Protein AF-S7Q680-F1 (afdb_monomer_lite)

Sequence (430 aa):
MRIRVPRHALAASVGALAVSHESSKEKLPIYPQPEPPIIVLDEPSELERQIGSVRRQVVGAYSNAHAKVQGAVSRWIGVEHAVESRVKSLIDPSEEITPGLLYTTIATLSTSIVTRSRSLPVRFVLPPTAFLVSLSYFLPKTSANVSAYTTELEERYFPTLAEKHAIARAHSGMLVERIKDGYQSGREQMGAGLGKGVDWAQGVTGLKIREALGWSEDVLEGAEARARSVTSEVGKLLEHDKENLKGFAKEVADEAKARVEVGREKLEQMTETDKGLLSRWGRSAPSSSDPVVKSREFVGEVVDGTIDRAQATASEVSKMVETDKALVRDLGKSSSSTQRNPVEKAHDFVGDVVEGTVERARATAAEVSKMAETDRKLAGEAKEWVGDVVKETEARSKAASDELGKMLEKDKELAAKEEEEGKKEVKRLV

Structure (mmCIF, N/CA/C/O backbone):
data_AF-S7Q680-F1
#
_entry.id   AF-S7Q680-F1
#
loop_
_atom_site.group_PDB
_atom_site.id
_atom_site.type_symbol
_atom_site.label_atom_id
_atom_site.label_alt_id
_atom_site.label_comp_id
_atom_site.label_asym_id
_atom_site.label_entity_id
_atom_site.label_seq_id
_atom_site.pdbx_PDB_ins_code
_atom_site.Cartn_x
_atom_site.Cartn_y
_atom_site.Cartn_z
_atom_site.occupancy
_atom_site.B_iso_or_equiv
_atom_site.auth_seq_id
_atom_site.auth_comp_id
_atom_site.auth_asym_id
_atom_site.auth_atom_id
_atom_site.pdbx_PDB_model_num
ATOM 1 N N . MET A 1 1 ? -29.546 -10.738 17.890 1.00 37.97 1 MET A N 1
ATOM 2 C CA . MET A 1 1 ? -30.411 -11.495 18.820 1.00 37.97 1 MET A CA 1
ATOM 3 C C . MET A 1 1 ? -30.995 -10.536 19.847 1.00 37.97 1 MET A C 1
ATOM 5 O O . MET A 1 1 ? -30.269 -10.051 20.700 1.00 37.97 1 MET A O 1
ATOM 9 N N . ARG A 1 2 ? -32.275 -10.177 19.692 1.00 37.50 2 ARG A N 1
ATOM 10 C CA . ARG A 1 2 ? -33.040 -9.346 20.634 1.00 37.50 2 ARG A CA 1
ATOM 11 C C . ARG A 1 2 ? -33.921 -10.286 21.451 1.00 37.50 2 ARG A C 1
ATOM 13 O O . ARG A 1 2 ? -34.761 -10.967 20.871 1.00 37.50 2 ARG A O 1
ATOM 20 N N . ILE A 1 3 ? -33.709 -10.342 22.761 1.00 48.34 3 ILE A N 1
ATOM 21 C CA . ILE A 1 3 ? -34.524 -11.157 23.663 1.00 48.34 3 ILE A CA 1
ATOM 22 C C . ILE A 1 3 ? -35.819 -10.382 23.933 1.00 48.34 3 ILE A C 1
ATOM 24 O O . ILE A 1 3 ? -35.814 -9.346 24.595 1.00 48.34 3 ILE A O 1
ATOM 28 N N . ARG A 1 4 ? -36.919 -10.857 23.338 1.00 46.72 4 ARG A N 1
ATOM 29 C CA . ARG A 1 4 ? -38.291 -10.446 23.657 1.00 46.72 4 ARG A CA 1
ATOM 30 C C . ARG A 1 4 ? -38.660 -11.038 25.016 1.00 46.72 4 ARG A C 1
ATOM 32 O O . ARG A 1 4 ? -38.630 -12.252 25.176 1.00 46.72 4 ARG A O 1
ATOM 39 N N . VAL A 1 5 ? -39.047 -10.187 25.959 1.00 52.78 5 VAL A N 1
ATOM 40 C CA . VAL A 1 5 ? -39.743 -10.603 27.182 1.00 52.78 5 VAL A CA 1
ATOM 41 C C . VAL A 1 5 ? -41.241 -10.667 26.865 1.00 52.78 5 VAL A C 1
ATOM 43 O O . VAL A 1 5 ? -41.765 -9.687 26.325 1.00 52.78 5 VAL A O 1
ATOM 46 N N . PRO A 1 6 ? -41.954 -11.765 27.168 1.00 55.38 6 PRO A N 1
ATOM 47 C CA . PRO A 1 6 ? -43.399 -11.794 27.039 1.00 55.38 6 PRO A CA 1
ATOM 48 C C . PRO A 1 6 ? -44.045 -11.171 28.281 1.00 55.38 6 PRO A C 1
ATOM 50 O O . PRO A 1 6 ? -43.870 -11.625 29.409 1.00 55.38 6 PRO A O 1
ATOM 53 N N . ARG A 1 7 ? -44.828 -10.117 28.049 1.00 49.03 7 ARG A N 1
ATOM 54 C CA . ARG A 1 7 ? -45.987 -9.792 28.879 1.00 49.03 7 ARG A CA 1
ATOM 55 C C . ARG A 1 7 ? -47.107 -10.725 28.434 1.00 49.03 7 ARG A C 1
ATOM 57 O O . ARG A 1 7 ? -47.287 -10.848 27.233 1.00 49.03 7 ARG A O 1
ATOM 64 N N . HIS A 1 8 ? -47.783 -11.370 29.380 1.00 46.16 8 HIS A N 1
ATOM 65 C CA . HIS A 1 8 ? -49.213 -11.719 29.408 1.00 46.16 8 HIS A CA 1
ATOM 66 C C . HIS A 1 8 ? -49.424 -12.912 30.346 1.00 46.16 8 HIS A C 1
ATOM 68 O O . HIS A 1 8 ? -48.890 -13.988 30.105 1.00 46.16 8 HIS A O 1
ATOM 74 N N . ALA A 1 9 ? -50.216 -12.672 31.394 1.00 41.94 9 ALA A N 1
ATOM 75 C CA . ALA A 1 9 ? -51.323 -13.505 31.884 1.00 41.94 9 ALA A CA 1
ATOM 76 C C . ALA A 1 9 ? -51.422 -13.412 33.415 1.00 41.94 9 ALA A C 1
ATOM 78 O O . ALA A 1 9 ? -50.980 -14.280 34.159 1.00 41.94 9 ALA A O 1
ATOM 79 N N . LEU A 1 10 ? -52.033 -12.315 33.866 1.00 45.41 10 LEU A N 1
ATOM 80 C CA . LEU A 1 10 ? -52.834 -12.303 35.082 1.00 45.41 10 LEU A CA 1
ATOM 81 C C . LEU A 1 10 ? -54.039 -13.218 34.839 1.00 45.41 10 LEU A C 1
ATOM 83 O O . LEU A 1 10 ? -54.851 -12.901 33.973 1.00 45.41 10 LEU A O 1
ATOM 87 N N . ALA A 1 11 ? -54.164 -14.314 35.584 1.00 42.19 11 ALA A N 1
ATOM 88 C CA . ALA A 1 11 ? -55.443 -14.981 35.807 1.00 42.19 11 ALA A CA 1
ATOM 89 C C . ALA A 1 11 ? -55.357 -15.948 36.998 1.00 42.19 11 ALA A C 1
ATOM 91 O O . ALA A 1 11 ? -54.626 -16.928 36.966 1.00 42.19 11 ALA A O 1
ATOM 92 N N . ALA A 1 12 ? -56.176 -15.644 38.004 1.00 44.97 12 ALA A N 1
ATOM 93 C CA . ALA A 1 12 ? -56.949 -16.582 38.813 1.00 44.97 12 ALA A CA 1
ATOM 94 C C . ALA A 1 12 ? -56.224 -17.680 39.619 1.00 44.97 12 ALA A C 1
ATOM 96 O O . ALA A 1 12 ? -56.034 -18.799 39.159 1.00 44.97 12 ALA A O 1
ATOM 97 N N . SER A 1 13 ? -56.062 -17.412 40.918 1.00 38.47 13 SER A N 1
ATOM 98 C CA . SER A 1 13 ? -56.382 -18.395 41.964 1.00 38.47 13 SER A CA 1
ATOM 99 C C . SER A 1 13 ? -56.725 -17.675 43.275 1.00 38.47 13 SER A C 1
ATOM 101 O O . SER A 1 13 ? -55.931 -17.623 44.212 1.00 38.47 13 SER A O 1
ATOM 103 N N . VAL A 1 14 ? -57.924 -17.088 43.336 1.00 44.50 14 VAL A N 1
ATOM 104 C CA . VAL A 1 14 ? -58.581 -16.768 44.612 1.00 44.50 14 VAL A CA 1
ATOM 105 C C . VAL A 1 14 ? -59.168 -18.083 45.122 1.00 44.50 14 VAL A C 1
ATOM 107 O O . VAL A 1 14 ? -60.289 -18.454 44.788 1.00 44.50 14 VAL A O 1
ATOM 110 N N . GLY A 1 15 ? -58.351 -18.837 45.853 1.00 43.12 15 GLY A N 1
ATOM 111 C CA . GLY A 1 15 ? -58.787 -20.000 46.616 1.00 43.12 15 GLY A CA 1
ATOM 112 C C . GLY A 1 15 ? -59.281 -19.535 47.976 1.00 43.12 15 GLY A C 1
ATOM 113 O O . GLY A 1 15 ? -58.487 -19.318 48.886 1.00 43.12 15 GLY A O 1
ATOM 114 N N . ALA A 1 16 ? -60.591 -19.342 48.089 1.00 43.88 16 ALA A N 1
ATOM 115 C CA . ALA A 1 16 ? -61.274 -19.115 49.350 1.00 43.88 16 ALA A CA 1
ATOM 116 C C . ALA A 1 16 ? -61.146 -20.359 50.246 1.00 43.88 16 ALA A C 1
ATOM 118 O O . ALA A 1 16 ? -61.791 -21.374 49.999 1.00 43.88 16 ALA A O 1
ATOM 119 N N . LEU A 1 17 ? -60.340 -20.271 51.304 1.00 44.75 17 LEU A N 1
ATOM 120 C CA . LEU A 1 17 ? -60.460 -21.139 52.476 1.00 44.75 17 LEU A CA 1
ATOM 121 C C . LEU A 1 17 ? -61.230 -20.367 53.548 1.00 44.75 17 LEU A C 1
ATOM 123 O O . LEU A 1 17 ? -60.664 -19.817 54.488 1.00 44.75 17 LEU A O 1
ATOM 127 N N . ALA A 1 18 ? -62.549 -20.308 53.370 1.00 42.09 18 ALA A N 1
ATOM 128 C CA . ALA A 1 18 ? -63.465 -20.078 54.473 1.00 42.09 18 ALA A CA 1
ATOM 129 C C . ALA A 1 18 ? -63.521 -21.380 55.285 1.00 42.09 18 ALA A C 1
ATOM 131 O O . ALA A 1 18 ? -64.304 -22.278 54.987 1.00 42.09 18 ALA A O 1
ATOM 132 N N . VAL A 1 19 ? -62.628 -21.513 56.268 1.00 50.06 19 VAL A N 1
ATOM 133 C CA . VAL A 1 19 ? -62.777 -22.529 57.311 1.00 50.06 19 VAL A CA 1
ATOM 134 C C . VAL A 1 19 ? -63.861 -22.023 58.249 1.00 50.06 19 VAL A C 1
ATOM 136 O O . VAL A 1 19 ? -63.701 -21.012 58.931 1.00 50.06 19 VAL A O 1
ATOM 139 N N . SER A 1 20 ? -64.991 -22.718 58.199 1.00 41.94 20 SER A N 1
ATOM 140 C CA . SER A 1 20 ? -66.138 -22.558 59.075 1.00 41.94 20 SER A CA 1
ATOM 141 C C . SER A 1 20 ? -65.699 -22.484 60.533 1.00 41.94 20 SER A C 1
ATOM 143 O O . SER A 1 20 ? -65.126 -23.420 61.087 1.00 41.94 20 SER A O 1
ATOM 145 N N . HIS A 1 21 ? -66.000 -21.350 61.152 1.00 43.91 21 HIS A N 1
ATOM 146 C CA . HIS A 1 21 ? -65.983 -21.184 62.591 1.00 43.91 21 HIS A CA 1
ATOM 147 C C . HIS A 1 21 ? -67.233 -21.885 63.141 1.00 43.91 21 HIS A C 1
ATOM 149 O O . HIS A 1 21 ? -68.303 -21.288 63.233 1.00 43.91 21 HIS A O 1
ATOM 155 N N . GLU A 1 22 ? -67.116 -23.184 63.419 1.00 43.25 22 GLU A N 1
ATOM 156 C CA . GLU A 1 22 ? -68.146 -23.965 64.102 1.00 43.25 22 GLU A CA 1
ATOM 157 C C . GLU A 1 22 ? -67.719 -24.163 65.559 1.00 43.25 22 GLU A C 1
ATOM 159 O O . GLU A 1 22 ? -66.638 -24.664 65.865 1.00 43.25 22 GLU A O 1
ATOM 164 N N . SER A 1 23 ? -68.554 -23.673 66.471 1.00 48.12 23 SER A N 1
ATOM 165 C CA . SER A 1 23 ? -68.324 -23.597 67.911 1.00 48.12 23 SER A CA 1
ATOM 166 C C . SER A 1 23 ? -68.480 -24.958 68.597 1.00 48.12 23 SER A C 1
ATOM 168 O O . SER A 1 23 ? -69.340 -25.166 69.451 1.00 48.12 23 SER A O 1
ATOM 170 N N . SER A 1 24 ? -67.607 -25.907 68.276 1.00 47.53 24 SER A N 1
ATOM 171 C CA . SER A 1 24 ? -67.392 -27.084 69.117 1.00 47.53 24 SER A CA 1
ATOM 172 C C . SER A 1 24 ? -66.439 -26.716 70.254 1.00 47.53 24 SER A C 1
ATOM 174 O O . SER A 1 24 ? -65.312 -26.312 69.999 1.00 47.53 24 SER A O 1
ATOM 176 N N . LYS A 1 25 ? -66.888 -26.842 71.512 1.00 54.62 25 LYS A N 1
ATOM 177 C CA . LYS A 1 25 ? -66.074 -26.664 72.730 1.00 54.62 25 LYS A CA 1
ATOM 178 C C . LYS A 1 25 ? -64.761 -27.456 72.626 1.00 54.62 25 LYS A C 1
ATOM 180 O O . LYS A 1 25 ? -64.736 -28.656 72.903 1.00 54.62 25 LYS A O 1
ATOM 185 N N . GLU A 1 26 ? -63.688 -26.778 72.234 1.00 57.81 26 GLU A N 1
ATOM 186 C CA . GLU A 1 26 ? -62.341 -27.331 72.174 1.00 57.81 26 GLU A CA 1
ATOM 187 C C . GLU A 1 26 ? -61.864 -27.654 73.590 1.00 57.81 26 GLU A C 1
ATOM 189 O O . GLU A 1 26 ? -61.827 -26.805 74.484 1.00 57.81 26 GLU A O 1
ATOM 194 N N . LYS A 1 27 ? -61.532 -28.926 73.814 1.00 58.03 27 LYS A N 1
ATOM 195 C CA . LYS A 1 27 ? -60.855 -29.363 75.032 1.00 58.03 27 LYS A CA 1
ATOM 196 C C . LYS A 1 27 ? -59.459 -28.746 75.027 1.00 58.03 27 LYS A C 1
ATOM 198 O O . LYS A 1 27 ? -58.703 -28.967 74.084 1.00 58.03 27 LYS A O 1
ATOM 203 N N . LEU A 1 28 ? -59.127 -28.007 76.085 1.00 69.44 28 LEU A N 1
ATOM 204 C CA . LEU A 1 28 ? -57.785 -27.470 76.297 1.00 69.44 28 LEU A CA 1
ATOM 205 C C . LEU A 1 28 ? -56.762 -28.621 76.204 1.00 69.44 28 LEU A C 1
ATOM 207 O O . LEU A 1 28 ? -56.952 -29.643 76.875 1.00 69.44 28 LEU A O 1
ATOM 211 N N . PRO A 1 29 ? -55.713 -28.504 75.372 1.00 70.56 29 PRO A N 1
ATOM 212 C CA . PRO A 1 29 ? -54.684 -29.530 75.279 1.00 70.56 29 PRO A CA 1
ATOM 213 C C . PRO A 1 29 ? -53.991 -29.692 76.640 1.00 70.56 29 PRO A C 1
ATOM 215 O O . PRO A 1 29 ? -53.506 -28.729 77.224 1.00 70.56 29 PRO A O 1
ATOM 218 N N . ILE A 1 30 ? -53.973 -30.927 77.153 1.00 70.69 30 ILE A N 1
ATOM 219 C CA . ILE A 1 30 ? -53.401 -31.296 78.466 1.00 70.69 30 ILE A CA 1
ATOM 220 C C . ILE A 1 30 ? -51.861 -31.291 78.428 1.00 70.69 30 ILE A C 1
ATOM 222 O O . ILE A 1 30 ? -51.208 -31.271 79.469 1.00 70.69 30 ILE A O 1
ATOM 226 N N . TYR A 1 31 ? -51.268 -31.283 77.233 1.00 79.06 31 TYR A N 1
ATOM 227 C CA . TYR A 1 31 ? -49.823 -31.239 77.057 1.00 79.06 31 TYR A CA 1
ATOM 228 C C . TYR A 1 31 ? -49.363 -29.832 76.674 1.00 79.06 31 TYR A C 1
ATOM 230 O O . TYR A 1 31 ? -50.006 -29.199 75.830 1.00 79.06 31 TYR A O 1
ATOM 238 N N . PRO A 1 32 ? -48.242 -29.356 77.246 1.00 69.44 32 PRO A N 1
ATOM 239 C CA . PRO A 1 32 ? -47.610 -28.133 76.780 1.00 69.44 32 PRO A CA 1
ATOM 240 C C . PRO A 1 32 ? -47.252 -28.310 75.304 1.00 69.44 32 PRO A C 1
ATOM 242 O O . PRO A 1 32 ? -46.603 -29.289 74.926 1.00 69.44 32 PRO A O 1
ATOM 245 N N . GLN A 1 33 ? -47.732 -27.401 74.456 1.00 76.56 33 GLN A N 1
ATOM 246 C CA . GLN A 1 33 ? -47.356 -27.423 73.049 1.00 76.56 33 GLN A CA 1
ATOM 247 C C . GLN A 1 33 ? -45.860 -27.105 72.931 1.00 76.56 33 GLN A C 1
ATOM 249 O O . GLN A 1 33 ? -45.372 -26.248 73.672 1.00 76.56 33 GLN A O 1
ATOM 254 N N . PRO A 1 34 ? -45.123 -27.800 72.047 1.00 77.75 34 PRO A N 1
ATOM 255 C CA . PRO A 1 34 ? -43.717 -27.501 71.816 1.00 77.75 34 PRO A CA 1
ATOM 256 C C . PRO A 1 34 ? -43.586 -26.035 71.403 1.00 77.75 34 PRO A C 1
ATOM 258 O O . PRO A 1 34 ? -44.303 -25.582 70.509 1.00 77.75 34 PRO A O 1
ATOM 261 N N . GLU A 1 35 ? -42.709 -25.298 72.085 1.00 76.25 35 GLU A N 1
ATOM 262 C CA . GLU A 1 35 ? -42.474 -23.886 71.792 1.00 76.25 35 GLU A CA 1
ATOM 263 C C . GLU A 1 35 ? -42.122 -23.737 70.304 1.00 76.25 35 GLU A C 1
ATOM 265 O O . GLU A 1 35 ? -41.230 -24.441 69.813 1.00 76.25 35 GLU A O 1
ATOM 270 N N . PRO A 1 36 ? -42.839 -22.885 69.551 1.00 77.44 36 PRO A N 1
ATOM 271 C CA . PRO A 1 36 ? -42.559 -22.710 68.138 1.00 77.44 36 PRO A CA 1
ATOM 272 C C . PRO A 1 36 ? -41.114 -22.211 67.980 1.00 77.44 36 PRO A C 1
ATOM 274 O O . PRO A 1 36 ? -40.728 -21.257 68.662 1.00 77.44 36 PRO A O 1
ATOM 277 N N . PRO A 1 37 ? -40.295 -22.828 67.105 1.00 76.25 37 PRO A N 1
ATOM 278 C CA . PRO A 1 37 ? -38.926 -22.383 66.900 1.00 76.25 37 PRO A CA 1
ATOM 279 C C . PRO A 1 37 ? -38.946 -20.941 66.391 1.00 76.25 37 PRO A C 1
ATOM 281 O O . PRO A 1 37 ? -39.549 -20.640 65.359 1.00 76.25 37 PRO A O 1
ATOM 284 N N . ILE A 1 38 ? -38.298 -20.044 67.133 1.00 70.38 38 ILE A N 1
ATOM 285 C CA . ILE A 1 38 ? -38.161 -18.637 66.763 1.00 70.38 38 ILE A CA 1
ATOM 286 C C . ILE A 1 38 ? -37.194 -18.576 65.578 1.00 70.38 38 ILE A C 1
ATOM 288 O O . ILE A 1 38 ? -35.976 -18.639 65.741 1.00 70.38 38 ILE A O 1
ATOM 292 N N . ILE A 1 39 ? -37.742 -18.503 64.366 1.00 74.19 39 ILE A N 1
ATOM 293 C CA . ILE A 1 39 ? -36.968 -18.281 63.145 1.00 74.19 39 ILE A CA 1
ATOM 294 C C . ILE A 1 39 ? -36.666 -16.784 63.087 1.00 74.19 39 ILE A C 1
ATOM 296 O O . ILE A 1 39 ? -37.545 -15.977 62.786 1.00 74.19 39 ILE A O 1
ATOM 300 N N . VAL A 1 40 ? -35.427 -16.412 63.406 1.00 74.62 40 VAL A N 1
ATOM 301 C CA . VAL A 1 40 ? -34.929 -15.047 63.210 1.00 74.62 40 VAL A CA 1
ATOM 302 C C . VAL A 1 40 ? -34.837 -14.811 61.704 1.00 74.62 40 VAL A C 1
ATOM 304 O O . VAL A 1 40 ? -33.966 -15.349 61.024 1.00 74.62 40 VAL A O 1
ATOM 307 N N . LEU A 1 41 ? -35.802 -14.067 61.168 1.00 67.69 41 LEU A N 1
ATOM 308 C CA . LEU A 1 41 ? -35.736 -13.532 59.816 1.00 67.69 41 LEU A CA 1
ATOM 309 C C . LEU A 1 41 ? -34.767 -12.351 59.850 1.00 67.69 41 LEU A C 1
ATOM 311 O O . LEU A 1 41 ? -35.126 -11.271 60.315 1.00 67.69 41 LEU A O 1
ATOM 315 N N . ASP A 1 42 ? -33.540 -12.574 59.378 1.00 74.25 42 ASP A N 1
ATOM 316 C CA . ASP A 1 42 ? -32.589 -11.503 59.081 1.00 74.25 42 ASP A CA 1
ATOM 317 C C . ASP A 1 42 ? -33.145 -10.682 57.910 1.00 74.25 42 ASP A C 1
ATOM 319 O O . ASP A 1 42 ? -32.859 -10.929 56.734 1.00 74.25 42 ASP A O 1
ATOM 323 N N . GLU A 1 43 ? -34.025 -9.735 58.224 1.00 78.62 43 GLU A N 1
ATOM 324 C CA . GLU A 1 43 ? -34.489 -8.755 57.258 1.00 78.62 43 GLU A CA 1
ATOM 325 C C . GLU A 1 43 ? -33.333 -7.794 56.964 1.00 78.62 43 GLU A C 1
ATOM 327 O O . GLU A 1 43 ? -32.845 -7.115 57.873 1.00 78.62 43 GLU A O 1
ATOM 332 N N . PRO A 1 44 ? -32.857 -7.732 55.708 1.00 72.12 44 PRO A N 1
ATOM 333 C CA . PRO A 1 44 ? -31.727 -6.889 55.370 1.00 72.12 44 PRO A CA 1
ATOM 334 C C . PRO A 1 44 ? -32.095 -5.435 55.626 1.00 72.12 44 PRO A C 1
ATOM 336 O O . PRO A 1 44 ? -33.151 -4.967 55.183 1.00 72.12 44 PRO A O 1
ATOM 339 N N . SER A 1 45 ? -31.203 -4.715 56.301 1.00 83.75 45 SER A N 1
ATOM 340 C CA . SER A 1 45 ? -31.447 -3.308 56.603 1.00 83.75 45 SER A CA 1
ATOM 341 C C . SER A 1 45 ? -31.578 -2.495 55.309 1.00 83.75 45 SER A C 1
ATOM 343 O O . SER A 1 45 ? -31.006 -2.829 54.265 1.00 83.75 45 SER A O 1
ATOM 345 N N . GLU A 1 46 ? -32.308 -1.381 55.360 1.00 86.44 46 GLU A N 1
ATOM 346 C CA . GLU A 1 46 ? -32.448 -0.475 54.210 1.00 86.44 46 GLU A CA 1
ATOM 347 C C . GLU A 1 46 ? -31.083 -0.017 53.663 1.00 86.44 46 GLU A C 1
ATOM 349 O O . GLU A 1 46 ? -30.903 0.140 52.452 1.00 86.44 46 GLU A O 1
ATOM 354 N N . LEU A 1 47 ? -30.080 0.101 54.540 1.00 86.94 47 LEU A N 1
ATOM 355 C CA . LEU A 1 47 ? -28.706 0.416 54.160 1.00 86.94 47 LEU A CA 1
ATOM 356 C C . LEU A 1 47 ? -28.069 -0.712 53.333 1.00 86.94 47 LEU A C 1
ATOM 358 O O . LEU A 1 47 ? -27.448 -0.457 52.302 1.00 86.94 47 LEU A O 1
ATOM 362 N N . GLU A 1 48 ? -28.254 -1.967 53.737 1.00 88.44 48 GLU A N 1
ATOM 363 C CA . GLU A 1 48 ? -27.748 -3.133 53.004 1.00 88.44 48 GLU A CA 1
ATOM 364 C C . GLU A 1 48 ? -28.408 -3.272 51.631 1.00 88.44 48 GLU A C 1
ATOM 366 O O . GLU A 1 48 ? -27.735 -3.604 50.650 1.00 88.44 48 GLU A O 1
ATOM 371 N N . ARG A 1 49 ? -29.703 -2.947 51.519 1.00 89.19 49 ARG A N 1
ATOM 372 C CA . ARG A 1 49 ? -30.402 -2.898 50.225 1.00 89.19 49 ARG A CA 1
ATOM 373 C C . ARG A 1 49 ? -29.808 -1.839 49.301 1.00 89.19 49 ARG A C 1
ATOM 375 O O . ARG A 1 49 ? -29.572 -2.122 48.121 1.00 89.19 49 ARG A O 1
ATOM 382 N N . GLN A 1 50 ? -29.526 -0.647 49.824 1.00 92.31 50 GLN A N 1
ATOM 383 C CA . GLN A 1 50 ? -28.925 0.442 49.052 1.00 92.31 50 GLN A CA 1
ATOM 384 C C . GLN A 1 50 ? -27.487 0.115 48.631 1.00 92.31 50 GLN A C 1
ATOM 386 O O . GLN A 1 50 ? -27.164 0.218 47.446 1.00 92.31 50 GLN A O 1
ATOM 391 N N . ILE A 1 51 ? -26.653 -0.379 49.552 1.00 92.75 51 ILE A N 1
ATOM 392 C CA . ILE A 1 51 ? -25.280 -0.823 49.256 1.00 92.75 51 ILE A CA 1
ATOM 393 C C . ILE A 1 51 ? -25.298 -1.958 48.225 1.00 92.75 51 ILE A C 1
ATOM 395 O O . ILE A 1 51 ? -24.516 -1.952 47.271 1.00 92.75 51 ILE A O 1
ATOM 399 N N . GLY A 1 52 ? -26.229 -2.906 48.354 1.00 91.56 52 GLY A N 1
ATOM 400 C CA . GLY A 1 52 ? -26.427 -3.986 47.393 1.00 91.56 52 GLY A CA 1
ATOM 401 C C . GLY A 1 52 ? -26.807 -3.483 45.997 1.00 91.56 52 GLY A C 1
ATOM 402 O O . GLY A 1 52 ? -26.280 -3.985 45.002 1.00 91.56 52 GLY A O 1
ATOM 403 N N . SER A 1 53 ? -27.678 -2.474 45.905 1.00 93.94 53 SER A N 1
ATOM 404 C CA . SER A 1 53 ? -28.064 -1.841 44.636 1.00 93.94 53 SER A CA 1
ATOM 405 C C . SER A 1 53 ? -26.880 -1.140 43.970 1.00 93.94 53 SER A C 1
ATOM 407 O O . SER A 1 53 ? -26.560 -1.433 42.814 1.00 93.94 53 SER A O 1
ATOM 409 N N . VAL A 1 54 ? -26.166 -0.293 44.719 1.00 95.00 54 VAL A N 1
ATOM 410 C CA . VAL A 1 54 ? -24.989 0.434 44.219 1.00 95.00 54 VAL A CA 1
ATOM 411 C C . VAL A 1 54 ? -23.914 -0.546 43.757 1.00 95.00 54 VAL A C 1
ATOM 413 O O . VAL A 1 54 ? -23.409 -0.431 42.641 1.00 95.00 54 VAL A O 1
ATOM 416 N N . ARG A 1 55 ? -23.616 -1.579 44.554 1.00 95.56 55 ARG A N 1
ATOM 417 C CA . ARG A 1 55 ? -22.643 -2.614 44.185 1.00 95.56 55 ARG A CA 1
ATOM 418 C C . ARG A 1 55 ? -23.014 -3.298 42.872 1.00 95.56 55 ARG A C 1
ATOM 420 O O . ARG A 1 55 ? -22.149 -3.468 42.018 1.00 95.56 55 ARG A O 1
ATOM 427 N N . ARG A 1 56 ? -24.283 -3.672 42.678 1.00 95.62 56 ARG A N 1
ATOM 428 C CA . ARG A 1 56 ? -24.743 -4.300 41.427 1.00 95.62 56 ARG A CA 1
ATOM 429 C C . ARG A 1 56 ? -24.624 -3.356 40.235 1.00 95.62 56 ARG A C 1
ATOM 431 O O . ARG A 1 56 ? -24.236 -3.811 39.165 1.00 95.62 56 ARG A O 1
ATOM 438 N N . GLN A 1 57 ? -24.909 -2.066 40.409 1.00 96.50 57 GLN A N 1
ATOM 439 C CA . GLN A 1 57 ? -24.749 -1.078 39.339 1.00 96.50 57 GLN A CA 1
ATOM 440 C C . GLN A 1 57 ? -23.280 -0.892 38.957 1.00 96.50 57 GLN A C 1
ATOM 442 O O . GLN A 1 57 ? -22.961 -0.909 37.772 1.00 96.50 57 GLN A O 1
ATOM 447 N N . VAL A 1 58 ? -22.378 -0.796 39.937 1.00 95.75 58 VAL A N 1
ATOM 448 C CA . VAL A 1 58 ? -20.935 -0.651 39.690 1.00 95.75 58 VAL A CA 1
ATOM 449 C C . VAL A 1 58 ? -20.359 -1.910 39.041 1.00 95.75 58 VAL A C 1
ATOM 451 O O . VAL A 1 58 ? -19.677 -1.819 38.022 1.00 95.75 58 VAL A O 1
ATOM 454 N N . VAL A 1 59 ? -20.677 -3.096 39.569 1.00 96.56 59 VAL A N 1
ATOM 455 C CA . VAL A 1 59 ? -20.232 -4.376 38.990 1.00 96.56 59 VAL A CA 1
ATOM 456 C C . VAL A 1 59 ? -20.835 -4.585 37.596 1.00 96.56 59 VAL A C 1
ATOM 458 O O . VAL A 1 59 ? -20.147 -5.040 36.681 1.00 96.56 59 VAL A O 1
ATOM 461 N N . GLY A 1 60 ? -22.096 -4.202 37.395 1.00 95.88 60 GLY A N 1
ATOM 462 C CA . GLY A 1 60 ? -22.760 -4.218 36.092 1.00 95.88 60 GLY A CA 1
ATOM 463 C C . GLY A 1 60 ? -22.102 -3.266 35.091 1.00 95.88 60 GLY A C 1
ATOM 464 O O . GLY A 1 60 ? -21.832 -3.647 33.956 1.00 95.88 60 GLY A O 1
ATOM 465 N N . ALA A 1 61 ? -21.779 -2.040 35.502 1.00 94.94 61 ALA A N 1
ATOM 466 C CA . ALA A 1 61 ? -21.093 -1.066 34.658 1.00 94.94 61 ALA A CA 1
ATOM 467 C C . ALA A 1 61 ? -19.679 -1.535 34.283 1.00 94.94 61 ALA A C 1
ATOM 469 O O . ALA A 1 61 ? -19.307 -1.483 33.110 1.00 94.94 61 ALA A O 1
ATOM 470 N N . TYR A 1 62 ? -18.925 -2.057 35.253 1.00 97.12 62 TYR A N 1
ATOM 471 C CA . TYR A 1 62 ? -17.582 -2.590 35.035 1.00 97.12 62 TYR A CA 1
ATOM 472 C C . TYR A 1 62 ? -17.590 -3.795 34.087 1.00 97.12 62 TYR A C 1
ATOM 474 O O . TYR A 1 62 ? -16.855 -3.811 33.101 1.00 97.12 62 TYR A O 1
ATOM 482 N N . SER A 1 63 ? -18.465 -4.775 34.330 1.00 96.00 63 SER A N 1
ATOM 483 C CA . SER A 1 63 ? -18.590 -5.953 33.460 1.00 96.00 63 SER A CA 1
ATOM 484 C C . SER A 1 63 ? -19.029 -5.583 32.040 1.00 96.00 63 SER A C 1
ATOM 486 O O . SER A 1 63 ? -18.479 -6.114 31.078 1.00 96.00 63 SER A O 1
ATOM 488 N N . ASN A 1 64 ? -19.934 -4.612 31.878 1.00 95.69 64 ASN A N 1
ATOM 489 C CA . ASN A 1 64 ? -20.332 -4.099 30.565 1.00 95.69 64 ASN A CA 1
ATOM 490 C C . ASN A 1 64 ? -19.187 -3.381 29.835 1.00 95.69 64 ASN A C 1
ATOM 492 O O . ASN A 1 64 ? -19.027 -3.549 28.624 1.00 95.69 64 ASN A O 1
ATOM 496 N N . ALA A 1 65 ? -18.390 -2.577 30.544 1.00 95.56 65 ALA A N 1
ATOM 497 C CA . ALA A 1 65 ? -17.219 -1.918 29.970 1.00 95.56 65 ALA A CA 1
ATOM 498 C C . ALA A 1 65 ? -16.173 -2.951 29.529 1.00 95.56 65 ALA A C 1
ATOM 500 O O . ALA A 1 65 ? -15.716 -2.914 28.385 1.00 95.56 65 ALA A O 1
ATOM 501 N N . HIS A 1 66 ? -15.880 -3.927 30.391 1.00 96.69 66 HIS A N 1
ATOM 502 C CA . HIS A 1 66 ? -14.987 -5.036 30.076 1.00 96.69 66 HIS A CA 1
ATOM 503 C C . HIS A 1 66 ? -15.477 -5.825 28.854 1.00 96.69 66 HIS A C 1
ATOM 505 O O . HIS A 1 66 ? -14.707 -6.063 27.929 1.00 96.69 66 HIS A O 1
ATOM 511 N N . ALA A 1 67 ? -16.772 -6.149 28.781 1.00 95.75 67 ALA A N 1
ATOM 512 C CA . ALA A 1 67 ? -17.357 -6.852 27.640 1.00 95.75 67 ALA A CA 1
ATOM 513 C C . ALA A 1 67 ? -17.252 -6.053 26.327 1.00 95.75 67 ALA A C 1
ATOM 515 O O . ALA A 1 67 ? -17.009 -6.636 25.270 1.00 95.75 67 ALA A O 1
ATOM 516 N N . LYS A 1 68 ? -17.387 -4.719 26.364 1.00 96.19 68 LYS A N 1
ATOM 517 C CA . LYS A 1 68 ? -17.193 -3.865 25.178 1.00 96.19 68 LYS A CA 1
ATOM 518 C C . LYS A 1 68 ? -15.743 -3.865 24.703 1.00 96.19 68 LYS A C 1
ATOM 520 O O . LYS A 1 68 ? -15.515 -3.985 23.500 1.00 96.19 68 LYS A O 1
ATOM 525 N N . VAL A 1 69 ? -14.786 -3.762 25.626 1.00 96.12 69 VAL A N 1
ATOM 526 C CA . VAL A 1 69 ? -13.351 -3.813 25.307 1.00 96.12 69 VAL A CA 1
ATOM 527 C C . VAL A 1 69 ? -12.985 -5.188 24.764 1.00 96.12 69 VAL A C 1
ATOM 529 O O . VAL A 1 69 ? -12.440 -5.283 23.669 1.00 96.12 69 VAL A O 1
ATOM 532 N N . GLN A 1 70 ? -13.377 -6.260 25.452 1.00 95.50 70 GLN A N 1
ATOM 533 C CA . GLN A 1 70 ? -13.146 -7.628 24.999 1.00 95.50 70 GLN A CA 1
ATOM 534 C C . GLN A 1 70 ? -13.805 -7.889 23.638 1.00 95.50 70 GLN A C 1
ATOM 536 O O . GLN A 1 70 ? -13.209 -8.534 22.781 1.00 95.50 70 GLN A O 1
ATOM 541 N N . GLY A 1 71 ? -14.994 -7.334 23.388 1.00 94.62 71 GLY A N 1
ATOM 542 C CA . GLY A 1 71 ? -15.661 -7.405 22.089 1.00 94.62 71 GLY A CA 1
ATOM 543 C C . GLY A 1 71 ? -14.981 -6.582 20.987 1.00 94.62 71 GLY A C 1
ATOM 544 O O . GLY A 1 71 ? -15.100 -6.931 19.814 1.00 94.62 71 GLY A O 1
ATOM 545 N N . ALA A 1 72 ? -14.282 -5.494 21.320 1.00 94.69 72 ALA A N 1
ATOM 546 C CA . ALA A 1 72 ? -13.468 -4.733 20.370 1.00 94.69 72 ALA A CA 1
ATOM 547 C C . ALA A 1 72 ? -12.165 -5.476 20.047 1.00 94.69 72 ALA A C 1
ATOM 549 O O . ALA A 1 72 ? -11.838 -5.647 18.877 1.00 94.69 72 ALA A O 1
ATOM 550 N N . VAL A 1 73 ? -11.489 -6.007 21.069 1.00 95.62 73 VAL A N 1
ATOM 551 C CA . VAL A 1 73 ? -10.287 -6.840 20.917 1.00 95.62 73 VAL A CA 1
ATOM 552 C C . VAL A 1 73 ? -10.603 -8.103 20.119 1.00 95.62 73 VAL A C 1
ATOM 554 O O . VAL A 1 73 ? -9.888 -8.423 19.182 1.00 95.62 73 VAL A O 1
ATOM 557 N N . SER A 1 74 ? -11.722 -8.775 20.398 1.00 94.88 74 SER A N 1
ATOM 558 C CA . SER A 1 74 ? -12.134 -9.966 19.640 1.00 94.88 74 SER A CA 1
ATOM 559 C C . SER A 1 74 ? -12.409 -9.643 18.168 1.00 94.88 74 SER A C 1
ATOM 561 O O . SER A 1 74 ? -12.074 -10.432 17.290 1.00 94.88 74 SER A O 1
ATOM 563 N N . ARG A 1 75 ? -12.986 -8.467 17.877 1.00 93.94 75 ARG A N 1
ATOM 564 C CA . ARG A 1 75 ? -13.153 -7.988 16.496 1.00 93.94 75 ARG A CA 1
ATOM 565 C C . ARG A 1 75 ? -11.811 -7.708 15.833 1.00 93.94 75 ARG A C 1
ATOM 567 O O . ARG A 1 75 ? -11.634 -8.080 14.681 1.00 93.94 75 ARG A O 1
ATOM 574 N N . TRP A 1 76 ? -10.881 -7.097 16.559 1.00 94.88 76 TRP A N 1
ATOM 575 C CA . TRP A 1 76 ? -9.535 -6.832 16.063 1.00 94.88 76 TRP A CA 1
ATOM 576 C C . TRP A 1 76 ? -8.776 -8.124 15.749 1.00 94.88 76 TRP A C 1
ATOM 578 O O . TRP A 1 76 ? -8.274 -8.273 14.643 1.00 94.88 76 TRP A O 1
ATOM 588 N N . ILE A 1 77 ? -8.796 -9.098 16.662 1.00 92.75 77 ILE A N 1
ATOM 589 C CA . ILE A 1 77 ? -8.201 -10.426 16.456 1.00 92.75 77 ILE A CA 1
ATOM 590 C C . ILE A 1 77 ? -8.849 -11.127 15.255 1.00 92.75 77 ILE A C 1
ATOM 592 O O . ILE A 1 77 ? -8.158 -11.766 14.468 1.00 92.75 77 ILE A O 1
ATOM 596 N N . GLY A 1 78 ? -10.167 -10.992 15.076 1.00 92.62 78 GLY A N 1
ATOM 597 C CA . GLY A 1 78 ? -10.861 -11.525 13.903 1.00 92.62 78 GLY A CA 1
ATOM 598 C C . GLY A 1 78 ? -10.390 -10.889 12.591 1.00 92.62 78 GLY A C 1
ATOM 599 O O . GLY A 1 78 ? -10.200 -11.598 11.605 1.00 92.62 78 GLY A O 1
ATOM 600 N N . VAL A 1 79 ? -10.159 -9.572 12.583 1.00 92.38 79 VAL A N 1
ATOM 601 C CA . VAL A 1 79 ? -9.564 -8.869 11.434 1.00 92.38 79 VAL A CA 1
ATOM 602 C C . VAL A 1 79 ? -8.134 -9.349 11.196 1.00 92.38 79 VAL A C 1
ATOM 604 O O . VAL A 1 79 ? -7.787 -9.635 10.057 1.00 92.38 79 VAL A O 1
ATOM 607 N N . GLU A 1 80 ? -7.331 -9.507 12.246 1.00 93.00 80 GLU A N 1
ATOM 608 C CA . GLU A 1 80 ? -5.961 -10.016 12.152 1.00 93.00 80 GLU A CA 1
ATOM 609 C C . GLU A 1 80 ? -5.916 -11.420 11.545 1.00 93.00 80 GLU A C 1
ATOM 611 O O . GLU A 1 80 ? -5.199 -11.631 10.576 1.00 93.00 80 GLU A O 1
ATOM 616 N N . HIS A 1 81 ? -6.754 -12.347 12.016 1.00 92.56 81 HIS A N 1
ATOM 617 C CA . HIS A 1 81 ? -6.832 -13.700 11.455 1.00 92.56 81 HIS A CA 1
ATOM 618 C C . HIS A 1 81 ? -7.326 -13.697 10.006 1.00 92.56 81 HIS A C 1
ATOM 620 O O . HIS A 1 81 ? -6.847 -14.479 9.185 1.00 92.56 81 HIS A O 1
ATOM 626 N N . ALA A 1 82 ? -8.277 -12.821 9.665 1.00 87.81 82 ALA A N 1
ATOM 627 C CA . ALA A 1 82 ? -8.735 -12.674 8.287 1.00 87.81 82 ALA A CA 1
ATOM 628 C C . ALA A 1 82 ? -7.609 -12.155 7.381 1.00 87.81 82 ALA A C 1
ATOM 630 O O . ALA A 1 82 ? -7.431 -12.659 6.271 1.00 87.81 82 ALA A O 1
ATOM 631 N N . VAL A 1 83 ? -6.822 -11.189 7.863 1.00 87.38 83 VAL A N 1
ATOM 632 C CA . VAL A 1 83 ? -5.654 -10.661 7.153 1.00 87.38 83 VAL A CA 1
ATOM 633 C C . VAL A 1 83 ? -4.566 -11.724 7.047 1.00 87.38 83 VAL A C 1
ATOM 635 O O . VAL A 1 83 ? -4.082 -11.951 5.946 1.00 87.38 83 VAL A O 1
ATOM 638 N N . GLU A 1 84 ? -4.219 -12.427 8.124 1.00 89.69 84 GLU A N 1
ATOM 639 C CA . GLU A 1 84 ? -3.213 -13.493 8.124 1.00 89.69 84 GLU A CA 1
ATOM 640 C C . GLU A 1 84 ? -3.600 -14.610 7.155 1.00 89.69 84 GLU A C 1
ATOM 642 O O . GLU A 1 84 ? -2.812 -14.979 6.285 1.00 89.69 84 GLU A O 1
ATOM 647 N N . SER A 1 85 ? -4.841 -15.098 7.237 1.00 87.88 85 SER A N 1
ATOM 648 C CA . SER A 1 85 ? -5.353 -16.108 6.312 1.00 87.88 85 SER A CA 1
ATOM 649 C C . SER A 1 85 ? -5.289 -15.622 4.866 1.00 87.88 85 SER A C 1
ATOM 651 O O . SER A 1 85 ? -5.022 -16.423 3.968 1.00 87.88 85 SER A O 1
ATOM 653 N N . ARG A 1 86 ? -5.525 -14.326 4.616 1.00 85.75 86 ARG A N 1
ATOM 654 C CA . ARG A 1 86 ? -5.473 -13.763 3.265 1.00 85.75 86 ARG A CA 1
ATOM 655 C C . ARG A 1 86 ? -4.042 -13.596 2.773 1.00 85.75 86 ARG A C 1
ATOM 657 O O . ARG A 1 86 ? -3.747 -14.023 1.663 1.00 85.75 86 ARG A O 1
ATOM 664 N N . VAL A 1 87 ? -3.145 -13.059 3.592 1.00 85.50 87 VAL A N 1
ATOM 665 C CA . VAL A 1 87 ? -1.715 -12.927 3.281 1.00 85.50 87 VAL A CA 1
ATOM 666 C C . VAL A 1 87 ? -1.115 -14.304 3.005 1.00 85.50 87 VAL A C 1
ATOM 668 O O . VAL A 1 87 ? -0.464 -14.496 1.983 1.00 85.50 87 VAL A O 1
ATOM 671 N N . LYS A 1 88 ? -1.431 -15.297 3.838 1.00 85.12 88 LYS A N 1
ATOM 672 C CA . LYS A 1 88 ? -1.004 -16.685 3.645 1.00 85.12 88 LYS A CA 1
ATOM 673 C C . LYS A 1 88 ? -1.563 -17.310 2.365 1.00 85.12 88 LYS A C 1
ATOM 675 O O . LYS A 1 88 ? -0.898 -18.151 1.781 1.00 85.12 88 LYS A O 1
ATOM 680 N N . SER A 1 89 ? -2.751 -16.893 1.917 1.00 86.56 89 SER A N 1
ATOM 681 C CA . SER A 1 89 ? -3.317 -17.333 0.632 1.00 86.56 89 SER A CA 1
ATOM 682 C C . SER A 1 89 ? -2.670 -16.674 -0.591 1.00 86.56 89 SER A C 1
ATOM 684 O O . SER A 1 89 ? -2.742 -17.228 -1.681 1.00 86.56 89 SER A O 1
ATOM 686 N N . LEU A 1 90 ? -2.071 -15.490 -0.428 1.00 84.88 90 LEU A N 1
ATOM 687 C CA . LEU A 1 90 ? -1.407 -14.757 -1.514 1.00 84.88 90 LEU A CA 1
ATOM 688 C C . LEU A 1 90 ? 0.036 -15.222 -1.723 1.00 84.88 90 LEU A C 1
ATOM 690 O O . LEU A 1 90 ? 0.564 -15.151 -2.833 1.00 84.88 90 LEU A O 1
ATOM 694 N N . ILE A 1 91 ? 0.658 -15.695 -0.651 1.00 84.69 91 ILE A N 1
ATOM 695 C CA . ILE A 1 91 ? 2.006 -16.239 -0.640 1.00 84.69 91 ILE A CA 1
ATOM 696 C C . ILE A 1 91 ? 2.005 -17.643 -1.256 1.00 84.69 91 ILE A C 1
ATOM 698 O O . ILE A 1 91 ? 1.312 -18.540 -0.775 1.00 84.69 91 ILE A O 1
ATOM 702 N N . ASP A 1 92 ? 2.817 -17.848 -2.292 1.00 82.38 92 ASP A N 1
ATOM 703 C CA . ASP A 1 92 ? 3.026 -19.173 -2.877 1.00 82.38 92 ASP A CA 1
ATOM 704 C C . ASP A 1 92 ? 4.100 -19.939 -2.069 1.00 82.38 92 ASP A C 1
ATOM 706 O O . ASP A 1 92 ? 5.233 -19.463 -1.964 1.00 82.38 92 ASP A O 1
ATOM 710 N N . PRO A 1 93 ? 3.795 -21.123 -1.499 1.00 78.44 93 PRO A N 1
ATOM 711 C CA . PRO A 1 93 ? 4.754 -21.899 -0.708 1.00 78.44 93 PRO A CA 1
ATOM 712 C C . PRO A 1 93 ? 5.906 -22.492 -1.538 1.00 78.44 93 PRO A C 1
ATOM 714 O O . PRO A 1 93 ? 6.853 -23.022 -0.962 1.00 78.44 93 PRO A O 1
ATOM 717 N N . SER A 1 94 ? 5.829 -22.441 -2.872 1.00 80.06 94 SER A N 1
ATOM 718 C CA . SER A 1 94 ? 6.902 -22.878 -3.770 1.00 80.06 94 SER A CA 1
ATOM 719 C C . SER A 1 94 ? 7.997 -21.827 -3.988 1.00 80.06 94 SER A C 1
ATOM 721 O O . SER A 1 94 ? 9.006 -22.144 -4.615 1.00 80.06 94 SER A O 1
ATOM 723 N N . GLU A 1 95 ? 7.819 -20.595 -3.494 1.00 83.50 95 GLU A N 1
ATOM 724 C CA . GLU A 1 95 ? 8.836 -19.538 -3.543 1.00 83.50 95 GLU A CA 1
ATOM 725 C C . GLU A 1 95 ? 9.613 -19.438 -2.221 1.00 83.50 95 GLU A C 1
ATOM 727 O O . GLU A 1 95 ? 9.051 -19.512 -1.127 1.00 83.50 95 GLU A O 1
ATOM 732 N N . GLU A 1 96 ? 10.926 -19.215 -2.307 1.00 85.88 96 GLU A N 1
ATOM 733 C CA . GLU A 1 96 ? 11.769 -18.966 -1.137 1.00 85.88 96 GLU A CA 1
ATOM 734 C C . GLU A 1 96 ? 11.575 -17.527 -0.629 1.00 85.88 96 GLU A C 1
ATOM 736 O O . GLU A 1 96 ? 12.267 -16.585 -1.021 1.00 85.88 96 GLU A O 1
ATOM 741 N N . ILE A 1 97 ? 10.618 -17.345 0.279 1.00 81.44 97 ILE A N 1
ATOM 742 C CA . ILE A 1 97 ? 10.255 -16.021 0.812 1.00 81.44 97 ILE A CA 1
ATOM 743 C C . ILE A 1 97 ? 11.390 -15.410 1.633 1.00 81.44 97 ILE A C 1
ATOM 745 O O . ILE A 1 97 ? 11.604 -14.200 1.592 1.00 81.44 97 ILE A O 1
ATOM 749 N N . THR A 1 98 ? 12.122 -16.230 2.387 1.00 86.62 98 THR A N 1
ATOM 750 C CA . THR A 1 98 ? 13.146 -15.763 3.328 1.00 86.62 98 THR A CA 1
ATOM 751 C C . THR A 1 98 ? 14.253 -14.953 2.640 1.00 86.62 98 THR A C 1
ATOM 753 O O . THR A 1 98 ? 14.505 -13.831 3.082 1.00 86.62 98 THR A O 1
ATOM 756 N N . PRO A 1 99 ? 14.887 -15.427 1.545 1.00 89.44 99 PRO A N 1
ATOM 757 C CA . PRO A 1 99 ? 15.827 -14.596 0.797 1.00 89.44 99 PRO A CA 1
ATOM 758 C C . PRO A 1 99 ? 15.130 -13.496 -0.017 1.00 89.44 99 PRO A C 1
ATOM 760 O O . PRO A 1 99 ? 15.635 -12.376 -0.062 1.00 89.44 99 PRO A O 1
ATOM 763 N N . GLY A 1 100 ? 13.961 -13.758 -0.618 1.00 88.56 100 GLY A N 1
ATOM 764 C CA . GLY A 1 100 ? 13.256 -12.768 -1.445 1.00 88.56 100 GLY A CA 1
ATOM 765 C C . GLY A 1 100 ? 12.859 -11.507 -0.669 1.00 88.56 100 GLY A C 1
ATOM 766 O O . GLY A 1 100 ? 13.097 -10.381 -1.114 1.00 88.56 100 GLY A O 1
ATOM 767 N N . LEU A 1 101 ? 12.327 -11.665 0.543 1.00 91.06 101 LEU A N 1
ATOM 768 C CA . LEU A 1 101 ? 11.968 -10.543 1.411 1.00 91.06 101 LEU A CA 1
ATOM 769 C C . LEU A 1 101 ? 13.211 -9.795 1.928 1.00 91.06 101 LEU A C 1
ATOM 771 O O . LEU A 1 101 ? 13.206 -8.571 2.069 1.00 91.06 101 LEU A O 1
ATOM 775 N N . LEU A 1 102 ? 14.314 -10.510 2.155 1.00 93.88 102 LEU A N 1
ATOM 776 C CA . LEU A 1 102 ? 15.588 -9.893 2.511 1.00 93.88 102 LEU A CA 1
ATOM 777 C C . LEU A 1 102 ? 16.130 -9.031 1.358 1.00 93.88 102 LEU A C 1
ATOM 779 O O . LEU A 1 102 ? 16.504 -7.881 1.566 1.00 93.88 102 LEU A O 1
ATOM 783 N N . TYR A 1 103 ? 16.132 -9.538 0.124 1.00 94.31 103 TYR A N 1
ATOM 784 C CA . TYR A 1 103 ? 16.644 -8.786 -1.023 1.00 94.31 103 TYR A CA 1
ATOM 785 C C . TYR A 1 103 ? 15.769 -7.591 -1.397 1.00 94.31 103 TYR A C 1
ATOM 787 O O . TYR A 1 103 ? 16.298 -6.526 -1.712 1.00 94.31 103 TYR A O 1
ATOM 795 N N . THR A 1 104 ? 14.447 -7.723 -1.305 1.00 94.81 104 THR A N 1
ATOM 796 C CA . THR A 1 104 ? 13.516 -6.604 -1.533 1.00 94.81 104 THR A CA 1
ATOM 797 C C . THR A 1 104 ? 13.699 -5.493 -0.502 1.00 94.81 104 THR A C 1
ATOM 799 O O . THR A 1 104 ? 13.792 -4.314 -0.860 1.00 94.81 104 THR A O 1
ATOM 802 N N . THR A 1 105 ? 13.821 -5.847 0.780 1.00 95.50 105 THR A N 1
ATOM 803 C CA . THR A 1 105 ? 14.056 -4.870 1.853 1.00 95.50 105 THR A CA 1
ATOM 804 C C . THR A 1 105 ? 15.423 -4.205 1.726 1.00 95.50 105 THR A C 1
ATOM 806 O O . THR A 1 105 ? 15.494 -2.980 1.827 1.00 95.50 105 THR A O 1
ATOM 809 N N . ILE A 1 106 ? 16.485 -4.958 1.413 1.00 96.19 106 ILE A N 1
ATOM 810 C CA . ILE A 1 106 ? 17.818 -4.398 1.140 1.00 96.19 106 ILE A CA 1
ATOM 811 C C . ILE A 1 106 ? 17.764 -3.452 -0.063 1.00 96.19 106 ILE A C 1
ATOM 813 O O . ILE A 1 106 ? 18.218 -2.320 0.054 1.00 96.19 106 ILE A O 1
ATOM 817 N N . ALA A 1 107 ? 17.158 -3.849 -1.185 1.00 95.69 107 ALA A N 1
ATOM 818 C CA . ALA A 1 107 ? 17.033 -2.997 -2.369 1.00 95.69 107 ALA A CA 1
ATOM 819 C C . ALA A 1 107 ? 16.278 -1.690 -2.067 1.00 95.69 107 ALA A C 1
ATOM 821 O O . ALA A 1 107 ? 16.690 -0.605 -2.490 1.00 95.69 107 ALA A O 1
ATOM 822 N N . THR A 1 108 ? 15.208 -1.776 -1.277 1.00 96.38 108 THR A N 1
ATOM 823 C CA . THR A 1 108 ? 14.417 -0.619 -0.836 1.00 96.38 108 THR A CA 1
ATOM 824 C C . THR A 1 108 ? 15.225 0.303 0.081 1.00 96.38 108 THR A C 1
ATOM 826 O O . THR A 1 108 ? 15.250 1.518 -0.124 1.00 96.38 108 THR A O 1
ATOM 829 N N . LEU A 1 109 ? 15.932 -0.259 1.067 1.00 95.44 109 LEU A N 1
ATOM 830 C CA . LEU A 1 109 ? 16.792 0.480 1.998 1.00 95.44 109 LEU A CA 1
ATOM 831 C C . LEU A 1 109 ? 17.971 1.136 1.276 1.00 95.44 109 LEU A C 1
ATOM 833 O O . LEU A 1 109 ? 18.230 2.321 1.482 1.00 95.44 109 LEU A O 1
ATOM 837 N N . SER A 1 110 ? 18.643 0.410 0.382 1.00 96.19 110 SER A N 1
ATOM 838 C CA . SER A 1 110 ? 19.708 0.941 -0.469 1.00 96.19 110 SER A CA 1
ATOM 839 C C . SER A 1 110 ? 19.196 2.089 -1.332 1.00 96.19 110 SER A C 1
ATOM 841 O O . SER A 1 110 ? 19.841 3.134 -1.403 1.00 96.19 110 SER A O 1
ATOM 843 N N . THR A 1 111 ? 17.999 1.957 -1.911 1.00 95.44 111 THR A N 1
ATOM 844 C CA . THR A 1 111 ? 17.370 3.044 -2.672 1.00 95.44 111 THR A CA 1
ATOM 845 C C . THR A 1 111 ? 17.061 4.245 -1.777 1.00 95.44 111 THR A C 1
ATOM 847 O O . THR A 1 111 ? 17.342 5.380 -2.153 1.00 95.44 111 THR A O 1
ATOM 850 N N . SER A 1 112 ? 16.559 4.030 -0.561 1.00 95.06 112 SER A N 1
ATOM 851 C CA . SER A 1 112 ? 16.317 5.100 0.420 1.00 95.06 112 SER A CA 1
ATOM 852 C C . SER A 1 112 ? 17.598 5.858 0.792 1.00 95.06 112 SER A C 1
ATOM 854 O O . SER A 1 112 ? 17.616 7.089 0.819 1.00 95.06 112 SER A O 1
ATOM 856 N N . ILE A 1 113 ? 18.713 5.146 0.981 1.00 94.25 113 ILE A N 1
ATOM 857 C CA . ILE A 1 113 ? 20.020 5.760 1.257 1.00 94.25 113 ILE A CA 1
ATOM 858 C C . ILE A 1 113 ? 20.505 6.568 0.046 1.00 94.25 113 ILE A C 1
ATOM 860 O O . ILE A 1 113 ? 20.910 7.719 0.200 1.00 94.25 113 ILE A O 1
ATOM 864 N N . VAL A 1 114 ? 20.412 6.007 -1.163 1.00 94.25 114 VAL A N 1
ATOM 865 C CA . VAL A 1 114 ? 20.848 6.654 -2.417 1.00 94.25 114 VAL A CA 1
ATOM 866 C C . VAL A 1 114 ? 19.990 7.875 -2.778 1.00 94.25 114 VAL A C 1
ATOM 868 O O . VAL A 1 114 ? 20.438 8.786 -3.478 1.00 94.25 114 VAL A O 1
ATOM 871 N N . THR A 1 115 ? 18.748 7.919 -2.305 1.00 94.88 115 THR A N 1
ATOM 872 C CA . THR A 1 115 ? 17.805 9.019 -2.569 1.00 94.88 115 THR A CA 1
ATOM 873 C C . THR A 1 115 ? 17.771 10.055 -1.461 1.00 94.88 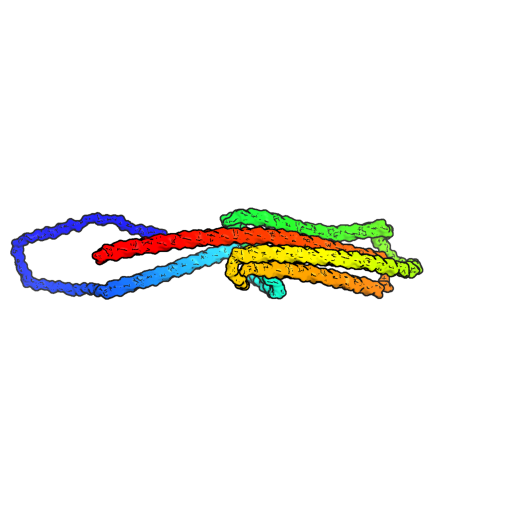115 THR A C 1
ATOM 875 O O . THR A 1 115 ? 17.185 11.122 -1.635 1.00 94.88 115 THR A O 1
ATOM 878 N N . ARG A 1 116 ? 18.487 9.806 -0.359 1.00 89.75 116 ARG A N 1
ATOM 879 C CA . ARG A 1 116 ? 18.616 10.732 0.766 1.00 89.75 116 ARG A CA 1
ATOM 880 C C . ARG A 1 116 ? 19.166 12.101 0.358 1.00 89.75 116 ARG A C 1
ATOM 882 O O . ARG A 1 116 ? 18.765 13.093 0.958 1.00 89.75 116 ARG A O 1
ATOM 889 N N . SER A 1 117 ? 20.075 12.152 -0.616 1.00 89.38 117 SER A N 1
ATOM 890 C CA . SER A 1 117 ? 20.723 13.384 -1.095 1.00 89.38 117 SER A CA 1
ATOM 891 C C . SER A 1 117 ? 20.015 14.052 -2.280 1.00 89.38 117 SER A C 1
ATOM 893 O O . SER A 1 117 ? 20.508 15.053 -2.793 1.00 89.38 117 SER A O 1
ATOM 895 N N . ARG A 1 118 ? 18.881 13.509 -2.738 1.00 91.25 118 ARG A N 1
ATOM 896 C CA . ARG A 1 118 ? 18.099 14.051 -3.860 1.00 91.25 118 ARG A CA 1
ATOM 897 C C . ARG A 1 118 ? 16.922 14.887 -3.357 1.00 91.25 118 ARG A C 1
ATOM 899 O O . ARG A 1 118 ? 16.632 14.926 -2.162 1.00 91.25 118 ARG A O 1
ATOM 906 N N . SER A 1 119 ? 16.263 15.581 -4.282 1.00 89.69 119 SER A N 1
ATOM 907 C CA . SER A 1 119 ? 15.101 16.425 -3.998 1.00 89.69 119 SER A CA 1
ATOM 908 C C . SER A 1 119 ? 14.008 15.669 -3.225 1.00 89.69 119 SER A C 1
ATOM 910 O O . SER A 1 119 ? 13.837 14.455 -3.373 1.00 89.69 119 SER A O 1
ATOM 912 N N . LEU A 1 120 ? 13.252 16.397 -2.393 1.00 91.00 120 LEU A N 1
ATOM 913 C CA . LEU A 1 120 ? 12.218 15.828 -1.517 1.00 91.00 120 LEU A CA 1
ATOM 914 C C . LEU A 1 120 ? 11.230 14.886 -2.235 1.00 91.00 120 LEU A C 1
ATOM 916 O O . LEU A 1 120 ? 10.997 13.802 -1.702 1.00 91.00 120 LEU A O 1
ATOM 920 N N . PRO A 1 121 ? 10.697 15.195 -3.435 1.00 91.81 121 PRO A N 1
ATOM 921 C CA . PRO A 1 121 ? 9.762 14.296 -4.117 1.00 91.81 121 PRO A CA 1
ATOM 922 C C . PRO A 1 121 ? 10.392 12.941 -4.453 1.00 91.81 121 PRO A C 1
ATOM 924 O O . PRO A 1 121 ? 9.815 11.886 -4.196 1.00 91.81 121 PRO A O 1
ATOM 927 N N . VAL A 1 122 ? 11.624 12.968 -4.963 1.00 92.12 122 VAL A N 1
ATOM 928 C CA . VAL A 1 122 ? 12.372 11.772 -5.357 1.00 92.12 122 VAL A CA 1
ATOM 929 C C . VAL A 1 122 ? 12.640 10.882 -4.143 1.00 92.12 122 VAL A C 1
ATOM 931 O O . VAL A 1 122 ? 12.529 9.664 -4.238 1.00 92.12 122 VAL A O 1
ATOM 934 N N . ARG A 1 123 ? 12.909 11.482 -2.981 1.00 90.19 123 ARG A N 1
ATOM 935 C CA . ARG A 1 123 ? 13.138 10.764 -1.722 1.00 90.19 123 ARG A CA 1
ATOM 936 C C . ARG A 1 123 ? 11.913 9.996 -1.216 1.00 90.19 123 ARG A C 1
ATOM 938 O O . ARG A 1 123 ? 12.085 8.961 -0.579 1.00 90.19 123 ARG A O 1
ATOM 945 N N . PHE A 1 124 ? 10.701 10.479 -1.479 1.00 92.75 124 PHE A N 1
ATOM 946 C CA . PHE A 1 124 ? 9.476 9.785 -1.067 1.00 92.75 124 PHE A CA 1
ATOM 947 C C . PHE A 1 124 ? 8.974 8.795 -2.113 1.00 92.75 124 PHE A C 1
ATOM 949 O O . PHE A 1 124 ? 8.405 7.773 -1.744 1.00 92.75 124 PHE A O 1
ATOM 956 N N . VAL A 1 125 ? 9.196 9.069 -3.401 1.00 95.19 125 VAL A N 1
ATOM 957 C CA . VAL A 1 125 ? 8.667 8.234 -4.488 1.00 95.19 125 VAL A CA 1
ATOM 958 C C . VAL A 1 125 ? 9.575 7.044 -4.794 1.00 95.19 125 VAL A C 1
ATOM 960 O O . VAL A 1 125 ? 9.070 5.951 -5.035 1.00 95.19 125 VAL A O 1
ATOM 963 N N . LEU A 1 126 ? 10.903 7.209 -4.765 1.00 94.94 126 LEU A N 1
ATOM 964 C CA . LEU A 1 126 ? 11.812 6.134 -5.184 1.00 94.94 126 LEU A CA 1
ATOM 965 C C . LEU A 1 126 ? 11.834 4.904 -4.267 1.00 94.94 126 LEU A C 1
ATOM 967 O O . LEU A 1 126 ? 11.886 3.798 -4.796 1.00 94.94 126 LEU A O 1
ATOM 971 N N . PRO A 1 127 ? 11.823 5.019 -2.926 1.00 94.12 127 PRO A N 1
ATOM 972 C CA . PRO A 1 127 ? 11.868 3.823 -2.088 1.00 94.12 127 PRO A CA 1
ATOM 973 C C . PRO A 1 127 ? 10.632 2.921 -2.270 1.00 94.12 127 PRO A C 1
ATOM 975 O O . PRO A 1 127 ? 10.821 1.727 -2.494 1.00 94.12 127 PRO A O 1
ATOM 978 N N . PRO A 1 128 ? 9.385 3.435 -2.282 1.00 95.19 128 PRO A N 1
ATOM 979 C CA . PRO A 1 128 ? 8.212 2.618 -2.594 1.00 95.19 128 PRO A CA 1
ATOM 980 C C . PRO A 1 128 ? 8.233 2.020 -4.004 1.00 95.19 128 PRO A C 1
ATOM 982 O O . PRO A 1 128 ? 7.843 0.867 -4.180 1.00 95.19 128 PRO A O 1
ATOM 985 N N . THR A 1 129 ? 8.705 2.754 -5.018 1.00 94.19 129 THR A N 1
ATOM 986 C CA . THR A 1 129 ? 8.784 2.194 -6.378 1.00 94.19 129 THR A CA 1
ATOM 987 C C . THR A 1 129 ? 9.842 1.101 -6.471 1.00 94.19 129 THR A C 1
ATOM 989 O O . THR A 1 129 ? 9.570 0.047 -7.040 1.00 94.19 129 THR A O 1
ATOM 992 N N . ALA A 1 130 ? 11.007 1.282 -5.844 1.00 95.38 130 ALA A N 1
ATOM 993 C CA . ALA A 1 130 ? 12.027 0.242 -5.749 1.00 95.38 130 ALA A CA 1
ATOM 994 C C . ALA A 1 130 ? 11.535 -0.983 -4.969 1.00 95.38 130 ALA A C 1
ATOM 996 O O . ALA A 1 130 ? 11.856 -2.111 -5.343 1.00 95.38 130 ALA A O 1
ATOM 997 N N . PHE A 1 131 ? 10.716 -0.790 -3.934 1.00 95.31 131 PHE A N 1
ATOM 998 C CA . PHE A 1 131 ? 10.058 -1.892 -3.239 1.00 95.31 131 PHE A CA 1
ATOM 999 C C . PHE A 1 131 ? 9.158 -2.691 -4.186 1.00 95.31 131 PHE A C 1
ATOM 1001 O O . PHE A 1 131 ? 9.316 -3.901 -4.289 1.00 95.31 131 PHE A O 1
ATOM 1008 N N . LEU A 1 132 ? 8.274 -2.033 -4.939 1.00 93.94 132 LEU A N 1
ATOM 1009 C CA . LEU A 1 132 ? 7.370 -2.718 -5.871 1.00 93.94 132 LEU A CA 1
ATOM 1010 C C . LEU A 1 132 ? 8.121 -3.428 -7.006 1.00 93.94 132 LEU A C 1
ATOM 1012 O O . LEU A 1 132 ? 7.803 -4.568 -7.343 1.00 93.94 132 LEU A O 1
ATOM 1016 N N . VAL A 1 133 ? 9.147 -2.782 -7.565 1.00 94.50 133 VAL A N 1
ATOM 1017 C CA . VAL A 1 133 ? 9.980 -3.368 -8.625 1.00 94.50 133 VAL A CA 1
ATOM 1018 C C . VAL A 1 133 ? 10.761 -4.569 -8.100 1.00 94.50 133 VAL A C 1
ATOM 1020 O O . VAL A 1 133 ? 10.754 -5.628 -8.723 1.00 94.50 133 VAL A O 1
ATOM 1023 N N . SER A 1 134 ? 11.405 -4.438 -6.938 1.00 94.19 134 SER A N 1
ATOM 1024 C CA . SER A 1 134 ? 12.143 -5.550 -6.337 1.00 94.19 134 SER A CA 1
ATOM 1025 C C . SER A 1 134 ? 11.210 -6.691 -5.940 1.00 94.19 134 SER A C 1
ATOM 1027 O O . SER A 1 134 ? 11.570 -7.849 -6.129 1.00 94.19 134 SER A O 1
ATOM 1029 N N . LEU A 1 135 ? 10.002 -6.394 -5.452 1.00 93.19 135 LEU A N 1
ATOM 1030 C CA . LEU A 1 135 ? 8.996 -7.399 -5.114 1.00 93.19 135 LEU A CA 1
ATOM 1031 C C . LEU A 1 135 ? 8.581 -8.199 -6.351 1.00 93.19 135 LEU A C 1
ATOM 1033 O O . LEU A 1 135 ? 8.539 -9.423 -6.297 1.00 93.19 135 LEU A O 1
ATOM 1037 N N . SER A 1 136 ? 8.350 -7.520 -7.478 1.00 92.62 136 SER A N 1
ATOM 1038 C CA . SER A 1 136 ? 8.051 -8.182 -8.751 1.00 92.62 136 SER A CA 1
ATOM 1039 C C . SER A 1 136 ? 9.224 -9.003 -9.291 1.00 92.62 136 SER A C 1
ATOM 1041 O O . SER A 1 136 ? 8.996 -9.981 -9.998 1.00 92.62 136 SER A O 1
ATOM 1043 N N . TYR A 1 137 ? 10.463 -8.608 -8.989 1.00 93.62 137 TYR A N 1
ATOM 1044 C CA . TYR A 1 137 ? 11.666 -9.287 -9.465 1.00 93.62 137 TYR A CA 1
ATOM 1045 C C . TYR A 1 137 ? 12.019 -10.527 -8.630 1.00 93.62 137 TYR A C 1
ATOM 1047 O O . TYR A 1 137 ? 12.285 -11.588 -9.186 1.00 93.62 137 TYR A O 1
ATOM 1055 N N . PHE A 1 138 ? 12.018 -10.406 -7.299 1.00 92.69 138 PHE A N 1
ATOM 1056 C CA . PHE A 1 138 ? 12.420 -11.486 -6.392 1.00 92.69 138 PHE A CA 1
ATOM 1057 C C . PHE A 1 138 ? 11.274 -12.432 -6.016 1.00 92.69 138 PHE A C 1
ATOM 1059 O O . PHE A 1 138 ? 11.544 -13.564 -5.625 1.00 92.69 138 PHE A O 1
ATOM 1066 N N . LEU A 1 139 ? 10.016 -11.986 -6.110 1.00 92.44 139 LEU A N 1
ATOM 1067 C CA . LEU A 1 139 ? 8.826 -12.763 -5.745 1.00 92.44 139 LEU A CA 1
ATOM 1068 C C . LEU A 1 139 ? 7.754 -12.666 -6.852 1.00 92.44 139 LEU A C 1
ATOM 1070 O O . LEU A 1 139 ? 6.698 -12.043 -6.664 1.00 92.44 139 LEU A O 1
ATOM 1074 N N . PRO A 1 140 ? 8.015 -13.233 -8.046 1.00 91.25 140 PRO A N 1
ATOM 1075 C CA . PRO A 1 140 ? 7.149 -13.070 -9.212 1.00 91.25 140 PRO A CA 1
ATOM 1076 C C . PRO A 1 140 ? 5.760 -13.705 -9.042 1.00 91.25 140 PRO A C 1
ATOM 1078 O O . PRO A 1 140 ? 4.774 -13.111 -9.474 1.00 91.25 140 PRO A O 1
ATOM 1081 N N . LYS A 1 141 ? 5.625 -14.869 -8.390 1.00 90.62 141 LYS A N 1
ATOM 1082 C CA . LYS A 1 141 ? 4.305 -15.493 -8.184 1.00 90.62 141 LYS A CA 1
ATOM 1083 C C . LYS A 1 141 ? 3.522 -14.782 -7.094 1.00 90.62 141 LYS A C 1
ATOM 1085 O O . LYS A 1 141 ? 2.339 -14.505 -7.274 1.00 90.62 141 LYS A O 1
ATOM 1090 N N . THR A 1 142 ? 4.181 -14.422 -5.994 1.00 90.69 142 THR A N 1
ATOM 1091 C CA . THR A 1 142 ? 3.531 -13.663 -4.917 1.00 90.69 142 THR A CA 1
ATOM 1092 C C . THR A 1 142 ? 3.045 -12.301 -5.422 1.00 90.69 142 THR A C 1
ATOM 1094 O O . THR A 1 142 ? 1.905 -11.913 -5.166 1.00 90.69 142 THR A O 1
ATOM 1097 N N . SER A 1 143 ? 3.862 -11.583 -6.198 1.00 89.69 143 SER A N 1
ATOM 1098 C CA . SER A 1 143 ? 3.451 -10.311 -6.809 1.00 89.69 143 SER A CA 1
ATOM 1099 C C . SER A 1 143 ? 2.319 -10.485 -7.830 1.00 89.69 143 SER A C 1
ATOM 1101 O O . SER A 1 143 ? 1.380 -9.685 -7.820 1.00 89.69 143 SER A O 1
ATOM 1103 N N . ALA A 1 144 ? 2.330 -11.554 -8.637 1.00 90.19 144 ALA A N 1
ATOM 1104 C CA . ALA A 1 144 ? 1.225 -11.884 -9.537 1.00 90.19 144 ALA A CA 1
ATOM 1105 C C . ALA A 1 144 ? -0.084 -12.140 -8.769 1.00 90.19 144 ALA A C 1
ATOM 1107 O O . ALA A 1 144 ? -1.105 -11.534 -9.098 1.00 90.19 144 ALA A O 1
ATOM 1108 N N . ASN A 1 145 ? -0.048 -12.937 -7.697 1.00 91.94 145 ASN A N 1
ATOM 1109 C CA . ASN A 1 145 ? -1.208 -13.220 -6.845 1.00 91.94 145 ASN A CA 1
ATOM 1110 C C . ASN A 1 145 ? -1.762 -11.951 -6.184 1.00 91.94 145 ASN A C 1
ATOM 1112 O O . ASN A 1 145 ? -2.974 -11.726 -6.185 1.00 91.94 145 ASN A O 1
ATOM 1116 N N . VAL A 1 146 ? -0.881 -11.093 -5.657 1.00 90.50 146 VAL A N 1
ATOM 1117 C CA . VAL A 1 146 ? -1.270 -9.793 -5.091 1.00 90.50 146 VAL A CA 1
ATOM 1118 C C . VAL A 1 146 ? -1.930 -8.928 -6.162 1.00 90.50 146 VAL A C 1
ATOM 1120 O O . VAL A 1 146 ? -3.000 -8.382 -5.914 1.00 90.50 146 VAL A O 1
ATOM 1123 N N . SER A 1 147 ? -1.352 -8.845 -7.362 1.00 89.31 147 SER A N 1
ATOM 1124 C CA . SER A 1 147 ? -1.905 -8.037 -8.456 1.00 89.31 147 SER A CA 1
ATOM 1125 C C . SER A 1 147 ? -3.254 -8.554 -8.976 1.00 89.31 147 SER A C 1
ATOM 1127 O O . SER A 1 147 ? -4.130 -7.764 -9.339 1.00 89.31 147 SER A O 1
ATOM 1129 N N . ALA A 1 148 ? -3.452 -9.875 -8.986 1.00 90.38 148 ALA A N 1
ATOM 1130 C CA . ALA A 1 148 ? -4.724 -10.495 -9.332 1.00 90.38 148 ALA A CA 1
ATOM 1131 C C . ALA A 1 148 ? -5.782 -10.162 -8.275 1.00 90.38 148 ALA A C 1
ATOM 1133 O O . ALA A 1 148 ? -6.891 -9.755 -8.611 1.00 90.38 148 ALA A O 1
ATOM 1134 N N . TYR A 1 149 ? -5.411 -10.232 -6.996 1.00 90.44 149 TYR A N 1
ATOM 1135 C CA . TYR A 1 149 ? -6.307 -9.873 -5.906 1.00 90.44 149 TYR A CA 1
ATOM 1136 C C . TYR A 1 149 ? -6.669 -8.386 -5.889 1.00 90.44 149 TYR A C 1
ATOM 1138 O O . TYR A 1 149 ? -7.832 -8.052 -5.677 1.00 90.44 149 TYR A O 1
ATOM 1146 N N . THR A 1 150 ? -5.718 -7.479 -6.139 1.00 89.12 150 THR A N 1
ATOM 1147 C CA . THR A 1 150 ? -6.046 -6.048 -6.243 1.00 89.12 150 THR A CA 1
ATOM 1148 C C . THR A 1 150 ? -6.992 -5.789 -7.408 1.00 89.12 150 THR A C 1
ATOM 1150 O O . THR A 1 150 ? -7.893 -4.974 -7.271 1.00 89.12 150 THR A O 1
ATOM 1153 N N . THR A 1 151 ? -6.847 -6.528 -8.511 1.00 90.19 151 THR A N 1
ATOM 1154 C CA . THR A 1 151 ? -7.765 -6.439 -9.656 1.00 90.19 151 THR A CA 1
ATOM 1155 C C . THR A 1 151 ? -9.166 -6.944 -9.285 1.00 90.19 151 THR A C 1
ATOM 1157 O O . THR A 1 151 ? -10.136 -6.238 -9.527 1.00 90.19 151 THR A O 1
ATOM 1160 N N . GLU A 1 152 ? -9.289 -8.085 -8.592 1.00 90.75 152 GLU A N 1
ATOM 1161 C CA . GLU A 1 152 ? -10.583 -8.585 -8.081 1.00 90.75 152 GLU A CA 1
ATOM 1162 C C . GLU A 1 152 ? -11.251 -7.572 -7.129 1.00 90.75 152 GLU A C 1
ATOM 1164 O O . GLU A 1 152 ? -12.471 -7.385 -7.125 1.00 90.75 152 GLU A O 1
ATOM 1169 N N . LEU A 1 153 ? -10.445 -6.900 -6.302 1.00 90.38 153 LEU A N 1
ATOM 1170 C CA . LEU A 1 153 ? -10.919 -5.893 -5.359 1.00 90.38 153 LEU A CA 1
ATOM 1171 C C . LEU A 1 153 ? -11.402 -4.628 -6.078 1.00 90.38 153 LEU A C 1
ATOM 1173 O O . LEU A 1 153 ? -12.457 -4.090 -5.740 1.00 90.38 153 LEU A O 1
ATOM 1177 N N . GLU A 1 154 ? -10.649 -4.171 -7.076 1.00 92.81 154 GLU A N 1
ATOM 1178 C CA . GLU A 1 154 ? -11.035 -3.056 -7.937 1.00 92.81 154 GLU A CA 1
ATOM 1179 C C . GLU A 1 154 ? -12.324 -3.373 -8.698 1.00 92.81 154 GLU A C 1
ATOM 1181 O O . GLU A 1 154 ? -13.234 -2.555 -8.693 1.00 92.81 154 GLU A O 1
ATOM 1186 N N . GLU A 1 155 ? -12.471 -4.571 -9.263 1.00 92.50 155 GLU A N 1
ATOM 1187 C CA . GLU A 1 155 ? -13.700 -4.987 -9.952 1.00 92.50 155 GLU A CA 1
ATOM 1188 C C . GLU A 1 155 ? -14.915 -5.008 -9.015 1.00 92.50 155 GLU A C 1
ATOM 1190 O O . GLU A 1 155 ? -16.008 -4.583 -9.393 1.00 92.50 155 GLU A O 1
ATOM 1195 N N . ARG A 1 156 ? -14.729 -5.462 -7.769 1.00 93.12 156 ARG A N 1
ATOM 1196 C CA . ARG A 1 156 ? -15.819 -5.571 -6.791 1.00 93.12 156 ARG A CA 1
ATOM 1197 C C . ARG A 1 156 ? -16.282 -4.220 -6.247 1.00 93.12 156 ARG A C 1
ATOM 1199 O O . ARG A 1 156 ? -17.480 -4.040 -6.036 1.00 93.12 156 ARG A O 1
ATOM 1206 N N . TYR A 1 157 ? -15.354 -3.310 -5.954 1.00 93.69 157 TYR A N 1
ATOM 1207 C CA . TYR A 1 157 ? -15.664 -2.052 -5.262 1.00 93.69 157 TYR A CA 1
ATOM 1208 C C . TYR A 1 157 ? -15.622 -0.817 -6.172 1.00 93.69 157 TYR A C 1
ATOM 1210 O O . TYR A 1 157 ? -16.320 0.157 -5.897 1.00 93.69 157 TYR A O 1
ATOM 1218 N N . PHE A 1 158 ? -14.841 -0.844 -7.255 1.00 93.88 158 PHE A N 1
ATOM 1219 C CA . PHE A 1 158 ? -14.588 0.294 -8.145 1.00 93.88 158 PHE A CA 1
ATOM 1220 C C . PHE A 1 158 ? -14.551 -0.121 -9.635 1.00 93.88 158 PHE A C 1
ATOM 1222 O O . PHE A 1 158 ? -13.518 0.034 -10.297 1.00 93.88 158 PHE A O 1
ATOM 1229 N N . PRO A 1 159 ? -15.674 -0.590 -10.213 1.00 90.94 159 PRO A N 1
ATOM 1230 C CA . PRO A 1 159 ? -15.694 -1.173 -11.560 1.00 90.94 159 PRO A CA 1
ATOM 1231 C C . PRO A 1 159 ? -15.210 -0.205 -12.653 1.00 90.94 159 PRO A C 1
ATOM 1233 O O . PRO A 1 159 ? -14.509 -0.602 -13.579 1.00 90.94 159 PRO A O 1
ATOM 1236 N N . THR A 1 160 ? -15.485 1.095 -12.512 1.00 90.12 160 THR A N 1
ATOM 1237 C CA . THR A 1 160 ? -15.029 2.121 -13.465 1.00 90.12 160 THR A CA 1
ATOM 1238 C C . THR A 1 160 ? -13.512 2.329 -13.461 1.00 90.12 160 THR A C 1
ATOM 1240 O O . THR A 1 160 ? -12.951 2.787 -14.455 1.00 90.12 160 THR A O 1
ATOM 1243 N N . LEU A 1 161 ? -12.840 2.061 -12.335 1.00 89.94 161 LEU A N 1
ATOM 1244 C CA . LEU A 1 161 ? -11.377 2.110 -12.254 1.00 89.94 161 LEU A CA 1
ATOM 1245 C C . LEU A 1 161 ? -10.766 0.830 -12.823 1.00 89.94 161 LEU A C 1
ATOM 1247 O O . LEU A 1 161 ? -9.785 0.921 -13.558 1.00 89.94 161 LEU A O 1
ATOM 1251 N N . ALA A 1 162 ? -11.387 -0.324 -12.564 1.00 89.50 162 ALA A N 1
ATOM 1252 C CA . ALA A 1 162 ? -10.946 -1.612 -13.089 1.00 89.50 162 ALA A CA 1
ATOM 1253 C C . ALA A 1 162 ? -10.897 -1.623 -14.628 1.00 89.50 162 ALA A C 1
ATOM 1255 O O . ALA A 1 162 ? -9.886 -2.019 -15.205 1.00 89.50 162 ALA A O 1
ATOM 1256 N N . GLU A 1 163 ? -11.927 -1.097 -15.303 1.00 90.38 163 GLU A N 1
ATOM 1257 C CA . GLU A 1 163 ? -11.938 -0.979 -16.771 1.00 90.38 163 GLU A CA 1
ATOM 1258 C C . GLU A 1 163 ? -10.769 -0.128 -17.290 1.00 90.38 163 GLU A C 1
ATOM 1260 O O . GLU A 1 163 ? -10.058 -0.520 -18.219 1.00 90.38 163 GLU A O 1
ATOM 1265 N N . LYS A 1 164 ? -10.513 1.023 -16.656 1.00 91.38 164 LYS A N 1
ATOM 1266 C CA . LYS A 1 164 ? -9.411 1.916 -17.042 1.00 91.38 164 LYS A CA 1
ATOM 1267 C C . LYS A 1 164 ? -8.047 1.284 -16.786 1.00 91.38 164 LYS A C 1
ATOM 1269 O O . LYS A 1 164 ? -7.159 1.416 -17.624 1.00 91.38 164 LYS A O 1
ATOM 1274 N N . HIS A 1 165 ? -7.875 0.585 -15.667 1.00 88.56 165 HIS A N 1
ATOM 1275 C CA . HIS A 1 165 ? -6.651 -0.155 -15.367 1.00 88.56 165 HIS A CA 1
ATOM 1276 C C . HIS A 1 165 ? -6.429 -1.326 -16.327 1.00 88.56 165 HIS A C 1
ATOM 1278 O O . HIS A 1 165 ? -5.295 -1.541 -16.753 1.00 88.56 165 HIS A O 1
ATOM 1284 N N . ALA A 1 166 ? -7.479 -2.050 -16.723 1.00 88.31 166 ALA A N 1
ATOM 1285 C CA . ALA A 1 166 ? -7.383 -3.125 -17.708 1.00 88.31 166 ALA A CA 1
ATOM 1286 C C . ALA A 1 166 ? -6.937 -2.592 -19.079 1.00 88.31 166 ALA A C 1
ATOM 1288 O O . ALA A 1 166 ? -5.994 -3.118 -19.675 1.00 88.31 166 ALA A O 1
ATOM 1289 N N . ILE A 1 167 ? -7.543 -1.490 -19.532 1.00 89.00 167 ILE A N 1
ATOM 1290 C CA . ILE A 1 167 ? -7.144 -0.788 -20.759 1.00 89.00 167 ILE A CA 1
ATOM 1291 C C . ILE A 1 167 ? -5.692 -0.302 -20.641 1.00 89.00 167 ILE A C 1
ATOM 1293 O O . ILE A 1 167 ? -4.873 -0.561 -21.523 1.00 89.00 167 ILE A O 1
ATOM 1297 N N . ALA A 1 168 ? -5.331 0.338 -19.526 1.00 89.69 168 ALA A N 1
ATOM 1298 C CA . ALA A 1 168 ? -3.974 0.821 -19.291 1.00 89.69 168 ALA A CA 1
ATOM 1299 C C . ALA A 1 168 ? -2.937 -0.313 -19.294 1.00 89.69 168 ALA A C 1
ATOM 1301 O O . ALA A 1 168 ? -1.870 -0.142 -19.881 1.00 89.69 168 ALA A O 1
ATOM 1302 N N . ARG A 1 169 ? -3.248 -1.479 -18.708 1.00 87.50 169 ARG A N 1
ATOM 1303 C CA . ARG A 1 169 ? -2.383 -2.670 -18.759 1.00 87.50 169 ARG A CA 1
ATOM 1304 C C . ARG A 1 169 ? -2.202 -3.198 -20.179 1.00 87.50 169 ARG A C 1
ATOM 1306 O O . ARG A 1 169 ? -1.088 -3.553 -20.550 1.00 87.50 169 ARG A O 1
ATOM 1313 N N . ALA A 1 170 ? -3.261 -3.227 -20.986 1.00 88.31 170 ALA A N 1
ATOM 1314 C CA . ALA A 1 170 ? -3.155 -3.644 -22.384 1.00 88.31 170 ALA A CA 1
ATOM 1315 C C . ALA A 1 170 ? -2.256 -2.687 -23.190 1.00 88.31 170 ALA A C 1
ATOM 1317 O O . ALA A 1 170 ? -1.394 -3.122 -23.956 1.00 88.31 170 ALA A O 1
ATOM 1318 N N . HIS A 1 171 ? -2.398 -1.375 -22.976 1.00 88.19 171 HIS A N 1
ATOM 1319 C CA . HIS A 1 171 ? -1.558 -0.376 -23.637 1.00 88.19 171 HIS A CA 1
ATOM 1320 C C . HIS A 1 171 ? -0.110 -0.376 -23.143 1.00 88.19 171 HIS A C 1
ATOM 1322 O O . HIS A 1 171 ? 0.799 -0.192 -23.954 1.00 88.19 171 HIS A O 1
ATOM 1328 N N . SER A 1 172 ? 0.128 -0.601 -21.849 1.00 87.69 172 SER A N 1
ATOM 1329 C CA . SER A 1 172 ? 1.486 -0.701 -21.314 1.00 87.69 172 SER A CA 1
ATOM 1330 C C . SER A 1 172 ? 2.182 -1.980 -21.777 1.00 87.69 172 SER A C 1
ATOM 1332 O O . SER A 1 172 ? 3.353 -1.914 -22.140 1.00 87.69 172 SER A O 1
ATOM 1334 N N . GLY A 1 173 ? 1.462 -3.103 -21.882 1.00 86.56 173 GLY A N 1
ATOM 1335 C CA . GLY A 1 173 ? 1.962 -4.333 -22.503 1.00 86.56 173 GLY A CA 1
ATOM 1336 C C . GLY A 1 173 ? 2.424 -4.100 -23.943 1.00 86.56 173 GLY A C 1
ATOM 1337 O O . GLY A 1 173 ? 3.576 -4.374 -24.271 1.00 86.56 173 GLY A O 1
ATOM 1338 N N . MET A 1 174 ? 1.580 -3.465 -24.766 1.00 87.25 174 MET A N 1
ATOM 1339 C CA . MET A 1 174 ? 1.957 -3.085 -26.135 1.00 87.25 174 MET A CA 1
ATOM 1340 C C . MET A 1 174 ? 3.147 -2.115 -26.189 1.00 87.25 174 MET A C 1
ATOM 1342 O O . MET A 1 174 ? 3.943 -2.169 -27.123 1.00 87.25 174 MET A O 1
ATOM 1346 N N . LEU A 1 175 ? 3.282 -1.192 -25.230 1.00 90.62 175 LEU A N 1
ATOM 1347 C CA . LEU A 1 175 ? 4.430 -0.282 -25.171 1.00 90.62 175 LEU A CA 1
ATOM 1348 C C . LEU A 1 175 ? 5.727 -1.040 -24.870 1.00 90.62 175 LEU A C 1
ATOM 1350 O O . LEU A 1 175 ? 6.747 -0.773 -25.501 1.00 90.62 175 LEU A O 1
ATOM 1354 N N . VAL A 1 176 ? 5.685 -1.991 -23.936 1.00 89.12 176 VAL A N 1
ATOM 1355 C CA . VAL A 1 176 ? 6.838 -2.834 -23.596 1.00 89.12 176 VAL A CA 1
ATOM 1356 C C . VAL A 1 176 ? 7.268 -3.671 -24.800 1.00 89.12 176 VAL A C 1
ATOM 1358 O O . VAL A 1 176 ? 8.461 -3.730 -25.100 1.00 89.12 176 VAL A O 1
ATOM 1361 N N . GLU A 1 177 ? 6.316 -4.255 -25.530 1.00 89.06 177 GLU A N 1
ATOM 1362 C CA . GLU A 1 177 ? 6.594 -4.976 -26.778 1.00 89.06 177 GLU A CA 1
ATOM 1363 C C . GLU A 1 177 ? 7.220 -4.054 -27.830 1.00 89.06 177 GLU A C 1
ATOM 1365 O O . GLU A 1 177 ? 8.289 -4.362 -28.346 1.00 89.06 177 GLU A O 1
ATOM 1370 N N . ARG A 1 178 ? 6.662 -2.856 -28.048 1.00 87.81 178 ARG A N 1
ATOM 1371 C CA . ARG A 1 178 ? 7.237 -1.872 -28.984 1.00 87.81 178 ARG A CA 1
ATOM 1372 C C . ARG A 1 178 ? 8.652 -1.437 -28.621 1.00 87.81 178 ARG A C 1
ATOM 1374 O O . ARG A 1 178 ? 9.465 -1.225 -29.515 1.00 87.81 178 ARG A O 1
ATOM 1381 N N . ILE A 1 179 ? 8.961 -1.280 -27.335 1.00 89.56 179 ILE A N 1
ATOM 1382 C CA . ILE A 1 179 ? 10.320 -0.944 -26.889 1.00 89.56 179 ILE A CA 1
ATOM 1383 C C . ILE A 1 179 ? 11.271 -2.111 -27.178 1.00 89.56 179 ILE A C 1
ATOM 1385 O O . ILE A 1 179 ? 12.381 -1.894 -27.666 1.00 89.56 179 ILE A O 1
ATOM 1389 N N . LYS A 1 180 ? 10.836 -3.348 -26.917 1.00 92.56 180 LYS A N 1
ATOM 1390 C CA . LYS A 1 180 ? 11.619 -4.555 -27.207 1.00 92.56 180 LYS A CA 1
ATOM 1391 C C . LYS A 1 180 ? 11.885 -4.707 -28.708 1.00 92.56 180 LYS A C 1
ATOM 1393 O O . LYS A 1 180 ? 13.030 -4.940 -29.097 1.00 92.56 180 LYS A O 1
ATOM 1398 N N . ASP A 1 181 ? 10.864 -4.502 -29.530 1.00 88.69 181 ASP A N 1
ATOM 1399 C CA . ASP A 1 181 ? 10.953 -4.555 -30.990 1.00 88.69 181 ASP A CA 1
ATOM 1400 C C . ASP A 1 181 ? 11.815 -3.412 -31.538 1.00 88.69 181 ASP A C 1
ATOM 1402 O O . ASP A 1 181 ? 12.641 -3.622 -32.423 1.00 88.69 181 ASP A O 1
ATOM 1406 N N . GLY A 1 182 ? 11.695 -2.208 -30.972 1.00 87.56 182 GLY A N 1
ATOM 1407 C CA . GLY A 1 182 ? 12.544 -1.057 -31.288 1.00 87.56 182 GLY A CA 1
ATOM 1408 C C . GLY A 1 182 ? 14.022 -1.305 -30.974 1.00 87.56 182 GLY A C 1
ATOM 1409 O O . GLY A 1 182 ? 14.901 -0.912 -31.737 1.00 87.56 182 GLY A O 1
ATOM 1410 N N . TYR A 1 183 ? 14.318 -2.021 -29.889 1.00 89.75 183 TYR A N 1
ATOM 1411 C CA . TYR A 1 183 ? 15.688 -2.392 -29.538 1.00 89.75 183 TYR A CA 1
ATOM 1412 C C . TYR A 1 183 ? 16.263 -3.473 -30.466 1.00 89.75 183 TYR A C 1
ATOM 1414 O O . TYR A 1 183 ? 17.417 -3.379 -30.893 1.00 89.75 183 TYR A O 1
ATOM 1422 N N . GLN A 1 184 ? 15.466 -4.491 -30.808 1.00 85.88 184 GLN A N 1
ATOM 1423 C CA . GLN A 1 184 ? 15.880 -5.540 -31.746 1.00 85.88 184 GLN A CA 1
ATOM 1424 C C . GLN A 1 184 ? 16.081 -4.983 -33.159 1.00 85.88 184 GLN A C 1
ATOM 1426 O O . GLN A 1 184 ? 17.150 -5.167 -33.740 1.00 85.88 184 GLN A O 1
ATOM 1431 N N . SER A 1 185 ? 15.119 -4.209 -33.660 1.00 81.62 185 SER A N 1
ATOM 1432 C CA . SER A 1 185 ? 15.218 -3.538 -34.958 1.00 81.62 185 SER A CA 1
ATOM 1433 C C . SER A 1 185 ? 16.342 -2.502 -35.004 1.00 81.62 185 SER A C 1
ATOM 1435 O O . SER A 1 185 ? 17.029 -2.415 -36.015 1.00 81.62 185 SER A O 1
ATOM 1437 N N . GLY A 1 186 ? 16.616 -1.777 -33.915 1.00 84.69 186 GLY A N 1
ATOM 1438 C CA . GLY A 1 186 ? 17.776 -0.884 -33.820 1.00 84.69 186 GLY A CA 1
ATOM 1439 C C . GLY A 1 186 ? 19.110 -1.630 -33.940 1.00 84.69 186 GLY A C 1
ATOM 1440 O O . GLY A 1 186 ? 20.015 -1.189 -34.650 1.00 84.69 186 GLY A O 1
ATOM 1441 N N . ARG A 1 187 ? 19.223 -2.811 -33.318 1.00 83.88 187 ARG A N 1
ATOM 1442 C CA . ARG A 1 187 ? 20.407 -3.677 -33.435 1.00 83.88 187 ARG A CA 1
ATOM 1443 C C . ARG A 1 187 ? 20.564 -4.257 -34.845 1.00 83.88 187 ARG A C 1
ATOM 1445 O O . ARG A 1 187 ? 21.680 -4.318 -35.359 1.00 83.88 187 ARG A O 1
ATOM 1452 N N . GLU A 1 188 ? 19.464 -4.650 -35.479 1.00 80.44 188 GLU A N 1
ATOM 1453 C CA . GLU A 1 188 ? 19.449 -5.145 -36.861 1.00 80.44 188 GLU A CA 1
ATOM 1454 C C . GLU A 1 188 ? 19.764 -4.037 -37.877 1.00 80.44 188 GLU A C 1
ATOM 1456 O O . GLU A 1 188 ? 20.551 -4.256 -38.798 1.00 80.44 188 GLU A O 1
ATOM 1461 N N . GLN A 1 189 ? 19.237 -2.825 -37.684 1.00 75.44 189 GLN A N 1
ATOM 1462 C CA . GLN A 1 189 ? 19.518 -1.662 -38.531 1.00 75.44 189 GLN A CA 1
ATOM 1463 C C . GLN A 1 189 ? 20.959 -1.168 -38.385 1.00 75.44 189 GLN A C 1
ATOM 1465 O O . GLN A 1 189 ? 21.565 -0.799 -39.388 1.00 75.44 189 GLN A O 1
ATOM 1470 N N . MET A 1 190 ? 21.553 -1.228 -37.188 1.00 72.88 190 MET A N 1
ATOM 1471 C CA . MET A 1 190 ? 22.989 -0.976 -37.016 1.00 72.88 190 MET A CA 1
ATOM 1472 C C . MET A 1 190 ? 23.844 -2.019 -37.752 1.00 72.88 190 MET A C 1
ATOM 1474 O O . MET A 1 190 ? 24.815 -1.659 -38.416 1.00 72.88 190 MET A O 1
ATOM 1478 N N . GLY A 1 191 ? 23.463 -3.301 -37.701 1.00 70.25 191 GLY A N 1
ATOM 1479 C CA . GLY A 1 191 ? 24.140 -4.363 -38.453 1.00 70.25 191 GLY A CA 1
ATOM 1480 C C . GLY A 1 191 ? 24.021 -4.197 -39.974 1.00 70.25 191 GLY A C 1
ATOM 1481 O O . GLY A 1 191 ? 25.007 -4.346 -40.695 1.00 70.25 191 GLY A O 1
ATOM 1482 N N . ALA A 1 192 ? 22.837 -3.828 -40.468 1.00 68.00 192 ALA A N 1
ATOM 1483 C CA . ALA A 1 192 ? 22.581 -3.594 -41.890 1.00 68.00 192 ALA A CA 1
ATOM 1484 C C . ALA A 1 192 ? 23.195 -2.276 -42.408 1.00 68.00 192 ALA A C 1
ATOM 1486 O O . ALA A 1 192 ? 23.627 -2.204 -43.561 1.00 68.00 192 ALA A O 1
ATOM 1487 N N . GLY A 1 193 ? 23.266 -1.242 -41.565 1.00 66.94 193 GLY A N 1
ATOM 1488 C CA . GLY A 1 193 ? 23.882 0.051 -41.877 1.00 66.94 193 GLY A CA 1
ATOM 1489 C C . GLY A 1 193 ? 25.396 -0.045 -42.060 1.00 66.94 193 GLY A C 1
ATOM 1490 O O . GLY A 1 193 ? 25.940 0.563 -42.981 1.00 66.94 193 GLY A O 1
ATOM 1491 N N . LEU A 1 194 ? 26.068 -0.891 -41.271 1.00 61.72 194 LEU A N 1
ATOM 1492 C CA . LEU A 1 194 ? 27.496 -1.180 -41.445 1.00 61.72 194 LEU A CA 1
ATOM 1493 C C . LEU A 1 194 ? 27.794 -1.879 -42.784 1.00 61.72 194 LEU A C 1
ATOM 1495 O O . LEU A 1 194 ? 28.806 -1.578 -43.409 1.00 61.72 194 LEU A O 1
ATOM 1499 N N . GLY A 1 195 ? 26.902 -2.754 -43.266 1.00 61.34 195 GLY A N 1
ATOM 1500 C CA . GLY A 1 195 ? 27.032 -3.387 -44.586 1.00 61.34 195 GLY A CA 1
ATOM 1501 C C . GLY A 1 195 ? 26.864 -2.398 -45.745 1.00 61.34 195 GLY A C 1
ATOM 1502 O O . GLY A 1 195 ? 27.706 -2.335 -46.637 1.00 61.34 195 GLY A O 1
ATOM 1503 N N . LYS A 1 196 ? 25.831 -1.547 -45.688 1.00 65.38 196 LYS A N 1
ATOM 1504 C CA . LYS A 1 196 ? 25.574 -0.526 -46.721 1.00 65.38 196 LYS A CA 1
ATOM 1505 C C . LYS A 1 196 ? 26.642 0.569 -46.773 1.00 65.38 196 LYS A C 1
ATOM 1507 O O . LYS A 1 196 ? 26.932 1.068 -47.856 1.00 65.38 196 LYS A O 1
ATOM 1512 N N . GLY A 1 197 ? 27.248 0.921 -45.637 1.00 63.34 197 GLY A N 1
ATOM 1513 C CA . GLY A 1 197 ? 28.377 1.855 -45.595 1.00 63.34 197 GLY A CA 1
ATOM 1514 C C . GLY A 1 197 ? 29.622 1.310 -46.303 1.00 63.34 197 GLY A C 1
ATOM 1515 O O . GLY A 1 197 ? 30.320 2.053 -46.990 1.00 63.34 197 GLY A O 1
ATOM 1516 N N . VAL A 1 198 ? 29.863 -0.002 -46.207 1.00 63.00 198 VAL A N 1
ATOM 1517 C CA . VAL A 1 198 ? 30.954 -0.680 -46.926 1.00 63.00 198 VAL A CA 1
ATOM 1518 C C . VAL A 1 198 ? 30.655 -0.776 -48.428 1.00 63.00 198 VAL A C 1
ATOM 1520 O O . VAL A 1 198 ? 31.544 -0.498 -49.232 1.00 63.00 198 VAL A O 1
ATOM 1523 N N . ASP A 1 199 ? 29.413 -1.075 -48.815 1.00 59.69 199 ASP A N 1
ATOM 1524 C CA . ASP A 1 199 ? 29.001 -1.148 -50.226 1.00 59.69 199 ASP A CA 1
ATOM 1525 C C . ASP A 1 199 ? 29.019 0.223 -50.922 1.00 59.69 199 ASP A C 1
ATOM 1527 O O . ASP A 1 199 ? 29.449 0.336 -52.071 1.00 59.69 199 ASP A O 1
ATOM 1531 N N . TRP A 1 200 ? 28.611 1.289 -50.225 1.00 68.00 200 TRP A N 1
ATOM 1532 C CA . TRP A 1 200 ? 28.687 2.658 -50.743 1.00 68.00 200 TRP A CA 1
ATOM 1533 C C . TRP A 1 200 ? 30.139 3.129 -50.881 1.00 68.00 200 TRP A C 1
ATOM 1535 O O . TRP A 1 200 ? 30.515 3.666 -51.923 1.00 68.00 200 TRP A O 1
ATOM 1545 N N . ALA A 1 201 ? 30.989 2.835 -49.891 1.00 53.78 201 ALA A N 1
ATOM 1546 C CA . ALA A 1 201 ? 32.420 3.107 -49.985 1.00 53.78 201 ALA A CA 1
ATOM 1547 C C . ALA A 1 201 ? 33.063 2.354 -51.163 1.00 53.78 201 ALA A C 1
ATOM 1549 O O . ALA A 1 201 ? 33.885 2.926 -51.875 1.00 53.78 201 ALA A O 1
ATOM 1550 N N . GLN A 1 202 ? 32.661 1.108 -51.428 1.00 64.31 202 GLN A N 1
ATOM 1551 C CA . GLN A 1 202 ? 33.149 0.313 -52.558 1.00 64.31 202 GLN A CA 1
ATOM 1552 C C . GLN A 1 202 ? 32.623 0.817 -53.919 1.00 64.31 202 GLN A C 1
ATOM 1554 O O . GLN A 1 202 ? 33.356 0.778 -54.908 1.00 64.31 202 GLN A O 1
ATOM 1559 N N . GLY A 1 203 ? 31.388 1.329 -53.975 1.00 62.22 203 GLY A N 1
ATOM 1560 C CA . GLY A 1 203 ? 30.778 1.895 -55.184 1.00 62.22 203 GLY A CA 1
ATOM 1561 C C . GLY A 1 203 ? 31.310 3.278 -55.570 1.00 62.22 203 GLY A C 1
ATOM 1562 O O . GLY A 1 203 ? 31.461 3.560 -56.756 1.00 62.22 203 GLY A O 1
ATOM 1563 N N . VAL A 1 204 ? 31.633 4.124 -54.585 1.00 57.88 204 VAL A N 1
ATOM 1564 C CA . VAL A 1 204 ? 32.143 5.490 -54.816 1.00 57.88 204 VAL A CA 1
ATOM 1565 C C . VAL A 1 204 ? 33.650 5.501 -55.044 1.00 57.88 204 VAL A C 1
ATOM 1567 O O . VAL A 1 204 ? 34.141 6.239 -55.893 1.00 57.88 204 VAL A O 1
ATOM 1570 N N . THR A 1 205 ? 34.399 4.668 -54.320 1.00 53.41 205 THR A N 1
ATOM 1571 C CA . THR A 1 205 ? 35.863 4.662 -54.445 1.00 53.41 205 THR A CA 1
ATOM 1572 C C . THR A 1 205 ? 36.367 3.722 -55.537 1.00 53.41 205 THR A C 1
ATOM 1574 O O . THR A 1 205 ? 37.555 3.754 -55.848 1.00 53.41 205 THR A O 1
ATOM 1577 N N . GLY A 1 206 ? 35.502 2.871 -56.115 1.00 49.62 206 GLY A N 1
ATOM 1578 C CA . GLY A 1 206 ? 35.845 1.898 -57.167 1.00 49.62 206 GLY A CA 1
ATOM 1579 C C . GLY A 1 206 ? 36.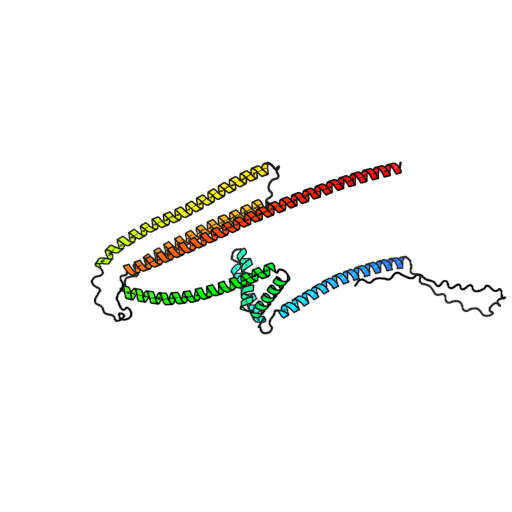903 0.863 -56.760 1.00 49.62 206 GLY A C 1
ATOM 1580 O O . GLY A 1 206 ? 37.245 -0.038 -57.525 1.00 49.62 206 GLY A O 1
ATOM 1581 N N . LEU A 1 207 ? 37.422 0.975 -55.542 1.00 52.56 207 LEU A N 1
ATOM 1582 C CA . LEU A 1 207 ? 38.424 0.116 -54.965 1.00 52.56 207 LEU A CA 1
ATOM 1583 C C . LEU A 1 207 ? 37.690 -1.027 -54.297 1.00 52.56 207 LEU A C 1
ATOM 1585 O O . LEU A 1 207 ? 36.891 -0.844 -53.377 1.00 52.56 207 LEU A O 1
ATOM 1589 N N . LYS A 1 208 ? 37.990 -2.242 -54.745 1.00 49.44 208 LYS A N 1
ATOM 1590 C CA . LYS A 1 208 ? 37.636 -3.440 -54.003 1.00 49.44 208 LYS A CA 1
ATOM 1591 C C . LYS A 1 208 ? 38.431 -3.424 -52.697 1.00 49.44 208 LYS A C 1
ATOM 1593 O O . LYS A 1 208 ? 39.489 -4.029 -52.607 1.00 49.44 208 LYS A O 1
ATOM 1598 N N . ILE A 1 209 ? 37.930 -2.738 -51.671 1.00 54.12 209 ILE A N 1
ATOM 1599 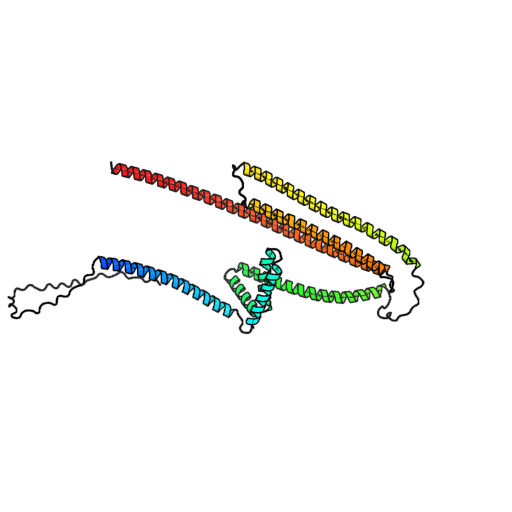C CA . ILE A 1 209 ? 38.548 -2.652 -50.333 1.00 54.12 209 ILE A CA 1
ATOM 1600 C C . ILE A 1 209 ? 38.672 -4.054 -49.704 1.00 54.12 209 ILE A C 1
ATOM 1602 O O . ILE A 1 209 ? 39.510 -4.289 -48.839 1.00 54.12 209 ILE A O 1
ATOM 1606 N N . ARG A 1 210 ? 37.901 -5.022 -50.217 1.00 52.00 210 ARG A N 1
ATOM 1607 C CA . ARG A 1 210 ? 38.014 -6.445 -49.891 1.00 52.00 210 ARG A CA 1
ATOM 1608 C C . ARG A 1 210 ? 39.208 -7.166 -50.554 1.00 52.00 210 ARG A C 1
ATOM 1610 O O . ARG A 1 210 ? 39.615 -8.199 -50.043 1.00 52.00 210 ARG A O 1
ATOM 1617 N N . GLU A 1 211 ? 39.763 -6.637 -51.650 1.00 53.88 211 GLU A N 1
ATOM 1618 C CA . GLU A 1 211 ? 40.921 -7.173 -52.407 1.00 53.88 211 GLU A CA 1
ATOM 1619 C C . GLU A 1 211 ? 42.194 -6.307 -52.245 1.00 53.88 211 GLU A C 1
ATOM 1621 O O . GLU A 1 211 ? 43.299 -6.835 -52.275 1.00 53.88 211 GLU A O 1
ATOM 1626 N N . ALA A 1 212 ? 42.060 -4.995 -52.011 1.00 50.69 212 ALA A N 1
ATOM 1627 C CA . ALA A 1 212 ? 43.158 -4.020 -51.935 1.00 50.69 212 ALA A CA 1
ATOM 1628 C C . ALA A 1 212 ? 43.882 -3.961 -50.573 1.00 50.69 212 ALA A C 1
ATOM 1630 O O . ALA A 1 212 ? 44.712 -3.085 -50.345 1.00 50.69 212 ALA A O 1
ATOM 1631 N N . LEU A 1 213 ? 43.622 -4.910 -49.669 1.00 51.84 213 LEU A N 1
ATOM 1632 C CA . LEU A 1 213 ? 44.442 -5.119 -48.468 1.00 51.84 213 LEU A CA 1
ATOM 1633 C C . LEU A 1 213 ? 45.722 -5.942 -48.764 1.00 51.84 213 LEU A C 1
ATOM 1635 O O . LEU A 1 213 ? 46.239 -6.617 -47.878 1.00 51.84 213 LEU A O 1
ATOM 1639 N N . GLY A 1 214 ? 46.234 -5.877 -50.001 1.00 52.06 214 GLY A N 1
ATOM 1640 C CA . GLY A 1 214 ? 47.575 -6.312 -50.409 1.00 52.06 214 GLY A CA 1
ATOM 1641 C C . GLY A 1 214 ? 48.414 -5.094 -50.819 1.00 52.06 214 GLY A C 1
ATOM 1642 O O . GLY A 1 214 ? 48.072 -4.408 -51.775 1.00 52.06 214 GLY A O 1
ATOM 1643 N N . TRP A 1 215 ? 49.452 -4.797 -50.035 1.00 53.38 215 TRP A N 1
ATOM 1644 C CA . TRP A 1 215 ? 50.174 -3.517 -49.934 1.00 53.38 215 TRP A CA 1
ATOM 1645 C C . TRP A 1 215 ? 51.288 -3.309 -50.992 1.00 53.38 215 TRP A C 1
ATOM 1647 O O . TRP A 1 215 ? 52.020 -4.258 -51.259 1.00 53.38 215 TRP A O 1
ATOM 1657 N N . SER A 1 216 ? 51.496 -2.076 -51.503 1.00 37.53 216 SER A N 1
ATOM 1658 C CA . SER A 1 216 ? 52.777 -1.602 -52.102 1.00 37.53 216 SER A CA 1
ATOM 1659 C C . SER A 1 216 ? 52.861 -0.060 -52.274 1.00 37.53 216 SER A C 1
ATOM 1661 O O . SER A 1 216 ? 51.848 0.629 -52.192 1.00 37.53 216 SER A O 1
ATOM 1663 N N . GLU A 1 217 ? 54.070 0.472 -52.525 1.00 38.78 217 GLU A N 1
ATOM 1664 C CA . GLU A 1 217 ? 54.728 1.587 -51.796 1.00 38.78 217 GLU A CA 1
ATOM 1665 C C . GLU A 1 217 ? 54.961 2.921 -52.573 1.00 38.78 217 GLU A C 1
ATOM 1667 O O . GLU A 1 217 ? 55.567 3.841 -52.038 1.00 38.78 217 GLU A O 1
ATOM 1672 N N . ASP A 1 218 ? 54.456 3.113 -53.796 1.00 40.72 218 ASP A N 1
ATOM 1673 C CA . ASP A 1 218 ? 55.027 4.125 -54.725 1.00 40.72 218 ASP A CA 1
ATOM 1674 C C . ASP A 1 218 ? 54.369 5.529 -54.800 1.00 40.72 218 ASP A C 1
ATOM 1676 O O . ASP A 1 218 ? 54.618 6.281 -55.741 1.00 40.72 218 ASP A O 1
ATOM 1680 N N . VAL A 1 219 ? 53.529 5.956 -53.849 1.00 45.84 219 VAL A N 1
ATOM 1681 C CA . VAL A 1 219 ? 52.738 7.209 -54.010 1.00 45.84 219 VAL A CA 1
ATOM 1682 C C . VAL A 1 219 ? 52.970 8.218 -52.883 1.00 45.84 219 VAL A C 1
ATOM 1684 O O . VAL A 1 219 ? 52.022 8.668 -52.237 1.00 45.84 219 VAL A O 1
ATOM 1687 N N . LEU A 1 220 ? 54.232 8.572 -52.619 1.00 38.25 220 LEU A N 1
ATOM 1688 C CA . LEU A 1 220 ? 54.584 9.484 -51.518 1.00 38.25 220 LEU A CA 1
ATOM 1689 C C . LEU A 1 220 ? 55.128 10.867 -51.927 1.00 38.25 220 LEU A C 1
ATOM 1691 O O . LEU A 1 220 ? 55.100 11.773 -51.102 1.00 38.25 220 LEU A O 1
ATOM 1695 N N . GLU A 1 221 ? 55.529 11.112 -53.178 1.00 40.47 221 GLU A N 1
ATOM 1696 C CA . GLU A 1 221 ? 56.193 12.389 -53.532 1.00 40.47 221 GLU A CA 1
ATOM 1697 C C . GLU A 1 221 ? 55.255 13.552 -53.930 1.00 40.47 221 GLU A C 1
ATOM 1699 O O . GLU A 1 221 ? 55.687 14.697 -54.021 1.00 40.47 221 GLU A O 1
ATOM 1704 N N . GLY A 1 222 ? 53.952 13.322 -54.134 1.00 41.50 222 GLY A N 1
ATOM 1705 C CA . GLY A 1 222 ? 53.042 14.352 -54.671 1.00 41.50 222 GLY A CA 1
ATOM 1706 C C . GLY A 1 222 ? 52.291 15.229 -53.653 1.00 41.50 222 GLY A C 1
ATOM 1707 O O . GLY A 1 222 ? 51.619 16.185 -54.049 1.00 41.50 222 GLY A O 1
ATOM 1708 N N . ALA A 1 223 ? 52.330 14.904 -52.356 1.00 42.50 223 ALA A N 1
ATOM 1709 C CA . ALA A 1 223 ? 51.325 15.380 -51.392 1.00 42.50 223 ALA A CA 1
ATOM 1710 C C . ALA A 1 223 ? 51.667 16.698 -50.664 1.00 42.50 223 ALA A C 1
ATOM 1712 O O . ALA A 1 223 ? 50.766 17.389 -50.183 1.00 42.50 223 ALA A O 1
ATOM 1713 N N . GLU A 1 224 ? 52.937 17.100 -50.601 1.00 36.78 224 GLU A N 1
ATOM 1714 C CA . GLU A 1 224 ? 53.359 18.212 -49.733 1.00 36.78 224 GLU A CA 1
ATOM 1715 C C . GLU A 1 224 ? 52.944 19.604 -50.243 1.00 36.78 224 GLU A C 1
ATOM 1717 O O . GLU A 1 224 ? 52.720 20.522 -49.451 1.00 36.78 224 GLU A O 1
ATOM 1722 N N . ALA A 1 225 ? 52.756 19.774 -51.556 1.00 43.31 225 ALA A N 1
ATOM 1723 C CA . ALA A 1 225 ? 52.436 21.078 -52.142 1.00 43.31 225 ALA A CA 1
ATOM 1724 C C . ALA A 1 225 ? 50.975 21.524 -51.919 1.00 43.31 225 ALA A C 1
ATOM 1726 O O . ALA A 1 225 ? 50.680 22.717 -51.986 1.00 43.31 225 ALA A O 1
ATOM 1727 N N . ARG A 1 226 ? 50.054 20.593 -51.628 1.00 45.97 226 ARG A N 1
ATOM 1728 C CA . ARG A 1 226 ? 48.605 20.875 -51.525 1.00 45.97 226 ARG A CA 1
ATOM 1729 C C . ARG A 1 226 ? 48.105 21.076 -50.091 1.00 45.97 226 ARG A C 1
ATOM 1731 O O . ARG A 1 226 ? 47.023 21.617 -49.893 1.00 45.97 226 ARG A O 1
ATOM 1738 N N . ALA A 1 227 ? 48.904 20.717 -49.086 1.00 35.53 227 ALA A N 1
ATOM 1739 C CA . ALA A 1 227 ? 48.526 20.823 -47.675 1.00 35.53 227 ALA A CA 1
ATOM 1740 C C . ALA A 1 227 ? 48.488 22.272 -47.146 1.00 35.53 227 ALA A C 1
ATOM 1742 O O . ALA A 1 227 ? 47.846 22.541 -46.135 1.00 35.53 227 ALA A O 1
ATOM 1743 N N . ARG A 1 228 ? 49.150 23.223 -47.822 1.00 39.56 228 ARG A N 1
ATOM 1744 C CA . ARG A 1 228 ? 49.284 24.609 -47.334 1.00 39.56 228 ARG A CA 1
ATOM 1745 C C . ARG A 1 228 ? 48.137 25.544 -47.728 1.00 39.56 228 ARG A C 1
ATOM 1747 O O . ARG A 1 228 ? 47.964 26.566 -47.073 1.00 39.56 228 ARG A O 1
ATOM 1754 N N . SER A 1 229 ? 47.346 25.228 -48.754 1.00 43.03 229 SER A N 1
ATOM 1755 C CA . SER A 1 229 ? 46.220 26.085 -49.162 1.00 43.03 229 SER A CA 1
ATOM 1756 C C . SER A 1 229 ? 44.973 25.857 -48.302 1.00 43.03 229 SER A C 1
ATOM 1758 O O . SER A 1 229 ? 44.276 26.809 -47.950 1.00 43.03 229 SER A O 1
ATOM 1760 N N . VAL A 1 230 ? 44.736 24.612 -47.883 1.00 42.53 230 VAL A N 1
ATOM 1761 C CA . VAL A 1 230 ? 43.469 24.202 -47.257 1.00 42.53 230 VAL A CA 1
ATOM 1762 C C . VAL A 1 230 ? 43.340 24.651 -45.795 1.00 42.53 230 VAL A C 1
ATOM 1764 O O . VAL A 1 230 ? 42.243 24.937 -45.320 1.00 42.53 230 VAL A O 1
ATOM 1767 N N . THR A 1 231 ? 44.455 24.835 -45.083 1.00 36.44 231 THR A N 1
ATOM 1768 C CA . THR A 1 231 ? 44.452 25.322 -43.690 1.00 36.44 231 THR A CA 1
ATOM 1769 C C . THR A 1 231 ? 43.881 26.740 -43.556 1.00 36.44 231 THR A C 1
ATOM 1771 O O . THR A 1 231 ? 43.422 27.122 -42.482 1.00 36.44 231 THR A O 1
ATOM 1774 N N . SER A 1 232 ? 43.892 27.527 -44.637 1.00 45.12 232 SER A N 1
ATOM 1775 C CA . SER A 1 232 ? 43.429 28.920 -44.629 1.00 45.12 232 SER A CA 1
ATOM 1776 C C . SER A 1 232 ? 41.931 29.091 -44.921 1.00 45.12 232 SER A C 1
ATOM 1778 O O . SER A 1 232 ? 41.350 30.105 -44.534 1.00 45.12 232 SER A O 1
ATOM 1780 N N . GLU A 1 233 ? 41.291 28.105 -45.557 1.00 43.00 233 GLU A N 1
ATOM 1781 C CA . GLU A 1 233 ? 39.857 28.130 -45.886 1.00 43.00 233 GLU A CA 1
ATOM 1782 C C . GLU A 1 233 ? 38.994 27.569 -44.752 1.00 43.00 233 GLU A C 1
ATOM 1784 O O . GLU A 1 233 ? 37.980 28.168 -44.393 1.00 43.00 233 GLU A O 1
ATOM 1789 N N . VAL A 1 234 ? 39.450 26.498 -44.095 1.00 36.78 234 VAL A N 1
ATOM 1790 C CA . VAL A 1 234 ? 38.751 25.887 -42.948 1.00 36.78 234 VAL A CA 1
ATOM 1791 C C . VAL A 1 234 ? 38.667 26.849 -41.754 1.00 36.78 234 VAL A C 1
ATOM 1793 O O . VAL A 1 234 ? 37.662 26.885 -41.046 1.00 36.78 234 VAL A O 1
ATOM 1796 N N . GLY A 1 235 ? 39.679 27.703 -41.563 1.00 38.53 235 GLY A N 1
ATOM 1797 C CA . GLY A 1 235 ? 39.664 28.732 -40.518 1.00 38.53 235 GLY A CA 1
ATOM 1798 C C . GLY A 1 235 ? 38.599 29.817 -40.724 1.00 38.53 235 GLY A C 1
ATOM 1799 O O . GLY A 1 235 ? 38.097 30.360 -39.745 1.00 38.53 235 GLY A O 1
ATOM 1800 N N . LYS A 1 236 ? 38.218 30.110 -41.975 1.00 47.22 236 LYS A N 1
ATOM 1801 C CA . LYS A 1 236 ? 37.234 31.158 -42.301 1.00 47.22 236 LYS A CA 1
ATOM 1802 C C . LYS A 1 236 ? 35.788 30.675 -42.157 1.00 47.22 236 LYS A C 1
ATOM 1804 O O . LYS A 1 236 ? 34.936 31.447 -41.731 1.00 47.22 236 LYS A O 1
ATOM 1809 N N . LEU A 1 237 ? 35.521 29.401 -42.449 1.00 42.75 237 LEU A N 1
ATOM 1810 C CA . LEU A 1 237 ? 34.194 28.788 -42.283 1.00 42.75 237 LEU A CA 1
ATOM 1811 C C . LEU A 1 237 ? 33.806 28.624 -40.804 1.00 42.75 237 LEU A C 1
ATOM 1813 O O . LEU A 1 237 ? 32.672 28.900 -40.423 1.00 42.75 237 LEU A O 1
ATOM 1817 N N . LEU A 1 238 ? 34.773 28.284 -39.947 1.00 38.00 238 LEU A N 1
ATOM 1818 C CA . LEU A 1 238 ? 34.557 28.129 -38.503 1.00 38.00 238 LEU A CA 1
ATOM 1819 C C . LEU A 1 238 ? 34.242 29.442 -37.766 1.00 38.00 238 LEU A C 1
ATOM 1821 O O . LEU A 1 238 ? 33.604 29.413 -36.712 1.00 38.00 238 LEU A O 1
ATOM 1825 N N . GLU A 1 239 ? 34.676 30.595 -38.283 1.00 45.59 239 GLU A N 1
ATOM 1826 C CA . GLU A 1 239 ? 34.300 31.890 -37.699 1.00 45.59 239 GLU A CA 1
ATOM 1827 C C . GLU A 1 239 ? 32.887 32.326 -38.098 1.00 45.59 239 GLU A C 1
ATOM 1829 O O . GLU A 1 239 ? 32.166 32.859 -37.255 1.00 45.59 239 GLU A O 1
ATOM 1834 N N . HIS A 1 240 ? 32.457 32.022 -39.325 1.00 44.72 240 HIS A N 1
ATOM 1835 C CA . HIS A 1 240 ? 31.124 32.366 -39.826 1.00 44.72 240 HIS A CA 1
ATOM 1836 C C . HIS A 1 240 ? 29.998 31.645 -39.055 1.00 44.72 240 HIS A C 1
ATOM 1838 O O . HIS A 1 240 ? 29.007 32.264 -38.665 1.00 44.72 240 HIS A O 1
ATOM 1844 N N . ASP A 1 241 ? 30.168 30.362 -38.722 1.00 45.59 241 ASP A N 1
ATOM 1845 C CA . ASP A 1 241 ? 29.136 29.601 -37.994 1.00 45.59 241 ASP A CA 1
ATOM 1846 C C . ASP A 1 241 ? 29.064 29.938 -36.497 1.00 45.59 241 ASP A C 1
ATOM 1848 O O . ASP A 1 241 ? 28.010 29.830 -35.865 1.00 45.59 241 ASP A O 1
ATOM 1852 N N . LYS A 1 242 ? 30.161 30.442 -35.924 1.00 45.06 242 LYS A N 1
ATOM 1853 C CA . LYS A 1 242 ? 30.218 30.923 -34.538 1.00 45.06 242 LYS A CA 1
ATOM 1854 C C . LYS A 1 242 ? 29.382 32.188 -34.330 1.00 45.06 242 LYS A C 1
ATOM 1856 O O . LYS A 1 242 ? 28.816 32.366 -33.248 1.00 45.06 242 LYS A O 1
ATOM 1861 N N . GLU A 1 243 ? 29.316 33.068 -35.327 1.00 47.34 243 GLU A N 1
ATOM 1862 C CA . GLU A 1 243 ? 28.492 34.280 -35.263 1.00 47.34 243 GLU A CA 1
ATOM 1863 C C . GLU A 1 243 ? 27.001 33.949 -35.370 1.00 47.34 243 GLU A C 1
ATOM 1865 O O . GLU A 1 243 ? 26.214 34.445 -34.561 1.00 47.34 243 GLU A O 1
ATOM 1870 N N . ASN A 1 244 ? 26.632 33.010 -36.247 1.00 47.03 244 ASN A N 1
ATOM 1871 C CA . ASN A 1 244 ? 25.251 32.538 -36.391 1.00 47.03 244 ASN A CA 1
ATOM 1872 C C . ASN A 1 244 ? 24.737 31.833 -35.122 1.00 47.03 244 ASN A C 1
ATOM 1874 O O . ASN A 1 244 ? 23.625 32.098 -34.663 1.00 47.03 244 ASN A O 1
ATOM 1878 N N . LEU A 1 245 ? 25.569 31.002 -34.484 1.00 39.41 245 LEU A N 1
ATOM 1879 C CA . LEU A 1 245 ? 25.230 30.331 -33.222 1.00 39.41 245 LEU A CA 1
ATOM 1880 C C . LEU A 1 245 ? 25.106 31.299 -32.037 1.00 39.41 245 LEU A C 1
ATOM 1882 O O . LEU A 1 245 ? 24.216 31.144 -31.200 1.00 39.41 245 LEU A O 1
ATOM 1886 N N . LYS A 1 246 ? 25.970 32.319 -31.958 1.00 43.94 246 LYS A N 1
ATOM 1887 C CA . LYS A 1 246 ? 25.862 33.363 -30.924 1.00 43.94 246 LYS A CA 1
ATOM 1888 C C . LYS A 1 246 ? 24.647 34.263 -31.132 1.00 43.94 246 LYS A C 1
ATOM 1890 O O . LYS A 1 246 ? 24.059 34.690 -30.139 1.00 43.94 246 LYS A O 1
ATOM 1895 N N . GLY A 1 247 ? 24.287 34.543 -32.386 1.00 48.59 247 GLY A N 1
ATOM 1896 C CA . GLY A 1 247 ? 23.072 35.270 -32.748 1.00 48.59 247 GLY A CA 1
ATOM 1897 C C . GLY A 1 247 ? 21.824 34.527 -32.284 1.00 48.59 247 GLY A C 1
ATOM 1898 O O . GLY A 1 247 ? 21.053 35.072 -31.500 1.00 48.59 247 GLY A O 1
ATOM 1899 N N . PHE A 1 248 ? 21.707 33.248 -32.645 1.00 42.19 248 PHE A N 1
ATOM 1900 C CA . PHE A 1 248 ? 20.572 32.405 -32.261 1.00 42.19 248 PHE A CA 1
ATOM 1901 C C . PHE A 1 248 ? 20.450 32.226 -30.737 1.00 42.19 248 PHE A C 1
ATOM 1903 O O . PHE A 1 248 ? 19.364 32.337 -30.176 1.00 42.19 248 PHE A O 1
ATOM 1910 N N . ALA A 1 249 ? 21.568 32.018 -30.030 1.00 40.03 249 ALA A N 1
ATOM 1911 C CA . ALA A 1 249 ? 21.555 31.892 -28.571 1.00 40.03 249 ALA A CA 1
ATOM 1912 C C . ALA A 1 249 ? 21.137 33.192 -27.857 1.00 40.03 249 ALA A C 1
ATOM 1914 O O . ALA A 1 249 ? 20.460 33.133 -26.830 1.00 40.03 249 ALA A O 1
ATOM 1915 N N . LYS A 1 250 ? 21.519 34.364 -28.390 1.00 48.38 250 LYS A N 1
ATOM 1916 C CA . LYS A 1 250 ? 21.049 35.659 -27.876 1.00 48.38 250 LYS A CA 1
ATOM 1917 C C . LYS A 1 250 ? 19.572 35.884 -28.174 1.00 48.38 250 LYS A C 1
ATOM 1919 O O . LYS A 1 250 ? 18.851 36.282 -27.273 1.00 48.38 250 LYS A O 1
ATOM 1924 N N . GLU A 1 251 ? 19.123 35.571 -29.384 1.00 49.88 251 GLU A N 1
ATOM 1925 C CA . GLU A 1 251 ? 17.726 35.731 -29.796 1.00 49.88 251 GLU A CA 1
ATOM 1926 C C . GLU A 1 251 ? 16.779 34.893 -28.924 1.00 49.88 251 GLU A C 1
ATOM 1928 O O . GLU A 1 251 ? 15.804 35.415 -28.390 1.00 49.88 251 GLU A O 1
ATOM 1933 N N . VAL A 1 252 ? 17.133 33.632 -28.655 1.00 43.12 252 VAL A N 1
ATOM 1934 C CA . VAL A 1 252 ? 16.360 32.753 -27.761 1.00 43.12 252 VAL A CA 1
ATOM 1935 C C . VAL A 1 252 ? 16.388 33.244 -26.306 1.00 43.12 252 VAL A C 1
ATOM 1937 O O . VAL A 1 252 ? 15.376 33.171 -25.605 1.00 43.12 252 VAL A O 1
ATOM 1940 N N . ALA A 1 253 ? 17.522 33.768 -25.830 1.00 41.94 253 ALA A N 1
ATOM 1941 C CA . ALA A 1 253 ? 17.637 34.307 -24.474 1.00 41.94 253 ALA A CA 1
ATOM 1942 C C . ALA A 1 253 ? 16.848 35.617 -24.288 1.00 41.94 253 ALA A C 1
ATOM 1944 O O . ALA A 1 253 ? 16.230 35.821 -23.239 1.00 41.94 253 ALA A O 1
ATOM 1945 N N . ASP A 1 254 ? 16.847 36.485 -25.297 1.00 53.09 254 ASP A N 1
ATOM 1946 C CA . ASP A 1 254 ? 16.125 37.755 -25.283 1.00 53.09 254 ASP A CA 1
ATOM 1947 C C . ASP A 1 254 ? 14.611 37.534 -25.464 1.00 53.09 254 ASP A C 1
ATOM 1949 O O . ASP A 1 254 ? 13.818 38.173 -24.770 1.00 53.09 254 ASP A O 1
ATOM 1953 N N . GLU A 1 255 ? 14.186 36.552 -26.273 1.00 49.47 255 GLU A N 1
ATOM 1954 C CA . GLU A 1 255 ? 12.776 36.143 -26.385 1.00 49.47 255 GLU A CA 1
ATOM 1955 C C . GLU A 1 255 ? 12.252 35.535 -25.072 1.00 49.47 255 GLU A C 1
ATOM 1957 O O . GLU A 1 255 ? 11.135 35.838 -24.637 1.00 49.47 255 GLU A O 1
ATOM 1962 N N . ALA A 1 256 ? 13.067 34.722 -24.392 1.00 40.31 256 ALA A N 1
ATOM 1963 C CA . ALA A 1 256 ? 12.725 34.177 -23.082 1.00 40.31 256 ALA A CA 1
ATOM 1964 C C . ALA A 1 256 ? 12.588 35.284 -22.021 1.00 40.31 256 ALA A C 1
ATOM 1966 O O . ALA A 1 256 ? 11.604 35.300 -21.280 1.00 40.31 256 ALA A O 1
ATOM 1967 N N . LYS A 1 257 ? 13.516 36.251 -21.981 1.00 48.28 257 LYS A N 1
ATOM 1968 C CA . LYS A 1 257 ? 13.441 37.403 -21.065 1.00 48.28 257 LYS A CA 1
ATOM 1969 C C . LYS A 1 257 ? 12.228 38.290 -21.334 1.00 48.28 257 LYS A C 1
ATOM 1971 O O . LYS A 1 257 ? 11.518 38.633 -20.393 1.00 48.28 257 LYS A O 1
ATOM 1976 N N . ALA A 1 258 ? 11.946 38.605 -22.598 1.00 56.84 258 ALA A N 1
ATOM 1977 C CA . ALA A 1 258 ? 10.785 39.412 -22.968 1.00 56.84 258 ALA A CA 1
ATOM 1978 C C . ALA A 1 258 ? 9.465 38.755 -22.525 1.00 56.84 258 ALA A C 1
ATOM 1980 O O . ALA A 1 258 ? 8.556 39.434 -22.054 1.00 56.84 258 ALA A O 1
ATOM 1981 N N . ARG A 1 259 ? 9.359 37.422 -22.608 1.00 48.25 259 ARG A N 1
ATOM 1982 C CA . ARG A 1 259 ? 8.155 36.687 -22.179 1.00 48.25 259 ARG A CA 1
ATOM 1983 C C . ARG A 1 259 ? 8.001 36.591 -20.662 1.00 48.25 259 ARG A C 1
ATOM 1985 O O . ARG A 1 259 ? 6.868 36.553 -20.182 1.00 48.25 259 ARG A O 1
ATOM 1992 N N . VAL A 1 260 ? 9.106 36.585 -19.918 1.00 42.34 260 VAL A N 1
ATOM 1993 C CA . VAL A 1 260 ? 9.091 36.629 -18.447 1.00 42.34 260 VAL A CA 1
ATOM 1994 C C . VAL A 1 260 ? 8.645 38.005 -17.947 1.00 42.34 260 VAL A C 1
ATOM 1996 O O . VAL A 1 260 ? 7.789 38.070 -17.067 1.00 42.34 260 VAL A O 1
ATOM 1999 N N . GLU A 1 261 ? 9.127 39.091 -18.555 1.00 55.94 261 GLU A N 1
ATOM 2000 C CA . GLU A 1 261 ? 8.696 40.454 -18.204 1.00 55.94 261 GLU A CA 1
ATOM 2001 C C . GLU A 1 261 ? 7.207 40.684 -18.511 1.00 55.94 261 GLU A C 1
ATOM 2003 O O . GLU A 1 261 ? 6.467 41.160 -17.653 1.00 55.94 261 GLU A O 1
ATOM 2008 N N . VAL A 1 262 ? 6.704 40.211 -19.661 1.00 59.53 262 VAL A N 1
ATOM 2009 C CA . VAL A 1 262 ? 5.260 40.270 -19.980 1.00 59.53 262 VAL A CA 1
ATOM 2010 C C . VAL A 1 262 ? 4.417 39.465 -18.976 1.00 59.53 262 VAL A C 1
ATOM 2012 O O . VAL A 1 262 ? 3.307 39.866 -18.616 1.00 59.53 262 VAL A O 1
ATOM 2015 N N . GLY A 1 263 ? 4.927 38.324 -18.500 1.00 47.53 263 GLY A N 1
ATOM 2016 C CA . GLY A 1 263 ? 4.281 37.538 -17.447 1.00 47.53 263 GLY A CA 1
ATOM 2017 C C . GLY A 1 263 ? 4.242 38.271 -16.103 1.00 47.53 263 GLY A C 1
ATOM 2018 O O . GLY A 1 263 ? 3.220 38.238 -15.412 1.00 47.53 263 GLY A O 1
ATOM 2019 N N . ARG A 1 264 ? 5.326 38.974 -15.763 1.00 52.16 264 ARG A N 1
ATOM 2020 C CA . ARG A 1 264 ? 5.463 39.766 -14.539 1.00 52.16 264 ARG A CA 1
ATOM 2021 C C . ARG A 1 264 ? 4.542 40.986 -14.534 1.00 52.16 264 ARG A C 1
ATOM 2023 O O . ARG A 1 264 ? 3.804 41.159 -13.568 1.00 52.16 264 ARG A O 1
ATOM 2030 N N . GLU A 1 265 ? 4.501 41.762 -15.616 1.00 60.16 265 GLU A N 1
ATOM 2031 C CA . GLU A 1 265 ? 3.602 42.920 -15.747 1.00 60.16 265 GLU A CA 1
ATOM 2032 C C . GLU A 1 265 ? 2.127 42.509 -15.637 1.00 60.16 265 GLU A C 1
ATOM 2034 O O . GLU A 1 265 ? 1.324 43.181 -14.988 1.00 60.16 265 GLU A O 1
ATOM 2039 N N . LYS A 1 266 ? 1.754 41.358 -16.211 1.00 60.47 266 LYS A N 1
ATOM 2040 C CA . LYS A 1 266 ? 0.378 40.845 -16.142 1.00 60.47 266 LYS A CA 1
ATOM 2041 C C . LYS A 1 266 ? -0.002 40.357 -14.741 1.00 60.47 266 LYS A C 1
ATOM 2043 O O . LYS A 1 266 ? -1.153 40.510 -14.330 1.00 60.47 266 LYS A O 1
ATOM 2048 N N . LEU A 1 267 ? 0.955 39.799 -13.999 1.00 44.69 267 LEU A N 1
ATOM 2049 C CA . LEU A 1 267 ? 0.795 39.464 -12.583 1.00 44.69 267 LEU A CA 1
ATOM 2050 C C . LEU A 1 267 ? 0.668 40.725 -11.724 1.00 44.69 267 LEU A C 1
ATOM 2052 O O . LEU A 1 267 ? -0.191 40.771 -10.847 1.00 44.69 267 LEU A O 1
ATOM 2056 N N . GLU A 1 268 ? 1.451 41.767 -12.004 1.00 61.69 268 GLU A N 1
ATOM 2057 C CA . GLU A 1 268 ? 1.334 43.054 -11.314 1.00 61.69 268 GLU A CA 1
ATOM 2058 C C . GLU A 1 268 ? -0.032 43.712 -11.580 1.00 61.69 268 GLU A C 1
ATOM 2060 O O . GLU A 1 268 ? -0.713 44.091 -10.625 1.00 61.69 268 GLU A O 1
ATOM 2065 N N . GLN A 1 269 ? -0.530 43.700 -12.822 1.00 68.06 269 GLN A N 1
ATOM 2066 C CA . GLN A 1 269 ? -1.885 44.172 -13.156 1.00 68.06 269 GLN A CA 1
ATOM 2067 C C . GLN A 1 269 ? -2.992 43.390 -12.430 1.00 68.06 269 GLN A C 1
ATOM 2069 O O . GLN A 1 269 ? -3.955 43.983 -11.932 1.00 68.06 269 GLN A O 1
ATOM 2074 N N . MET A 1 270 ? -2.864 42.064 -12.313 1.00 48.72 270 MET A N 1
ATOM 2075 C CA . MET A 1 270 ? -3.800 41.256 -11.521 1.00 48.72 270 MET A CA 1
ATOM 2076 C C . MET A 1 270 ? -3.732 41.619 -10.032 1.00 48.72 270 MET A C 1
ATOM 2078 O O . MET A 1 270 ? -4.773 41.730 -9.390 1.00 48.72 270 MET A O 1
ATOM 2082 N N . THR A 1 271 ? -2.543 41.911 -9.492 1.00 56.38 271 THR A N 1
ATOM 2083 C CA . THR A 1 271 ? -2.407 42.337 -8.089 1.00 56.38 271 THR A CA 1
ATOM 2084 C C . THR A 1 271 ? -2.949 43.737 -7.808 1.00 56.38 271 THR A C 1
ATOM 2086 O O . THR A 1 271 ? -3.445 43.979 -6.708 1.00 56.38 271 THR A O 1
ATOM 2089 N N . GLU A 1 272 ? -2.893 44.664 -8.766 1.00 64.75 272 GLU A N 1
ATOM 2090 C CA . GLU A 1 272 ? -3.541 45.974 -8.625 1.00 64.75 272 GLU A CA 1
ATOM 2091 C C . GLU A 1 272 ? -5.066 45.855 -8.695 1.00 64.75 272 GLU A C 1
ATOM 2093 O O . GLU A 1 272 ? -5.775 46.505 -7.924 1.00 64.75 272 GLU A O 1
ATOM 2098 N N . THR A 1 273 ? -5.568 44.945 -9.534 1.00 67.31 273 THR A N 1
ATOM 2099 C CA . THR A 1 273 ? -7.001 44.634 -9.628 1.00 67.31 273 THR A CA 1
ATOM 2100 C C . THR A 1 273 ? -7.520 43.994 -8.330 1.00 67.31 273 THR A C 1
ATOM 2102 O O . THR A 1 273 ? -8.556 44.412 -7.808 1.00 67.31 273 THR A O 1
ATOM 2105 N N . ASP A 1 274 ? -6.759 43.068 -7.735 1.00 49.41 274 ASP A N 1
ATOM 2106 C CA . ASP A 1 274 ? -7.090 42.438 -6.448 1.00 49.41 274 ASP A CA 1
ATOM 2107 C C . ASP A 1 274 ? -6.964 43.400 -5.261 1.00 49.41 274 ASP A C 1
ATOM 2109 O O . ASP A 1 274 ? -7.811 43.392 -4.370 1.00 49.41 274 ASP A O 1
ATOM 2113 N N . LYS A 1 275 ? -5.973 44.304 -5.247 1.00 59.19 275 LYS A N 1
ATOM 2114 C CA . LYS A 1 275 ? -5.904 45.387 -4.246 1.00 59.19 275 LYS A CA 1
ATOM 2115 C C . LYS A 1 275 ? -7.086 46.354 -4.370 1.00 59.19 275 LYS A C 1
ATOM 2117 O O . LYS A 1 275 ? -7.563 46.859 -3.351 1.00 59.19 275 LYS A O 1
ATOM 2122 N N . GLY A 1 276 ? -7.593 46.593 -5.580 1.00 58.16 276 GLY A N 1
ATOM 2123 C CA . GLY A 1 276 ? -8.823 47.354 -5.827 1.00 58.16 276 GLY A CA 1
ATOM 2124 C C . GLY A 1 276 ? -10.085 46.658 -5.297 1.00 58.16 276 GLY A C 1
ATOM 2125 O O . GLY A 1 276 ? -10.975 47.311 -4.752 1.00 58.16 276 GLY A O 1
ATOM 2126 N N . LEU A 1 277 ? -10.144 45.326 -5.381 1.00 50.47 277 LEU A N 1
ATOM 2127 C CA . LEU A 1 277 ? -11.228 44.517 -4.809 1.00 50.47 277 LEU A CA 1
ATOM 2128 C C . LEU A 1 277 ? -11.137 44.413 -3.277 1.00 50.47 277 LEU A C 1
ATOM 2130 O O . LEU A 1 277 ? -12.148 44.562 -2.590 1.00 50.47 277 LEU A O 1
ATOM 2134 N N . LEU A 1 278 ? -9.929 44.250 -2.735 1.00 45.62 278 LEU A N 1
ATOM 2135 C CA . LEU A 1 278 ? -9.661 44.144 -1.297 1.00 45.62 278 LEU A CA 1
ATOM 2136 C C . LEU A 1 278 ? -9.751 45.487 -0.562 1.00 45.62 278 LEU A C 1
ATOM 2138 O O . LEU A 1 278 ? -10.101 45.516 0.608 1.00 45.62 278 LEU A O 1
ATOM 2142 N N . SER A 1 279 ? -9.509 46.623 -1.219 1.00 52.41 279 SER A N 1
ATOM 2143 C CA . SER A 1 279 ? -9.752 47.946 -0.612 1.00 52.41 279 SER A CA 1
ATOM 2144 C C . SER A 1 279 ? -11.244 48.291 -0.500 1.00 52.41 279 SER A C 1
ATOM 2146 O O . SER A 1 279 ? -11.621 49.125 0.325 1.00 52.41 279 SER A O 1
ATOM 2148 N N . ARG A 1 280 ? -12.103 47.604 -1.266 1.00 49.69 280 ARG A N 1
ATOM 2149 C CA . ARG A 1 280 ? -13.568 47.720 -1.218 1.00 49.69 280 ARG A CA 1
ATOM 2150 C C . ARG A 1 280 ? -14.208 46.849 -0.121 1.00 49.69 280 ARG A C 1
ATOM 2152 O O . ARG A 1 280 ? -15.350 47.101 0.254 1.00 49.69 280 ARG A O 1
ATOM 2159 N N . TRP A 1 281 ? -13.469 45.884 0.430 1.00 48.72 281 TRP A N 1
ATOM 2160 C CA . TRP A 1 281 ? -13.842 45.069 1.593 1.00 48.72 281 TRP A CA 1
ATOM 2161 C C . TRP A 1 281 ? -12.940 45.443 2.779 1.00 48.72 281 TRP A C 1
ATOM 2163 O O . TRP A 1 281 ? -11.778 45.069 2.844 1.00 48.72 281 TRP A O 1
ATOM 2173 N N . GLY A 1 282 ? -13.453 46.267 3.694 1.00 40.03 282 GLY A N 1
ATOM 2174 C CA . GLY A 1 282 ? -12.681 46.954 4.737 1.00 40.03 282 GLY A CA 1
ATOM 2175 C C . GLY A 1 282 ? -11.638 46.113 5.498 1.00 40.03 282 GLY A C 1
ATOM 2176 O O . GLY A 1 282 ? -11.963 45.120 6.134 1.00 40.03 282 GLY A O 1
ATOM 2177 N N . ARG A 1 283 ? -10.391 46.607 5.452 1.00 46.25 283 ARG A N 1
ATOM 2178 C CA . ARG A 1 283 ? -9.210 46.352 6.305 1.00 46.25 283 ARG A CA 1
ATOM 2179 C C . ARG A 1 283 ? -9.314 45.264 7.393 1.00 46.25 283 ARG A C 1
ATOM 2181 O O . ARG A 1 283 ? -9.834 45.508 8.477 1.00 46.25 283 ARG A O 1
ATOM 2188 N N . SER A 1 284 ? -8.504 44.225 7.208 1.00 38.56 284 SER A N 1
ATOM 2189 C CA . SER A 1 284 ? -7.638 43.660 8.254 1.00 38.56 284 SER A CA 1
ATOM 2190 C C . SER A 1 284 ? -6.345 43.157 7.604 1.00 38.56 284 SER A C 1
ATOM 2192 O O . SER A 1 284 ? -6.388 42.549 6.538 1.00 38.56 284 SER A O 1
ATOM 2194 N N . ALA A 1 285 ? -5.193 43.486 8.192 1.00 46.88 285 ALA A N 1
ATOM 2195 C CA . ALA A 1 285 ? -3.868 43.194 7.640 1.00 46.88 285 ALA A CA 1
ATOM 2196 C C . ALA A 1 285 ? -3.650 41.685 7.382 1.00 46.88 285 ALA A C 1
ATOM 2198 O O . ALA A 1 285 ? -4.129 40.869 8.172 1.00 46.88 285 ALA A O 1
ATOM 2199 N N . PRO A 1 286 ? -2.909 41.298 6.324 1.00 41.09 286 PRO A N 1
ATOM 2200 C CA . PRO A 1 286 ? -2.669 39.893 6.022 1.00 41.09 286 PRO A CA 1
ATOM 2201 C C . PRO A 1 286 ? -1.751 39.272 7.082 1.00 41.09 286 PRO A C 1
ATOM 2203 O O . PRO A 1 286 ? -0.602 39.680 7.251 1.00 41.09 286 PRO A O 1
ATOM 2206 N N . SER A 1 287 ? -2.264 38.275 7.805 1.00 50.06 287 SER A N 1
ATOM 2207 C CA . SER A 1 287 ? -1.425 37.354 8.575 1.00 50.06 287 SER A CA 1
ATOM 2208 C C . SER A 1 287 ? -0.689 36.424 7.603 1.00 50.06 287 SER A C 1
ATOM 2210 O O . SER A 1 287 ? -1.223 36.090 6.546 1.00 50.06 287 SER A O 1
ATOM 2212 N N . SER A 1 288 ? 0.524 35.988 7.947 1.00 45.69 288 SER A N 1
ATOM 2213 C CA . SER A 1 288 ? 1.451 35.213 7.099 1.00 45.69 288 SER A CA 1
ATOM 2214 C C . SER A 1 288 ? 0.999 33.778 6.754 1.00 45.69 288 SER A C 1
ATOM 2216 O O . SER A 1 288 ? 1.827 32.896 6.541 1.00 45.69 288 SER A O 1
ATOM 2218 N N . SER A 1 289 ? -0.305 33.510 6.757 1.00 48.66 289 SER A N 1
ATOM 2219 C CA . SER A 1 289 ? -0.915 32.205 6.489 1.00 48.66 289 SER A CA 1
ATOM 2220 C C . SER A 1 289 ? -2.003 32.277 5.413 1.00 48.66 289 SER A C 1
ATOM 2222 O O . SER A 1 289 ? -2.866 31.407 5.343 1.00 48.66 289 SER A O 1
ATOM 2224 N N . ASP A 1 290 ? -1.958 33.302 4.560 1.00 55.88 290 ASP A N 1
ATOM 2225 C CA . ASP A 1 290 ? -2.871 33.418 3.428 1.00 55.88 290 ASP A CA 1
ATOM 2226 C C . ASP A 1 290 ? -2.485 32.399 2.328 1.00 55.88 290 ASP A C 1
ATOM 2228 O O . ASP A 1 290 ? -1.365 32.455 1.797 1.00 55.88 290 ASP A O 1
ATOM 2232 N N . PRO A 1 291 ? -3.366 31.440 1.980 1.00 49.31 291 PRO A N 1
ATOM 2233 C CA . PRO A 1 291 ? -3.090 30.421 0.966 1.00 49.31 291 PRO A CA 1
ATOM 2234 C C . PRO A 1 291 ? -2.745 31.015 -0.407 1.00 49.31 291 PRO A C 1
ATOM 2236 O O . PRO A 1 291 ? -2.032 30.376 -1.184 1.00 49.31 291 PRO A O 1
ATOM 2239 N N . VAL A 1 292 ? -3.174 32.248 -0.696 1.00 47.72 292 VAL A N 1
ATOM 2240 C CA . VAL A 1 292 ? -2.847 32.946 -1.947 1.00 47.72 292 VAL A CA 1
ATOM 2241 C C . VAL A 1 292 ? -1.381 33.391 -1.972 1.00 47.72 292 VAL A C 1
ATOM 2243 O O . VAL A 1 292 ? -0.702 33.235 -2.988 1.00 47.72 292 VAL A O 1
ATOM 2246 N N . VAL A 1 293 ? -0.844 33.862 -0.840 1.00 55.12 293 VAL A N 1
ATOM 2247 C CA . VAL A 1 293 ? 0.573 34.254 -0.710 1.00 55.12 293 VAL A CA 1
ATOM 2248 C C . VAL A 1 293 ? 1.482 33.031 -0.824 1.00 55.12 293 VAL A C 1
ATOM 2250 O O . VAL A 1 293 ? 2.487 33.071 -1.528 1.00 55.12 293 VAL A O 1
ATOM 2253 N N . LYS A 1 294 ? 1.081 31.904 -0.229 1.00 55.72 294 LYS A N 1
ATOM 2254 C CA . LYS A 1 294 ? 1.834 30.646 -0.317 1.00 55.72 294 LYS A CA 1
ATOM 2255 C C . LYS A 1 294 ? 1.820 30.043 -1.725 1.00 55.72 294 LYS A C 1
ATOM 2257 O O . LYS A 1 294 ? 2.820 29.496 -2.180 1.00 55.72 294 LYS A O 1
ATOM 2262 N N . SER A 1 295 ? 0.701 30.187 -2.436 1.00 47.44 295 SER A N 1
ATOM 2263 C CA . SER A 1 295 ? 0.599 29.795 -3.847 1.00 47.44 295 SER A CA 1
ATOM 2264 C C . SER A 1 295 ? 1.480 30.680 -4.738 1.00 47.44 295 SER A C 1
ATOM 2266 O O . SER A 1 295 ? 2.101 30.182 -5.673 1.00 47.44 295 SER A O 1
ATOM 2268 N N . ARG A 1 296 ? 1.604 31.977 -4.417 1.00 48.59 296 ARG A N 1
ATOM 2269 C CA . ARG A 1 296 ? 2.500 32.919 -5.107 1.00 48.59 296 ARG A CA 1
ATOM 2270 C C . ARG A 1 296 ? 3.978 32.581 -4.904 1.00 48.59 296 ARG A C 1
ATOM 2272 O O . ARG A 1 296 ? 4.726 32.608 -5.875 1.00 48.59 296 ARG A O 1
ATOM 2279 N N . GLU A 1 297 ? 4.390 32.257 -3.679 1.00 53.28 297 GLU A N 1
ATOM 2280 C CA . GLU A 1 297 ? 5.768 31.831 -3.388 1.00 53.28 297 GLU A CA 1
ATOM 2281 C C . GLU A 1 297 ? 6.113 30.527 -4.109 1.00 53.28 297 GLU A C 1
ATOM 2283 O O . GLU A 1 297 ? 7.156 30.441 -4.748 1.00 53.28 297 GLU A O 1
ATOM 2288 N N . PHE A 1 298 ? 5.196 29.556 -4.102 1.00 52.62 298 PHE A N 1
ATOM 2289 C CA . PHE A 1 298 ? 5.391 28.287 -4.799 1.00 52.62 298 PHE A CA 1
ATOM 2290 C C . PHE A 1 298 ? 5.533 28.465 -6.319 1.00 52.62 298 PHE A C 1
ATOM 2292 O O . PHE A 1 298 ? 6.416 27.874 -6.933 1.00 52.62 298 PHE A O 1
ATOM 2299 N N . VAL A 1 299 ? 4.696 29.305 -6.941 1.00 44.88 299 VAL A N 1
ATOM 2300 C CA . VAL A 1 299 ? 4.799 29.583 -8.384 1.00 44.88 299 VAL A CA 1
ATOM 2301 C C . VAL A 1 299 ? 6.085 30.347 -8.713 1.00 44.88 299 VAL A C 1
ATOM 2303 O O . VAL A 1 299 ? 6.722 30.028 -9.713 1.00 44.88 299 VAL A O 1
ATOM 2306 N N . GLY A 1 300 ? 6.502 31.298 -7.869 1.00 51.16 300 GLY A N 1
ATOM 2307 C CA . GLY A 1 300 ? 7.790 31.987 -8.014 1.00 51.16 300 GLY A CA 1
ATOM 2308 C C . GLY A 1 300 ? 8.975 31.020 -7.962 1.00 51.16 300 GLY A C 1
ATOM 2309 O O . GLY A 1 300 ? 9.793 31.010 -8.874 1.00 51.16 300 GLY A O 1
ATOM 2310 N N . GLU A 1 301 ? 9.002 30.125 -6.973 1.00 53.09 301 GLU A N 1
ATOM 2311 C CA . GLU A 1 301 ? 10.069 29.130 -6.794 1.00 53.09 301 GLU A CA 1
ATOM 2312 C C . GLU A 1 301 ? 10.148 28.132 -7.966 1.00 53.09 301 GLU A C 1
ATOM 2314 O O . GLU A 1 301 ? 11.235 27.753 -8.408 1.00 53.09 301 GLU A O 1
ATOM 2319 N N . VAL A 1 302 ? 9.000 27.740 -8.531 1.00 44.94 302 VAL A N 1
ATOM 2320 C CA . VAL A 1 302 ? 8.943 26.861 -9.712 1.00 44.94 302 VAL A CA 1
ATOM 2321 C C . VAL A 1 302 ? 9.433 27.577 -10.975 1.00 44.94 302 VAL A C 1
ATOM 2323 O O . VAL A 1 302 ? 10.142 26.969 -11.784 1.00 44.94 302 VAL A O 1
ATOM 2326 N N . VAL A 1 303 ? 9.083 28.854 -11.158 1.00 45.31 303 VAL A N 1
ATOM 2327 C CA . VAL A 1 303 ? 9.516 29.655 -12.315 1.00 45.31 303 VAL A CA 1
ATOM 2328 C C . VAL A 1 303 ? 11.016 29.941 -12.243 1.00 45.31 303 VAL A C 1
ATOM 2330 O O . VAL A 1 303 ? 11.729 29.642 -13.204 1.00 45.31 303 VAL A O 1
ATOM 2333 N N . ASP A 1 304 ? 11.512 30.406 -11.097 1.00 54.41 304 ASP A N 1
ATOM 2334 C CA . ASP A 1 304 ? 12.933 30.692 -10.882 1.00 54.41 304 ASP A CA 1
ATOM 2335 C C . ASP A 1 304 ? 13.777 29.416 -11.032 1.00 54.41 304 ASP A C 1
ATOM 2337 O O . ASP A 1 304 ? 14.747 29.386 -11.791 1.00 54.41 304 ASP A O 1
ATOM 2341 N N . GLY A 1 305 ? 13.325 28.292 -10.461 1.00 54.53 305 GLY A N 1
ATOM 2342 C CA . GLY A 1 305 ? 13.992 26.997 -10.619 1.00 54.53 305 GLY A CA 1
ATOM 2343 C C . GLY A 1 305 ? 13.973 26.439 -12.050 1.00 54.53 305 GLY A C 1
ATOM 2344 O O . GLY A 1 305 ? 14.758 25.547 -12.387 1.00 54.53 305 GLY A O 1
ATOM 2345 N N . THR A 1 306 ? 13.084 26.922 -12.918 1.00 44.66 306 THR A N 1
ATOM 2346 C CA . THR A 1 306 ? 13.059 26.544 -14.342 1.00 44.66 306 THR A CA 1
ATOM 2347 C C . THR A 1 306 ? 14.017 27.413 -15.157 1.00 44.66 306 THR A C 1
ATOM 2349 O O . THR A 1 306 ? 14.722 26.891 -16.023 1.00 44.66 306 THR A O 1
ATOM 2352 N N . ILE A 1 307 ? 14.125 28.702 -14.824 1.00 47.88 307 ILE A N 1
ATOM 2353 C CA . ILE A 1 307 ? 15.109 29.623 -15.407 1.00 47.88 307 ILE A CA 1
ATOM 2354 C C . ILE A 1 307 ? 16.535 29.176 -15.056 1.00 47.88 307 ILE A C 1
ATOM 2356 O O . ILE A 1 307 ? 17.381 29.085 -15.949 1.00 47.88 307 ILE A O 1
ATOM 2360 N N . ASP A 1 308 ? 16.784 28.792 -13.803 1.00 58.38 308 ASP A N 1
ATOM 2361 C CA . ASP A 1 308 ? 18.099 28.322 -13.351 1.00 58.38 308 ASP A CA 1
ATOM 2362 C C . ASP A 1 308 ? 18.527 27.026 -14.053 1.00 58.38 308 ASP A C 1
ATOM 2364 O O . ASP A 1 308 ? 19.680 26.879 -14.465 1.00 58.38 308 ASP A O 1
ATOM 2368 N N . ARG A 1 309 ? 17.593 26.089 -14.270 1.00 51.84 309 ARG A N 1
ATOM 2369 C CA . ARG A 1 309 ? 17.862 24.851 -15.024 1.00 51.84 309 ARG A CA 1
ATOM 2370 C C . ARG A 1 309 ? 18.144 25.126 -16.499 1.00 51.84 309 ARG A C 1
ATOM 2372 O O . ARG A 1 309 ? 19.058 24.521 -17.061 1.00 51.84 309 ARG A O 1
ATOM 2379 N N . ALA A 1 310 ? 17.420 26.055 -17.121 1.00 44.97 310 ALA A N 1
ATOM 2380 C CA . ALA A 1 310 ? 17.678 26.460 -18.501 1.00 44.97 310 ALA A CA 1
ATOM 2381 C C . ALA A 1 310 ? 19.063 27.122 -18.649 1.00 44.97 310 ALA A C 1
ATOM 2383 O O . ALA A 1 310 ? 19.816 26.780 -19.563 1.00 44.97 310 ALA A O 1
ATOM 2384 N N . GLN A 1 311 ? 19.444 27.999 -17.714 1.00 53.28 311 GLN A N 1
ATOM 2385 C CA . GLN A 1 311 ? 20.770 28.627 -17.693 1.00 53.28 311 GLN A CA 1
ATOM 2386 C C . GLN A 1 311 ? 21.895 27.619 -17.424 1.00 53.28 311 GLN A C 1
ATOM 2388 O O . GLN A 1 311 ? 22.935 27.670 -18.085 1.00 53.28 311 GLN A O 1
ATOM 2393 N N . ALA A 1 312 ? 21.681 26.662 -16.515 1.00 62.09 312 ALA A N 1
ATOM 2394 C CA . ALA A 1 312 ? 22.630 25.583 -16.258 1.00 62.09 312 ALA A CA 1
ATOM 2395 C C . ALA A 1 312 ? 22.863 24.734 -17.518 1.00 62.09 312 ALA A C 1
ATOM 2397 O O . ALA A 1 312 ? 24.013 24.516 -17.902 1.00 62.09 312 ALA A O 1
ATOM 2398 N N . THR A 1 313 ? 21.789 24.360 -18.220 1.00 49.66 313 THR A N 1
ATOM 2399 C CA . THR A 1 313 ? 21.861 23.568 -19.459 1.00 49.66 313 THR A CA 1
ATOM 2400 C C . THR A 1 313 ? 22.600 24.331 -20.564 1.00 49.66 313 THR A C 1
ATOM 2402 O O . THR A 1 313 ? 23.499 23.786 -21.202 1.00 49.66 313 THR A O 1
ATOM 2405 N N . ALA A 1 314 ? 22.316 25.627 -20.740 1.00 49.75 314 ALA A N 1
ATOM 2406 C CA . ALA A 1 314 ? 23.042 26.474 -21.689 1.00 49.75 314 ALA A CA 1
ATOM 2407 C C . ALA A 1 314 ? 24.546 26.574 -21.357 1.00 49.75 314 ALA A C 1
ATOM 2409 O O . ALA A 1 314 ? 25.393 26.560 -22.255 1.00 49.75 314 ALA A O 1
ATOM 2410 N N . SER A 1 315 ? 24.894 26.623 -20.066 1.00 62.94 315 SER A N 1
ATOM 2411 C CA . SER A 1 315 ? 26.291 26.658 -19.623 1.00 62.94 315 SER A CA 1
ATOM 2412 C C . SER A 1 315 ? 27.035 25.338 -19.875 1.00 62.94 315 SER A C 1
ATOM 2414 O O . SER A 1 315 ? 28.223 25.362 -20.199 1.00 62.94 315 SER A O 1
ATOM 2416 N N . GLU A 1 316 ? 26.353 24.191 -19.784 1.00 61.41 316 GLU A N 1
ATOM 2417 C CA . GLU A 1 316 ? 26.934 22.878 -20.089 1.00 61.41 316 GLU A CA 1
ATOM 2418 C C . GLU A 1 316 ? 27.180 22.693 -21.585 1.00 61.41 316 GLU A C 1
ATOM 2420 O O . GLU A 1 316 ? 28.273 22.273 -21.970 1.00 61.41 316 GLU A O 1
ATOM 2425 N N . VAL A 1 317 ? 26.231 23.103 -22.434 1.00 52.44 317 VAL A N 1
ATOM 2426 C CA . VAL A 1 317 ? 26.425 23.083 -23.892 1.00 52.44 317 VAL A CA 1
ATOM 2427 C C . VAL A 1 317 ? 27.619 23.958 -24.287 1.00 52.44 317 VAL A C 1
ATOM 2429 O O . VAL A 1 317 ? 28.460 23.537 -25.080 1.00 52.44 317 VAL A O 1
ATOM 2432 N N . SER A 1 318 ? 27.775 25.138 -23.674 1.00 59.09 318 SER A N 1
ATOM 2433 C CA . SER A 1 318 ? 28.940 25.994 -23.932 1.00 59.09 318 SER A CA 1
ATOM 2434 C C . SER A 1 318 ? 30.266 25.351 -23.507 1.00 59.09 318 SER A C 1
ATOM 2436 O O . SER A 1 318 ? 31.280 25.563 -24.172 1.00 59.09 318 SER A O 1
ATOM 2438 N N . LYS A 1 319 ? 30.287 24.575 -22.415 1.00 68.31 319 LYS A N 1
ATOM 2439 C CA . LYS A 1 319 ? 31.491 23.850 -21.973 1.00 68.31 319 LYS A CA 1
ATOM 2440 C C . LYS A 1 319 ? 31.828 22.696 -22.912 1.00 68.31 319 LYS A C 1
ATOM 2442 O O . LYS A 1 319 ? 33.000 22.519 -23.235 1.00 68.31 319 LYS A O 1
ATOM 2447 N N . MET A 1 320 ? 30.829 21.950 -23.384 1.00 54.09 320 MET A N 1
ATOM 2448 C CA . MET A 1 320 ? 31.031 20.879 -24.365 1.00 54.09 320 MET A CA 1
ATOM 2449 C C . MET A 1 320 ? 31.678 21.407 -25.649 1.00 54.09 320 MET A C 1
ATOM 2451 O O . MET A 1 320 ? 32.686 20.861 -26.083 1.00 54.09 320 MET A O 1
ATOM 2455 N N . VAL A 1 321 ? 31.196 22.537 -26.177 1.00 58.50 321 VAL A N 1
ATOM 2456 C CA . VAL A 1 321 ? 31.759 23.164 -27.388 1.00 58.50 321 VAL A CA 1
ATOM 2457 C C . VAL A 1 321 ? 33.230 23.570 -27.203 1.00 58.50 321 VAL A C 1
ATOM 2459 O O . VAL A 1 321 ? 34.050 23.365 -28.098 1.00 58.50 321 VAL A O 1
ATOM 2462 N N . GLU A 1 322 ? 33.610 24.115 -26.042 1.00 67.25 322 GLU A N 1
ATOM 2463 C CA . GLU A 1 322 ? 35.020 24.440 -25.762 1.00 67.25 322 GLU A CA 1
ATOM 2464 C C . GLU A 1 322 ? 35.890 23.186 -25.567 1.00 67.25 322 GLU A C 1
ATOM 2466 O O . GLU A 1 322 ? 37.070 23.190 -25.930 1.00 67.25 322 GLU A O 1
ATOM 2471 N N . THR A 1 323 ? 35.309 22.099 -25.052 1.00 69.00 323 THR A N 1
ATOM 2472 C CA . THR A 1 323 ? 36.000 20.811 -24.879 1.00 69.00 323 THR A CA 1
ATOM 2473 C C . THR A 1 323 ? 36.274 20.153 -26.234 1.00 69.00 323 THR A C 1
ATOM 2475 O O . THR A 1 323 ? 37.404 19.740 -26.501 1.00 69.00 323 THR A O 1
ATOM 2478 N N . ASP A 1 324 ? 35.297 20.165 -27.142 1.00 57.16 324 ASP A N 1
ATOM 2479 C CA . ASP A 1 324 ? 35.459 19.665 -28.513 1.00 57.16 324 ASP A CA 1
ATOM 2480 C C . ASP A 1 324 ? 36.488 20.497 -29.296 1.00 57.16 324 ASP A C 1
ATOM 2482 O O . ASP A 1 324 ? 37.342 19.961 -30.003 1.00 57.16 324 ASP A O 1
ATOM 2486 N N . LYS A 1 325 ? 36.516 21.818 -29.086 1.00 57.91 325 LYS A N 1
ATOM 2487 C CA . LYS A 1 325 ? 37.535 22.709 -2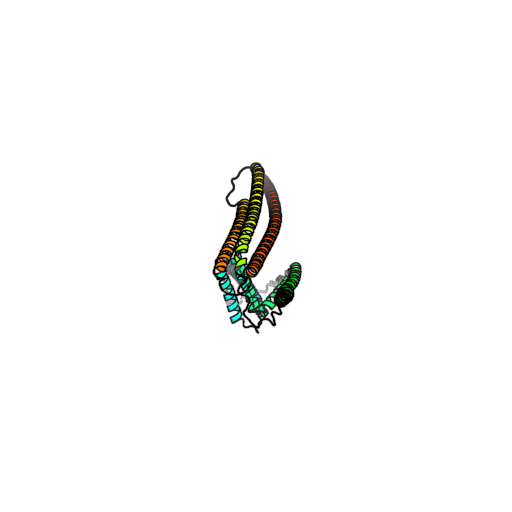9.664 1.00 57.91 325 LYS A CA 1
ATOM 2488 C C . LYS A 1 325 ? 38.951 22.442 -29.138 1.00 57.91 325 LYS A C 1
ATOM 2490 O O . LYS A 1 325 ? 39.932 22.749 -29.826 1.00 57.91 325 LYS A O 1
ATOM 2495 N N . ALA A 1 326 ? 39.092 21.947 -27.909 1.00 67.88 326 ALA A N 1
ATOM 2496 C CA . ALA A 1 326 ? 40.380 21.519 -27.368 1.00 67.88 326 ALA A CA 1
ATOM 2497 C C . ALA A 1 326 ? 40.822 20.191 -28.002 1.00 67.88 326 ALA A C 1
ATOM 2499 O O . ALA A 1 326 ? 41.952 20.098 -28.479 1.00 67.88 326 ALA A O 1
ATOM 2500 N N . LEU A 1 327 ? 39.902 19.229 -28.129 1.00 61.72 327 LEU A N 1
ATOM 2501 C CA . LEU A 1 327 ? 40.143 17.945 -28.796 1.00 61.72 327 LEU A CA 1
ATOM 2502 C C . LEU A 1 327 ? 40.581 18.112 -30.255 1.00 61.72 327 LEU A C 1
ATOM 2504 O O . LEU A 1 327 ? 41.564 17.504 -30.673 1.00 61.72 327 LEU A O 1
ATOM 2508 N N . VAL A 1 328 ? 39.923 18.989 -31.018 1.00 60.78 328 VAL A N 1
ATOM 2509 C CA . VAL A 1 328 ? 40.306 19.278 -32.413 1.00 60.78 328 VAL A CA 1
ATOM 2510 C C . VAL A 1 328 ? 41.706 19.907 -32.498 1.00 60.78 328 VAL A C 1
ATOM 2512 O O . VAL A 1 328 ? 42.481 19.578 -33.398 1.00 60.78 328 VAL A O 1
ATOM 2515 N N . ARG A 1 329 ? 42.082 20.770 -31.541 1.00 65.06 329 ARG A N 1
ATOM 2516 C CA . ARG A 1 329 ? 43.431 21.366 -31.482 1.00 65.06 329 ARG A CA 1
ATOM 2517 C C . ARG A 1 329 ? 44.522 20.351 -31.147 1.00 65.06 329 ARG A C 1
ATOM 2519 O O . ARG A 1 329 ? 45.629 20.480 -31.668 1.00 65.06 329 ARG A O 1
ATOM 2526 N N . ASP A 1 330 ? 44.224 19.368 -30.307 1.00 64.88 330 ASP A N 1
ATOM 2527 C CA . ASP A 1 330 ? 45.185 18.330 -29.928 1.00 64.88 330 ASP A CA 1
ATOM 2528 C C . ASP A 1 330 ? 45.316 17.243 -31.006 1.00 64.88 330 ASP A C 1
ATOM 2530 O O . ASP A 1 330 ? 46.425 16.777 -31.276 1.00 64.88 330 ASP A O 1
ATOM 2534 N N . LEU A 1 331 ? 44.233 16.926 -31.723 1.00 56.59 331 LEU A N 1
ATOM 2535 C CA . LEU A 1 331 ? 44.262 16.054 -32.907 1.00 56.59 331 LEU A CA 1
ATOM 2536 C C . LEU A 1 331 ? 45.059 16.667 -34.073 1.00 56.59 331 LEU A C 1
ATOM 2538 O O . LEU A 1 331 ? 45.768 15.957 -34.787 1.00 56.59 331 LEU A O 1
ATOM 2542 N N . GLY A 1 332 ? 45.028 17.994 -34.227 1.00 58.59 332 GLY A N 1
ATOM 2543 C CA . GLY A 1 332 ? 45.862 18.708 -35.200 1.00 58.59 332 GLY A CA 1
ATOM 2544 C C . GLY A 1 332 ? 47.369 18.637 -34.913 1.00 58.59 332 GLY A C 1
ATOM 2545 O O . GLY A 1 332 ? 48.171 18.853 -35.817 1.00 58.59 332 GLY A O 1
ATOM 2546 N N . LYS A 1 333 ? 47.774 18.311 -33.677 1.00 60.12 333 LYS A N 1
ATOM 2547 C CA . LYS A 1 333 ? 49.188 18.187 -33.279 1.00 60.12 333 LYS A CA 1
ATOM 2548 C C . LYS A 1 333 ? 49.717 16.751 -33.327 1.00 60.12 333 LYS A C 1
ATOM 2550 O O . LYS A 1 333 ? 50.931 16.572 -33.322 1.00 60.12 333 LYS A O 1
ATOM 2555 N N . SER A 1 334 ? 48.843 15.742 -33.362 1.00 48.16 334 SER A N 1
ATOM 2556 C CA . SER A 1 334 ? 49.226 14.323 -33.268 1.00 48.16 334 SER A CA 1
ATOM 2557 C C . SER A 1 334 ? 49.242 13.565 -34.604 1.00 48.16 334 SER A C 1
ATOM 2559 O O . SER A 1 334 ? 49.671 12.413 -34.645 1.00 48.16 334 SER A O 1
ATOM 2561 N N . SER A 1 335 ? 48.845 14.191 -35.717 1.00 47.38 335 SER A N 1
ATOM 2562 C CA . SER A 1 335 ? 48.815 13.554 -37.044 1.00 47.38 335 SER A CA 1
ATOM 2563 C C . SER A 1 335 ? 50.122 13.738 -37.834 1.00 47.38 335 SER A C 1
ATOM 2565 O O . SER A 1 335 ? 50.168 14.410 -38.858 1.00 47.38 335 SER A O 1
ATOM 2567 N N . SER A 1 336 ? 51.207 13.105 -37.373 1.00 51.50 336 SER A N 1
ATOM 2568 C CA . SER A 1 336 ? 52.454 12.943 -38.150 1.00 51.50 336 SER A CA 1
ATOM 2569 C C . SER A 1 336 ? 52.719 11.506 -38.617 1.00 51.50 336 SER A C 1
ATOM 2571 O O . SER A 1 336 ? 53.797 11.207 -39.120 1.00 51.50 336 SER A O 1
ATOM 2573 N N . SER A 1 337 ? 51.749 10.595 -38.513 1.00 51.41 337 SER A N 1
ATOM 2574 C CA . SER A 1 337 ? 51.868 9.278 -39.144 1.00 51.41 337 SER A CA 1
ATOM 2575 C C . SER A 1 337 ? 50.504 8.716 -39.530 1.00 51.41 337 SER A C 1
ATOM 2577 O O . SER A 1 337 ? 49.562 8.759 -38.743 1.00 51.41 337 SER A O 1
ATOM 2579 N N . THR A 1 338 ? 50.442 8.135 -40.728 1.00 50.00 338 THR A N 1
ATOM 2580 C CA . THR A 1 338 ? 49.356 7.318 -41.302 1.00 50.00 338 THR A CA 1
ATOM 2581 C C . THR A 1 338 ? 48.574 7.967 -42.447 1.00 50.00 338 THR A C 1
ATOM 2583 O O . THR A 1 338 ? 47.879 8.972 -42.329 1.00 50.00 338 THR A O 1
ATOM 2586 N N . GLN A 1 339 ? 48.704 7.284 -43.579 1.00 54.78 339 GLN A N 1
ATOM 2587 C CA . GLN A 1 339 ? 48.341 7.622 -44.943 1.00 54.78 339 GLN A CA 1
ATOM 2588 C C . GLN A 1 339 ? 46.837 7.401 -45.197 1.00 54.78 339 GLN A C 1
ATOM 2590 O O . GLN A 1 339 ? 46.376 6.321 -45.554 1.00 54.78 339 GLN A O 1
ATOM 2595 N N . ARG A 1 340 ? 46.046 8.452 -45.004 1.00 47.78 340 ARG A N 1
ATOM 2596 C CA . ARG A 1 340 ? 44.875 8.810 -45.824 1.00 47.78 340 ARG A CA 1
ATOM 2597 C C . ARG A 1 340 ? 44.870 10.322 -45.896 1.00 47.78 340 ARG A C 1
ATOM 2599 O O . ARG A 1 340 ? 45.379 10.927 -44.963 1.00 47.78 340 ARG A O 1
ATOM 2606 N N . ASN A 1 341 ? 44.304 10.900 -46.955 1.00 55.59 341 ASN A N 1
ATOM 2607 C CA . ASN A 1 341 ? 44.151 12.346 -47.109 1.00 55.59 341 ASN A CA 1
ATOM 2608 C C . ASN A 1 341 ? 43.513 12.907 -45.817 1.00 55.59 341 ASN A C 1
ATOM 2610 O O . ASN A 1 341 ? 42.309 12.733 -45.603 1.00 55.59 341 ASN A O 1
ATOM 2614 N N . PRO A 1 342 ? 44.313 13.454 -44.881 1.00 53.00 342 PRO A N 1
ATOM 2615 C CA . PRO A 1 342 ? 43.871 13.629 -43.497 1.00 53.00 342 PRO A CA 1
ATOM 2616 C C . PRO A 1 342 ? 42.853 14.764 -43.408 1.00 53.00 342 PRO A C 1
ATOM 2618 O O . PRO A 1 342 ? 42.071 14.826 -42.469 1.00 53.00 342 PRO A O 1
ATOM 2621 N N . VAL A 1 343 ? 42.828 15.608 -44.440 1.00 47.66 343 VAL A N 1
ATOM 2622 C CA . VAL A 1 343 ? 41.918 16.727 -44.635 1.00 47.66 343 VAL A CA 1
ATOM 2623 C C . VAL A 1 343 ? 40.491 16.259 -44.932 1.00 47.66 343 VAL A C 1
ATOM 2625 O O . VAL A 1 343 ? 39.578 16.763 -44.295 1.00 47.66 343 VAL A O 1
ATOM 2628 N N . GLU A 1 344 ? 40.279 15.272 -45.812 1.00 53.59 344 GLU A N 1
ATOM 2629 C CA . GLU A 1 344 ? 38.928 14.742 -46.092 1.00 53.59 344 GLU A CA 1
ATOM 2630 C C . GLU A 1 344 ? 38.384 13.959 -44.898 1.00 53.59 344 GLU A C 1
ATOM 2632 O O . GLU A 1 344 ? 37.271 14.203 -44.458 1.00 53.59 344 GLU A O 1
ATOM 2637 N N . LYS A 1 345 ? 39.204 13.105 -44.272 1.00 54.16 345 LYS A N 1
ATOM 2638 C CA . LYS A 1 345 ? 38.784 12.385 -43.059 1.00 54.16 345 LYS A CA 1
ATOM 2639 C C . LYS A 1 345 ? 38.498 13.311 -41.879 1.00 54.16 345 LYS A C 1
ATOM 2641 O O . LYS A 1 345 ? 37.605 13.013 -41.096 1.00 54.16 345 LYS A O 1
ATOM 2646 N N . ALA A 1 346 ? 39.270 14.386 -41.717 1.00 51.78 346 ALA A N 1
ATOM 2647 C CA . ALA A 1 346 ? 39.007 15.373 -40.679 1.00 51.78 346 ALA A CA 1
ATOM 2648 C C . ALA A 1 346 ? 37.769 16.211 -41.012 1.00 51.78 346 ALA A C 1
ATOM 2650 O O . ALA A 1 346 ? 37.011 16.512 -40.102 1.00 51.78 346 ALA A O 1
ATOM 2651 N N . HIS A 1 347 ? 37.537 16.550 -42.282 1.00 51.34 347 HIS A N 1
ATOM 2652 C CA . HIS A 1 347 ? 36.341 17.273 -42.708 1.00 51.34 347 HIS A CA 1
ATOM 2653 C C . HIS A 1 347 ? 35.074 16.430 -42.521 1.00 51.34 347 HIS A C 1
ATOM 2655 O O . HIS A 1 347 ? 34.116 16.922 -41.938 1.00 51.34 347 HIS A O 1
ATOM 2661 N N . ASP A 1 348 ? 35.098 15.156 -42.914 1.00 57.75 348 ASP A N 1
ATOM 2662 C CA . ASP A 1 348 ? 33.964 14.241 -42.750 1.00 57.75 348 ASP A CA 1
ATOM 2663 C C . ASP A 1 348 ? 33.723 13.918 -41.271 1.00 57.75 348 ASP A C 1
ATOM 2665 O O . ASP A 1 348 ? 32.596 13.977 -40.801 1.00 57.75 348 ASP A O 1
ATOM 2669 N N . PHE A 1 349 ? 34.780 13.678 -40.486 1.00 58.50 349 PHE A N 1
ATOM 2670 C CA . PHE A 1 349 ? 34.637 13.433 -39.048 1.00 58.50 349 PHE A CA 1
ATOM 2671 C C . PHE A 1 349 ? 34.138 14.669 -38.292 1.00 58.50 349 PHE A C 1
ATOM 2673 O O . PHE A 1 349 ? 33.306 14.552 -37.398 1.00 58.50 349 PHE A O 1
ATOM 2680 N N . VAL A 1 350 ? 34.632 15.863 -38.634 1.00 55.62 350 VAL A N 1
ATOM 2681 C CA . VAL A 1 350 ? 34.138 17.111 -38.039 1.00 55.62 350 VAL A CA 1
ATOM 2682 C C . VAL A 1 350 ? 32.712 17.391 -38.510 1.00 55.62 350 VAL A C 1
ATOM 2684 O O . VAL A 1 350 ? 31.903 17.799 -37.687 1.00 55.62 350 VAL A O 1
ATOM 2687 N N . GLY A 1 351 ? 32.379 17.109 -39.772 1.00 63.12 351 GLY A N 1
ATOM 2688 C CA . GLY A 1 351 ? 31.020 17.175 -40.308 1.00 63.12 351 GLY A CA 1
ATOM 2689 C C . GLY A 1 351 ? 30.057 16.281 -39.530 1.00 63.12 351 GLY A C 1
ATOM 2690 O O . GLY A 1 351 ? 29.100 16.791 -38.961 1.00 63.12 351 GLY A O 1
ATOM 2691 N N . ASP A 1 352 ? 30.376 14.995 -39.384 1.00 58.78 352 ASP A N 1
ATOM 2692 C CA . ASP A 1 352 ? 29.554 14.012 -38.667 1.00 58.78 352 ASP A CA 1
ATOM 2693 C C . ASP A 1 352 ? 29.413 14.345 -37.171 1.00 58.78 352 ASP A C 1
ATOM 2695 O O . ASP A 1 352 ? 28.341 14.193 -36.579 1.00 58.78 352 ASP A O 1
ATOM 2699 N N . VAL A 1 353 ? 30.487 14.822 -36.529 1.00 54.38 353 VAL A N 1
ATOM 2700 C CA . VAL A 1 353 ? 30.454 15.215 -35.112 1.00 54.38 353 VAL A CA 1
ATOM 2701 C C . VAL A 1 353 ? 29.653 16.502 -34.918 1.00 54.38 353 VAL A C 1
ATOM 2703 O O . VAL A 1 353 ? 28.883 16.593 -33.958 1.00 54.38 353 VAL A O 1
ATOM 2706 N N . VAL A 1 354 ? 29.790 17.487 -35.809 1.00 56.72 354 VAL A N 1
ATOM 2707 C CA . VAL A 1 354 ? 29.031 18.745 -35.751 1.00 56.72 354 VAL A CA 1
ATOM 2708 C C . VAL A 1 354 ? 27.562 18.487 -36.063 1.00 56.72 354 VAL A C 1
ATOM 2710 O O . VAL A 1 354 ? 26.708 18.899 -35.281 1.00 56.72 354 VAL A O 1
ATOM 2713 N N . GLU A 1 355 ? 27.252 17.747 -37.123 1.00 60.25 355 GLU A N 1
ATOM 2714 C CA . GLU A 1 355 ? 25.885 17.404 -37.516 1.00 60.25 355 GLU A CA 1
ATOM 2715 C C . GLU A 1 355 ? 25.203 16.559 -36.436 1.00 60.25 355 GLU A C 1
ATOM 2717 O O . GLU A 1 355 ? 24.132 16.928 -35.956 1.00 60.25 355 GLU A O 1
ATOM 2722 N N . GLY A 1 356 ? 25.877 15.534 -35.906 1.00 62.12 356 GLY A N 1
ATOM 2723 C CA . GLY A 1 356 ? 25.362 14.734 -34.793 1.00 62.12 356 GLY A CA 1
ATOM 2724 C C . GLY A 1 356 ? 25.201 15.517 -33.484 1.00 62.12 356 GLY A C 1
ATOM 2725 O O . GLY A 1 356 ? 24.380 15.167 -32.633 1.00 62.12 356 GLY A O 1
ATOM 2726 N N . THR A 1 357 ? 25.959 16.595 -33.275 1.00 51.72 357 THR A N 1
ATOM 2727 C CA . THR A 1 357 ? 25.804 17.462 -32.094 1.00 51.72 357 THR A CA 1
ATOM 2728 C C . THR A 1 357 ? 24.686 18.482 -32.293 1.00 51.72 357 THR A C 1
ATOM 2730 O O . THR A 1 357 ? 23.917 18.724 -31.363 1.00 51.72 357 THR A O 1
ATOM 2733 N N . VAL A 1 358 ? 24.515 19.003 -33.510 1.00 57.31 358 VAL A N 1
ATOM 2734 C CA . VAL A 1 358 ? 23.388 19.864 -33.892 1.00 57.31 358 VAL A CA 1
ATOM 2735 C C . VAL A 1 358 ? 22.071 19.087 -33.852 1.00 57.31 358 VAL A C 1
ATOM 2737 O O . VAL A 1 358 ? 21.083 19.603 -33.333 1.00 57.31 358 VAL A O 1
ATOM 2740 N N . GLU A 1 359 ? 22.039 17.838 -34.316 1.00 61.59 359 GLU A N 1
ATOM 2741 C CA . GLU A 1 359 ? 20.851 16.987 -34.221 1.00 61.59 359 GLU A CA 1
ATOM 2742 C C . GLU A 1 359 ? 20.509 16.635 -32.773 1.00 61.59 359 GLU A C 1
ATOM 2744 O O . GLU A 1 359 ? 19.349 16.752 -32.379 1.00 61.59 359 GLU A O 1
ATOM 2749 N N . ARG A 1 360 ? 21.504 16.299 -31.939 1.00 57.34 360 ARG A N 1
ATOM 2750 C CA . ARG A 1 360 ? 21.280 16.083 -30.499 1.00 57.34 360 ARG A CA 1
ATOM 2751 C C . ARG A 1 360 ? 20.780 17.347 -29.802 1.00 57.34 360 ARG A C 1
ATOM 2753 O O . ARG A 1 360 ? 19.880 17.247 -28.975 1.00 57.34 360 ARG A O 1
ATOM 2760 N N . ALA A 1 361 ? 21.298 18.521 -30.166 1.00 52.59 361 ALA A N 1
ATOM 2761 C CA . ALA A 1 361 ? 20.831 19.806 -29.645 1.00 52.59 361 ALA A CA 1
ATOM 2762 C C . ALA A 1 361 ? 19.404 20.151 -30.112 1.00 52.59 361 ALA A C 1
ATOM 2764 O O . ALA A 1 361 ? 18.606 20.674 -29.338 1.00 52.59 361 ALA A O 1
ATOM 2765 N N . ARG A 1 362 ? 19.043 19.829 -31.360 1.00 61.19 362 ARG A N 1
ATOM 2766 C CA . ARG A 1 362 ? 17.669 19.984 -31.868 1.00 61.19 362 ARG A CA 1
ATOM 2767 C C . ARG A 1 362 ? 16.703 19.010 -31.198 1.00 61.19 362 ARG A C 1
ATOM 2769 O O . ARG A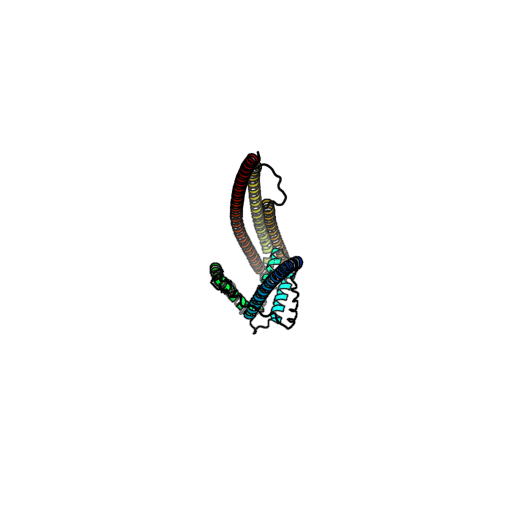 1 362 ? 15.585 19.402 -30.874 1.00 61.19 362 ARG A O 1
ATOM 2776 N N . ALA A 1 363 ? 17.129 17.772 -30.955 1.00 67.62 363 ALA A N 1
ATOM 2777 C CA . ALA A 1 363 ? 16.334 16.770 -30.255 1.00 67.62 363 ALA A CA 1
ATOM 2778 C C . ALA A 1 363 ? 16.075 17.177 -28.797 1.00 67.62 363 ALA A C 1
ATOM 2780 O O . ALA A 1 363 ? 14.927 17.154 -28.357 1.00 67.62 363 ALA A O 1
ATOM 2781 N N . THR A 1 364 ? 17.100 17.639 -28.072 1.00 55.56 364 THR A N 1
ATOM 2782 C CA . THR A 1 364 ? 16.924 18.140 -26.700 1.00 55.56 364 THR A CA 1
ATOM 2783 C C . THR A 1 364 ? 16.085 19.415 -26.660 1.00 55.56 364 THR A C 1
ATOM 2785 O O . THR A 1 364 ? 15.208 19.527 -25.807 1.00 55.56 364 THR A O 1
ATOM 2788 N N . ALA A 1 365 ? 16.249 20.341 -27.610 1.00 57.47 365 ALA A N 1
ATOM 2789 C CA . ALA A 1 365 ? 15.384 21.519 -27.717 1.00 57.47 365 ALA A CA 1
ATOM 2790 C C . ALA A 1 365 ? 13.911 21.147 -27.984 1.00 57.47 365 ALA A C 1
ATOM 2792 O O . ALA A 1 365 ? 13.005 21.733 -27.389 1.00 57.47 365 ALA A O 1
ATOM 2793 N N . ALA A 1 366 ? 13.657 20.143 -28.829 1.00 71.31 366 ALA A N 1
ATOM 2794 C CA . ALA A 1 366 ? 12.309 19.646 -29.097 1.00 71.31 366 ALA A CA 1
ATOM 2795 C C . ALA A 1 366 ? 11.683 18.958 -27.870 1.00 71.31 366 ALA A C 1
ATOM 2797 O O . ALA A 1 366 ? 10.491 19.137 -27.615 1.00 71.31 366 ALA A O 1
ATOM 2798 N N . GLU A 1 367 ? 12.462 18.207 -27.084 1.00 65.56 367 GLU A N 1
ATOM 2799 C CA . GLU A 1 367 ? 11.981 17.625 -25.824 1.00 65.56 367 GLU A CA 1
ATOM 2800 C C . GLU A 1 367 ? 11.675 18.690 -24.769 1.00 65.56 367 GLU A C 1
ATOM 2802 O O . GLU A 1 367 ? 10.616 18.638 -24.144 1.00 65.56 367 GLU A O 1
ATOM 2807 N N . VAL A 1 368 ? 12.533 19.704 -24.627 1.00 58.72 368 VAL A N 1
ATOM 2808 C CA . VAL A 1 368 ? 12.292 20.834 -23.716 1.00 58.72 368 VAL A CA 1
ATOM 2809 C C . VAL A 1 368 ? 11.040 21.615 -24.131 1.00 58.72 368 VAL 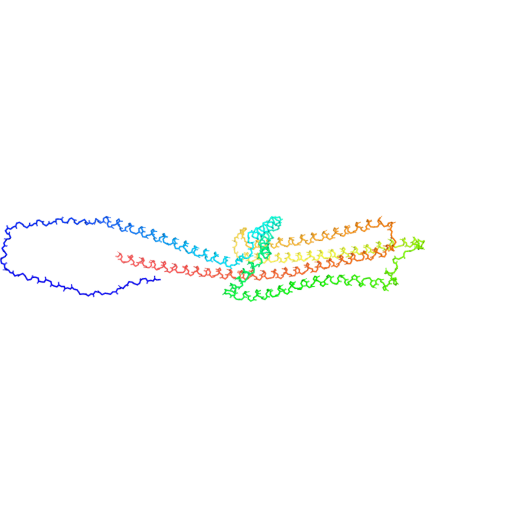A C 1
ATOM 2811 O O . VAL A 1 368 ? 10.238 21.984 -23.275 1.00 58.72 368 VAL A O 1
ATOM 2814 N N . SER A 1 369 ? 10.806 21.804 -25.434 1.00 65.56 369 SER A N 1
ATOM 2815 C CA . SER A 1 369 ? 9.575 22.431 -25.934 1.00 65.56 369 SER A CA 1
ATOM 2816 C C . SER A 1 369 ? 8.327 21.603 -25.607 1.00 65.56 369 SER A C 1
ATOM 2818 O O . SER A 1 369 ? 7.313 22.165 -25.195 1.00 65.56 369 SER A O 1
ATOM 2820 N N . LYS A 1 370 ? 8.391 20.272 -25.749 1.00 76.25 370 LYS A N 1
ATOM 2821 C CA . LYS A 1 370 ? 7.280 19.377 -25.381 1.00 76.25 370 LYS A CA 1
ATOM 2822 C C . LYS A 1 370 ? 7.009 19.400 -23.880 1.00 76.25 370 LYS A C 1
ATOM 2824 O O . LYS A 1 370 ? 5.849 19.487 -23.490 1.00 76.25 370 LYS A O 1
ATOM 2829 N N . MET A 1 371 ? 8.058 19.380 -23.054 1.00 57.69 371 MET A N 1
ATOM 2830 C CA . MET A 1 371 ? 7.932 19.517 -21.600 1.00 57.69 371 MET A CA 1
ATOM 2831 C C . MET A 1 371 ? 7.259 20.842 -21.218 1.00 57.69 371 MET A C 1
ATOM 2833 O O . MET A 1 371 ? 6.316 20.842 -20.427 1.00 57.69 371 MET A O 1
ATOM 2837 N N . ALA A 1 372 ? 7.656 21.948 -21.854 1.00 58.03 372 ALA A N 1
ATOM 2838 C CA . ALA A 1 372 ? 7.052 23.259 -21.625 1.00 58.03 372 ALA A CA 1
ATOM 2839 C C . ALA A 1 372 ? 5.563 23.321 -22.027 1.00 58.03 372 ALA A C 1
ATOM 2841 O O . ALA A 1 372 ? 4.775 24.008 -21.376 1.00 58.03 372 ALA A O 1
ATOM 2842 N N . GLU A 1 373 ? 5.143 22.607 -23.076 1.00 75.19 373 GLU A N 1
ATOM 2843 C CA . GLU A 1 373 ? 3.725 22.495 -23.447 1.00 75.19 373 GLU A CA 1
ATOM 2844 C C . GLU A 1 373 ? 2.918 21.667 -22.441 1.00 75.19 373 GLU A C 1
ATOM 2846 O O . GLU A 1 373 ? 1.811 22.070 -22.071 1.00 75.19 373 GLU A O 1
ATOM 2851 N N . THR A 1 374 ? 3.468 20.551 -21.947 1.00 75.88 374 THR A N 1
ATOM 2852 C CA . THR A 1 374 ? 2.827 19.774 -20.874 1.00 75.88 374 THR A CA 1
ATOM 2853 C C . THR A 1 374 ? 2.695 20.577 -19.585 1.00 75.88 374 THR A C 1
ATOM 2855 O O . THR A 1 374 ? 1.624 20.560 -18.980 1.00 75.88 374 THR A O 1
ATOM 2858 N N . ASP A 1 375 ? 3.712 21.354 -19.211 1.00 61.00 375 ASP A N 1
ATOM 2859 C CA . ASP A 1 375 ? 3.665 22.202 -18.017 1.00 61.00 375 ASP A CA 1
ATOM 2860 C C . ASP A 1 375 ? 2.629 23.328 -18.160 1.00 61.00 375 ASP A C 1
ATOM 2862 O O . ASP A 1 375 ? 1.900 23.620 -17.211 1.00 61.00 375 ASP A O 1
ATOM 2866 N N . ARG A 1 376 ? 2.461 23.911 -19.360 1.00 61.22 376 ARG A N 1
ATOM 2867 C CA . ARG A 1 376 ? 1.361 24.861 -19.636 1.00 61.22 376 ARG A CA 1
ATOM 2868 C C . ARG A 1 376 ? -0.011 24.220 -19.476 1.00 61.22 376 ARG A C 1
ATOM 2870 O O . ARG A 1 376 ? -0.919 24.864 -18.951 1.00 61.22 376 ARG A O 1
ATOM 2877 N N . LYS A 1 377 ? -0.178 22.982 -19.945 1.00 81.50 377 LYS A N 1
ATOM 2878 C CA . LYS A 1 377 ? -1.451 22.264 -19.833 1.00 81.50 377 LYS A CA 1
ATOM 2879 C C . LYS A 1 377 ? -1.788 21.976 -18.369 1.00 81.50 377 LYS A C 1
ATOM 2881 O O . LYS A 1 377 ? -2.894 22.285 -17.938 1.00 81.50 377 LYS A O 1
ATOM 2886 N N . LEU A 1 378 ? -0.812 21.493 -17.599 1.00 65.88 378 LEU A N 1
ATOM 2887 C CA . LEU A 1 378 ? -0.961 21.252 -16.162 1.00 65.88 378 LEU A CA 1
ATOM 2888 C C . LEU A 1 378 ? -1.242 22.546 -15.387 1.00 65.88 378 LEU A C 1
ATOM 2890 O O . LEU A 1 378 ? -2.095 22.556 -14.504 1.00 65.88 378 LEU A O 1
ATOM 2894 N N . ALA A 1 379 ? -0.591 23.657 -15.742 1.00 61.28 379 ALA A N 1
ATOM 2895 C CA . ALA A 1 379 ? -0.877 24.961 -15.146 1.00 61.28 379 ALA A CA 1
ATOM 2896 C C . ALA A 1 379 ? -2.301 25.457 -15.470 1.00 61.28 379 ALA A C 1
ATOM 2898 O O . ALA A 1 379 ? -2.947 26.078 -14.623 1.00 61.28 379 ALA A O 1
ATOM 2899 N N . GLY A 1 380 ? -2.810 25.168 -16.673 1.00 77.00 380 GLY A N 1
ATOM 2900 C CA . GLY A 1 380 ? -4.194 25.445 -17.064 1.00 77.00 380 GLY A CA 1
ATOM 2901 C C . GLY A 1 380 ? -5.210 24.639 -16.252 1.00 77.00 380 GLY A C 1
ATOM 2902 O O . GLY A 1 380 ? -6.130 25.223 -15.683 1.00 77.00 380 GLY A O 1
ATOM 2903 N N . GLU A 1 381 ? -4.998 23.326 -16.133 1.00 77.19 381 GLU A N 1
ATOM 2904 C CA . GLU A 1 381 ? -5.846 22.421 -15.339 1.00 77.19 381 GLU A CA 1
ATOM 2905 C C . GLU A 1 381 ? -5.814 22.782 -13.843 1.00 77.19 381 GLU A C 1
ATOM 2907 O O . GLU A 1 381 ? -6.853 22.824 -13.183 1.00 77.19 381 GLU A O 1
ATOM 2912 N N . ALA A 1 382 ? -4.642 23.139 -13.307 1.00 59.75 382 ALA A N 1
ATOM 2913 C CA . ALA A 1 382 ? -4.510 23.608 -11.929 1.00 59.75 382 ALA A CA 1
ATOM 2914 C C . ALA A 1 382 ? -5.276 24.919 -11.688 1.00 59.75 382 ALA A C 1
ATOM 2916 O O . ALA A 1 382 ? -5.902 25.085 -10.642 1.00 59.75 382 ALA A O 1
ATOM 2917 N N . LYS A 1 383 ? -5.270 25.846 -12.655 1.00 69.81 383 LYS A N 1
ATOM 2918 C CA . LYS A 1 383 ? -6.020 27.106 -12.564 1.00 69.81 383 LYS A CA 1
ATOM 2919 C C . LYS A 1 383 ? -7.532 26.874 -12.543 1.00 69.81 383 LYS A C 1
ATOM 2921 O O . LYS A 1 383 ? -8.232 27.547 -11.787 1.00 69.81 383 LYS A O 1
ATOM 2926 N N . GLU A 1 384 ? -8.026 25.946 -13.357 1.00 79.69 384 GLU A N 1
ATOM 2927 C CA . GLU A 1 384 ? -9.441 25.559 -13.374 1.00 79.69 384 GLU A CA 1
ATOM 2928 C C . GLU A 1 384 ? -9.846 24.918 -12.041 1.00 79.69 384 GLU A C 1
ATOM 2930 O O . GLU A 1 384 ? -10.792 25.378 -11.402 1.00 79.69 384 GLU A O 1
ATOM 2935 N N . TRP A 1 385 ? -9.044 23.968 -11.551 1.00 83.81 385 TRP A N 1
ATOM 2936 C CA . TRP A 1 385 ? -9.275 23.310 -10.267 1.00 83.81 385 TRP A CA 1
ATOM 2937 C C . TRP A 1 385 ? -9.295 24.293 -9.088 1.00 83.81 385 TRP A C 1
ATOM 2939 O O . TRP A 1 385 ? -10.201 24.245 -8.258 1.00 83.81 385 TRP A O 1
ATOM 2949 N N . VAL A 1 386 ? -8.343 25.234 -9.024 1.00 62.28 386 VAL A N 1
ATOM 2950 C CA . VAL A 1 386 ? -8.336 26.281 -7.986 1.00 62.28 386 VAL A CA 1
ATOM 2951 C C . VAL A 1 386 ? -9.588 27.156 -8.083 1.00 62.28 386 VAL A C 1
ATOM 2953 O O . VAL A 1 386 ? -10.177 27.489 -7.056 1.00 62.28 386 VAL A O 1
ATOM 2956 N N . GLY A 1 387 ? -10.033 27.499 -9.296 1.00 77.94 387 GLY A N 1
ATOM 2957 C CA . GLY A 1 387 ? -11.269 28.255 -9.508 1.00 77.94 387 GLY A CA 1
ATOM 2958 C C . GLY A 1 387 ? -12.511 27.535 -8.976 1.00 77.94 387 GLY A C 1
ATOM 2959 O O . GLY A 1 387 ? -13.367 28.167 -8.353 1.00 77.94 387 GLY A O 1
ATOM 2960 N N . ASP A 1 388 ? -12.595 26.222 -9.170 1.00 82.81 388 ASP A N 1
ATOM 2961 C CA . ASP A 1 388 ? -13.704 25.407 -8.670 1.00 82.81 388 ASP A CA 1
ATOM 2962 C C . ASP A 1 388 ? -13.676 25.261 -7.146 1.00 82.81 388 ASP A C 1
ATOM 2964 O O . ASP A 1 388 ? -14.713 25.416 -6.498 1.00 82.81 388 ASP A O 1
ATOM 2968 N N . VAL A 1 389 ? -12.491 25.076 -6.553 1.00 67.25 389 VAL A N 1
ATOM 2969 C CA . VAL A 1 389 ? -12.327 25.051 -5.090 1.00 67.25 389 VAL A CA 1
ATOM 2970 C C . VAL A 1 389 ? -12.746 26.386 -4.473 1.00 67.25 389 VAL A C 1
ATOM 2972 O O . VAL A 1 389 ? -13.474 26.396 -3.481 1.00 67.25 389 VAL A O 1
ATOM 2975 N N . VAL A 1 390 ? -12.356 27.520 -5.066 1.00 74.19 390 VAL A N 1
ATOM 2976 C CA . VAL A 1 390 ? -12.763 28.850 -4.579 1.00 74.19 390 VAL A CA 1
ATOM 2977 C C . VAL A 1 390 ? -14.286 28.997 -4.618 1.00 74.19 390 VAL A C 1
ATOM 2979 O O . VAL A 1 390 ? -14.883 29.341 -3.596 1.00 74.19 390 VAL A O 1
ATOM 2982 N N . LYS A 1 391 ? -14.937 28.646 -5.735 1.00 84.50 391 LYS A N 1
ATOM 2983 C CA . LYS A 1 391 ? -16.407 28.688 -5.847 1.00 84.50 391 LYS A CA 1
ATOM 2984 C C . LYS A 1 391 ? -17.096 27.782 -4.827 1.00 84.50 391 LYS A C 1
ATOM 2986 O O . LYS A 1 391 ? -18.101 28.178 -4.239 1.00 84.50 391 LYS A O 1
ATOM 2991 N N . GLU A 1 392 ? -16.569 26.582 -4.594 1.00 83.19 392 GLU A N 1
ATOM 2992 C CA . GLU A 1 392 ? -17.120 25.664 -3.597 1.00 83.19 392 GLU A CA 1
ATOM 2993 C C . GLU A 1 392 ? -16.964 26.222 -2.175 1.00 83.19 392 GLU A C 1
ATOM 2995 O O . GLU A 1 392 ? -17.901 26.161 -1.376 1.00 83.19 392 GLU A O 1
ATOM 3000 N N . THR A 1 393 ? -15.811 26.812 -1.851 1.00 71.38 393 THR A N 1
ATOM 3001 C CA . THR A 1 393 ? -15.590 27.430 -0.536 1.00 71.38 393 THR A CA 1
ATOM 3002 C C . THR A 1 393 ? -16.478 28.651 -0.305 1.00 71.38 393 THR A C 1
ATOM 3004 O O . THR A 1 393 ? -17.003 28.805 0.797 1.00 71.38 393 THR A O 1
ATOM 3007 N N . GLU A 1 394 ? -16.725 29.468 -1.333 1.00 80.75 394 GLU A N 1
ATOM 3008 C CA . GLU A 1 394 ? -17.657 30.599 -1.272 1.00 80.75 394 GLU A CA 1
ATOM 3009 C C . GLU A 1 394 ? -19.109 30.124 -1.100 1.00 80.75 394 GLU A C 1
ATOM 3011 O O . GLU A 1 394 ? -19.861 30.664 -0.288 1.00 80.75 394 GLU A O 1
ATOM 3016 N N . ALA A 1 395 ? -19.502 29.051 -1.793 1.00 88.75 395 ALA A N 1
ATOM 3017 C CA . ALA A 1 395 ? -20.819 28.447 -1.615 1.00 88.75 395 ALA A CA 1
ATOM 3018 C C . ALA A 1 395 ? -21.007 27.889 -0.192 1.00 88.75 395 ALA A C 1
ATOM 3020 O O . ALA A 1 395 ? -22.055 28.100 0.424 1.00 88.75 395 ALA A O 1
ATOM 3021 N N . ARG A 1 396 ? -19.984 27.221 0.360 1.00 80.12 396 ARG A N 1
ATOM 3022 C CA . ARG A 1 396 ? -20.004 26.689 1.732 1.00 80.12 396 ARG A CA 1
ATOM 3023 C C . ARG A 1 396 ? -20.029 27.797 2.783 1.00 80.12 396 ARG A C 1
ATOM 3025 O O . ARG A 1 396 ? -20.773 27.680 3.753 1.00 80.12 396 ARG A O 1
ATOM 3032 N N . SER A 1 397 ? -19.258 28.871 2.601 1.00 74.12 397 SER A N 1
ATOM 3033 C CA . SER A 1 397 ? -19.247 29.997 3.544 1.00 74.12 397 SER A CA 1
ATOM 3034 C C . SER A 1 397 ? -20.585 30.739 3.547 1.00 74.12 397 SER A C 1
ATOM 3036 O O . SER A 1 397 ? -21.102 31.066 4.616 1.00 74.12 397 SER A O 1
ATOM 3038 N N . LYS A 1 398 ? -21.205 30.916 2.374 1.00 87.94 398 LYS A N 1
ATOM 3039 C CA . LYS A 1 398 ? -22.542 31.504 2.250 1.00 87.94 398 LYS A CA 1
ATOM 3040 C C . LYS A 1 398 ? -23.614 30.638 2.914 1.00 87.94 398 LYS A C 1
ATOM 3042 O O . LYS A 1 398 ? -24.411 31.159 3.687 1.00 87.94 398 LYS A O 1
ATOM 3047 N N . ALA A 1 399 ? -23.582 29.322 2.695 1.00 88.31 399 ALA A N 1
ATOM 3048 C CA . ALA A 1 399 ? -24.502 28.389 3.348 1.00 88.31 399 ALA A CA 1
ATOM 3049 C C . ALA A 1 399 ? -24.357 28.401 4.881 1.00 88.31 399 ALA A C 1
ATOM 3051 O O . ALA A 1 399 ? -25.360 28.432 5.591 1.00 88.31 399 ALA A O 1
ATOM 3052 N N . ALA A 1 400 ? -23.123 28.444 5.396 1.00 80.31 400 ALA A N 1
ATOM 3053 C CA . ALA A 1 400 ? -22.867 28.540 6.833 1.00 80.31 400 ALA A CA 1
ATOM 3054 C C . ALA A 1 400 ? -23.374 29.867 7.431 1.00 80.31 400 ALA A C 1
ATOM 3056 O O . ALA A 1 400 ? -23.946 29.877 8.520 1.00 80.31 400 ALA A O 1
ATOM 3057 N N . SER A 1 401 ? -23.210 30.980 6.708 1.00 85.44 401 SER A N 1
ATOM 3058 C CA . SER A 1 401 ? -23.744 32.288 7.109 1.00 85.44 401 SER A CA 1
ATOM 3059 C C . SER A 1 401 ? -25.277 32.275 7.193 1.00 85.44 401 SER A C 1
ATOM 3061 O O . SER A 1 401 ? -25.854 32.743 8.176 1.00 85.44 401 SER A O 1
ATOM 3063 N N . ASP A 1 402 ? -25.945 31.662 6.210 1.00 92.44 402 ASP A N 1
ATOM 3064 C CA . ASP A 1 402 ? -27.406 31.534 6.188 1.00 92.44 402 ASP A CA 1
ATOM 3065 C C . ASP A 1 402 ? -27.933 30.633 7.324 1.00 92.44 402 ASP A C 1
ATOM 3067 O O . ASP A 1 402 ? -28.994 30.904 7.896 1.00 92.44 402 ASP A O 1
ATOM 3071 N N . GLU A 1 403 ? -27.209 29.568 7.687 1.00 89.62 403 GLU A N 1
ATOM 3072 C CA . GLU A 1 403 ? -27.553 28.720 8.837 1.00 89.62 403 GLU A CA 1
ATOM 3073 C C . GLU A 1 403 ? -27.393 29.450 10.173 1.00 89.62 403 GLU A C 1
ATOM 3075 O O . GLU A 1 403 ? -28.296 29.380 11.012 1.00 89.62 403 GLU A O 1
ATOM 3080 N N . LEU A 1 404 ? -26.302 30.200 10.356 1.00 85.50 404 LEU A N 1
ATOM 3081 C CA . LEU A 1 404 ? -26.097 31.023 11.550 1.00 85.50 404 LEU A CA 1
ATOM 3082 C C . LEU A 1 404 ? -27.187 32.091 11.694 1.00 85.50 404 LEU A C 1
ATOM 3084 O O . LEU A 1 404 ? -27.705 32.293 12.792 1.00 85.50 404 LEU A O 1
ATOM 3088 N N . GLY A 1 405 ? -27.605 32.717 10.589 1.00 90.75 405 GLY A N 1
ATOM 3089 C CA . GLY A 1 405 ? -28.732 33.652 10.588 1.00 90.75 405 GLY A CA 1
ATOM 3090 C C . GLY A 1 405 ? -30.038 33.008 11.070 1.00 90.75 405 GLY A C 1
ATOM 3091 O O . GLY A 1 405 ? -30.748 33.582 11.894 1.00 90.75 405 GLY A O 1
ATOM 3092 N N . LYS A 1 406 ? -30.333 31.778 10.625 1.00 94.06 406 LYS A N 1
ATOM 3093 C CA . LYS A 1 406 ? -31.522 31.026 11.069 1.00 94.06 406 LYS A CA 1
ATOM 3094 C C . LYS A 1 406 ? -31.454 30.615 12.539 1.00 94.06 406 LYS A C 1
ATOM 3096 O O . LYS A 1 406 ? -32.496 30.568 13.190 1.00 94.06 406 LYS A O 1
ATOM 3101 N N . MET A 1 407 ? -30.270 30.283 13.056 1.00 90.06 407 MET A N 1
ATOM 3102 C CA . MET A 1 407 ? -30.093 29.978 14.480 1.00 90.06 407 MET A CA 1
ATOM 3103 C C . MET A 1 407 ? -30.334 31.219 15.342 1.00 90.06 407 MET A C 1
ATOM 3105 O O . MET A 1 407 ? -31.104 31.147 16.292 1.00 90.06 407 MET A O 1
ATOM 3109 N N . LEU A 1 408 ? -29.788 32.373 14.946 1.00 90.94 408 LEU A N 1
ATOM 3110 C CA . LEU A 1 408 ? -29.986 33.632 15.670 1.00 90.94 408 LEU A CA 1
ATOM 3111 C C . LEU A 1 408 ? -31.454 34.075 15.716 1.00 90.94 408 LEU A C 1
ATOM 3113 O O . LEU A 1 408 ? -31.908 34.568 16.745 1.00 90.94 408 LEU A O 1
ATOM 3117 N N . GLU A 1 409 ? -32.213 33.898 14.632 1.00 94.75 409 GLU A N 1
ATOM 3118 C CA . GLU A 1 409 ? -33.654 34.193 14.649 1.00 94.75 409 GLU A CA 1
ATOM 3119 C C . GLU A 1 409 ? -34.429 33.235 15.568 1.00 94.75 409 GLU A C 1
ATOM 3121 O O . GLU A 1 409 ? -35.281 33.682 16.334 1.00 94.75 409 GLU A O 1
ATOM 3126 N N . LYS A 1 410 ? -34.084 31.939 15.592 1.00 95.56 410 LYS A N 1
ATOM 3127 C CA . LYS A 1 410 ? -34.687 30.986 16.541 1.00 95.56 410 LYS A CA 1
ATOM 3128 C C . LYS A 1 410 ? -34.381 31.334 17.995 1.00 95.56 410 LYS A C 1
ATOM 3130 O O . LYS A 1 410 ? -35.273 31.236 18.834 1.00 95.56 410 LYS A O 1
ATOM 3135 N N . ASP A 1 411 ? -33.156 31.754 18.289 1.00 93.88 411 ASP A N 1
ATOM 3136 C CA . ASP A 1 411 ? -32.762 32.138 19.646 1.00 93.88 411 ASP A CA 1
ATOM 3137 C C . ASP A 1 411 ? -33.509 33.399 20.105 1.00 93.88 411 ASP A C 1
ATOM 3139 O O . ASP A 1 411 ? -33.964 33.463 21.248 1.00 93.88 411 ASP A O 1
ATOM 3143 N N . LYS A 1 412 ? -33.737 34.369 19.206 1.00 94.88 412 LYS A N 1
ATOM 3144 C CA . LYS A 1 412 ? -34.600 35.530 19.491 1.00 94.88 412 LYS A CA 1
ATOM 3145 C C . LYS A 1 412 ? -36.051 35.125 19.754 1.00 94.88 412 LYS A C 1
ATOM 3147 O O . LYS A 1 412 ? -36.667 35.655 20.677 1.00 94.88 412 LYS A O 1
ATOM 3152 N N . GLU A 1 413 ? -36.605 34.197 18.971 1.00 95.62 413 GLU A N 1
ATOM 3153 C CA . GLU A 1 413 ? -37.966 33.689 19.191 1.00 95.62 413 GLU A CA 1
ATOM 3154 C C . GLU A 1 413 ? -38.102 32.941 20.526 1.00 95.62 413 GLU A C 1
ATOM 3156 O O . GLU A 1 413 ? -39.131 33.065 21.194 1.00 95.62 413 GLU A O 1
ATOM 3161 N N . LEU A 1 414 ? -37.086 32.168 20.927 1.00 94.75 414 LEU A N 1
ATOM 3162 C CA . LEU A 1 414 ? -37.061 31.484 22.222 1.00 94.75 414 LEU A CA 1
ATOM 3163 C C . LEU A 1 414 ? -36.966 32.485 23.375 1.00 94.75 414 LEU A C 1
ATOM 3165 O O . LEU A 1 414 ? -37.774 32.402 24.297 1.00 94.75 414 LEU A O 1
ATOM 3169 N N . ALA A 1 415 ? -36.080 33.479 23.281 1.00 93.06 415 ALA A N 1
ATOM 3170 C CA . ALA A 1 415 ? -35.961 34.531 24.289 1.00 93.06 415 ALA A CA 1
ATOM 3171 C C . ALA A 1 415 ? -37.273 35.322 24.459 1.00 93.06 415 ALA A C 1
ATOM 3173 O O . ALA A 1 415 ? -37.700 35.590 25.582 1.00 93.06 415 ALA A O 1
ATOM 3174 N N . ALA A 1 416 ? -37.967 35.635 23.358 1.00 95.31 416 ALA A N 1
ATOM 3175 C CA . ALA A 1 416 ? -39.270 36.298 23.411 1.00 95.31 416 ALA A CA 1
ATOM 3176 C C . ALA A 1 416 ? -40.351 35.425 24.082 1.00 95.31 416 ALA A C 1
ATOM 3178 O O . ALA A 1 416 ? -41.207 35.942 24.803 1.00 95.31 416 ALA A O 1
ATOM 3179 N N . LYS A 1 417 ? -40.317 34.100 23.877 1.00 95.44 417 LYS A N 1
ATOM 3180 C CA . LYS A 1 417 ? -41.228 33.159 24.553 1.00 95.44 417 LYS A CA 1
ATOM 3181 C C . LYS A 1 417 ? -40.937 33.047 26.046 1.00 95.44 417 LYS A C 1
ATOM 3183 O O . LYS A 1 417 ? -41.884 33.058 26.826 1.00 95.44 417 LYS A O 1
ATOM 3188 N N . GLU A 1 418 ? -39.667 32.977 26.436 1.00 94.94 418 GLU A N 1
ATOM 3189 C CA . GLU A 1 418 ? -39.261 32.942 27.846 1.00 94.94 418 GLU A CA 1
ATOM 3190 C C . GLU A 1 418 ? -39.675 34.224 28.583 1.00 94.94 418 GLU A C 1
ATOM 3192 O O . GLU A 1 418 ? -40.174 34.157 29.706 1.00 94.94 418 GLU A O 1
ATOM 3197 N N . GLU A 1 419 ? -39.564 35.393 27.940 1.00 94.94 419 GLU A N 1
ATOM 3198 C CA . GLU A 1 419 ? -40.019 36.660 28.524 1.00 94.94 419 GLU A CA 1
ATOM 3199 C C . GLU A 1 419 ? -41.550 36.696 28.717 1.00 94.94 419 GLU A C 1
ATOM 3201 O O . GLU A 1 419 ? -42.047 37.150 29.752 1.00 94.94 419 GLU A O 1
ATOM 3206 N N . GLU A 1 420 ? -42.316 36.187 27.748 1.00 95.00 420 GLU A N 1
ATOM 3207 C CA . GLU A 1 420 ? -43.778 36.060 27.839 1.00 95.00 420 GLU A CA 1
ATOM 3208 C C . GLU A 1 420 ? -44.221 35.047 28.908 1.00 95.00 420 GLU A C 1
ATOM 3210 O O . GLU A 1 420 ? -45.189 35.293 29.635 1.00 95.00 420 GLU A O 1
ATOM 3215 N N . GLU A 1 421 ? -43.530 33.912 29.032 1.00 94.31 421 GLU A N 1
ATOM 3216 C CA . GLU A 1 421 ? -43.788 32.928 30.090 1.00 94.31 421 GLU A CA 1
ATOM 3217 C C . GLU A 1 421 ? -43.457 33.495 31.474 1.00 94.31 421 GLU A C 1
ATOM 3219 O O . GLU A 1 421 ? -44.299 33.414 32.373 1.00 94.31 421 GLU A O 1
ATOM 3224 N N . GLY A 1 422 ? -42.321 34.183 31.618 1.00 92.44 422 GLY A N 1
ATOM 3225 C CA . GLY A 1 422 ? -41.946 34.868 32.855 1.00 92.44 422 GLY A CA 1
ATOM 3226 C C . GLY A 1 422 ? -42.969 35.930 33.273 1.00 92.44 422 GLY A C 1
ATOM 3227 O O . GLY A 1 422 ? -43.389 35.972 34.431 1.00 92.44 422 GLY A O 1
ATOM 3228 N N . LYS A 1 423 ? -43.470 36.745 32.332 1.00 93.06 423 LYS A N 1
ATOM 3229 C CA . LYS A 1 423 ? -44.545 37.723 32.606 1.00 93.06 423 LYS A CA 1
ATOM 3230 C C . LYS A 1 423 ? -45.840 37.052 33.073 1.00 93.06 423 LYS A C 1
ATOM 3232 O O . LYS A 1 423 ? -46.511 37.571 33.969 1.00 93.06 423 LYS A O 1
ATOM 3237 N N . LYS A 1 424 ? -46.210 35.906 32.488 1.00 93.75 424 LYS A N 1
ATOM 3238 C CA . LYS A 1 424 ? -47.400 35.137 32.899 1.00 93.75 424 LYS A CA 1
ATOM 3239 C C . LYS A 1 424 ? -47.244 34.536 34.291 1.00 93.75 424 LYS A C 1
ATOM 3241 O O . LYS A 1 424 ? -48.221 34.513 35.038 1.00 93.75 424 LYS A O 1
ATOM 3246 N N . GLU A 1 425 ? -46.053 34.064 34.639 1.00 91.69 425 GLU A N 1
ATOM 3247 C CA . GLU A 1 425 ? -45.767 33.497 35.956 1.00 91.69 425 GLU A CA 1
ATOM 3248 C C . GLU A 1 425 ? -45.788 34.572 37.048 1.00 91.69 425 GLU A C 1
ATOM 3250 O O . GLU A 1 425 ? -46.482 34.406 38.050 1.00 91.69 425 GLU A O 1
ATOM 3255 N N . VAL A 1 426 ? -45.171 35.736 36.809 1.00 92.62 426 VAL A N 1
ATOM 3256 C CA . VAL A 1 426 ? -45.252 36.889 37.726 1.00 92.62 426 VAL A CA 1
ATOM 3257 C C . VAL A 1 426 ? -46.705 37.323 37.944 1.00 92.62 426 VAL A C 1
ATOM 3259 O O . VAL A 1 426 ? -47.114 37.547 39.079 1.00 92.62 426 VAL A O 1
ATOM 3262 N N . LYS A 1 427 ? -47.524 37.368 36.885 1.00 94.00 427 LYS A N 1
ATOM 3263 C CA . LYS A 1 427 ? -48.956 37.700 36.987 1.00 94.00 427 LYS A CA 1
ATOM 3264 C C . LYS A 1 427 ? -49.792 36.638 37.719 1.00 94.00 427 LYS A C 1
ATOM 3266 O O . LYS A 1 427 ? -50.897 36.945 38.139 1.00 94.00 427 LYS A O 1
ATOM 3271 N N . ARG A 1 428 ? -49.320 35.391 37.828 1.00 88.88 428 ARG A N 1
ATOM 3272 C CA . ARG A 1 428 ? -49.973 34.354 38.651 1.00 88.88 428 ARG A CA 1
ATOM 3273 C C . ARG A 1 428 ? -49.608 34.460 40.129 1.00 88.88 428 ARG A C 1
ATOM 3275 O O . ARG A 1 428 ? -50.367 33.962 40.953 1.00 88.88 428 ARG A O 1
ATOM 3282 N N . LEU A 1 429 ? -48.434 35.010 40.436 1.00 87.50 429 LEU A N 1
ATOM 3283 C CA . LEU A 1 429 ? -47.930 35.152 41.802 1.00 87.50 429 LEU A CA 1
ATOM 3284 C C . LEU A 1 429 ? -48.454 36.414 42.503 1.00 87.50 429 LEU A C 1
ATOM 3286 O O . LEU A 1 429 ? -48.568 36.405 43.728 1.00 87.50 429 LEU A O 1
ATOM 3290 N N . VAL A 1 430 ? -48.746 37.474 41.742 1.00 85.62 430 VAL A N 1
ATOM 3291 C CA . VAL A 1 430 ? -49.458 38.686 42.198 1.00 85.62 430 VAL A CA 1
ATOM 3292 C C . VAL A 1 430 ? -50.958 38.440 42.175 1.00 85.62 430 VAL A C 1
ATOM 3294 O O . VAL A 1 430 ? -51.617 38.798 43.176 1.00 85.62 430 VAL A O 1
#

Radius of gyration: 47.4 Å; chains: 1; bounding box: 124×79×136 Å

Secondary structure (DSSP, 8-state):
---PPPP------------------PPPPSSPPPPPP-----PPPHHHHHHHHHHHHHHHHHHHHHHHHHHHHHHHHHHHHHHHHHHHHHS-TTS-HHHHHHHHHHHHHHHHHHHTTS-HHHHHHHHHHHHHHHHHHH-HHHHHHHHHHHHHHHHHH-HHHHHHHHHHHHHHHHHHHHHHHHHHHHHHHHHHHHHHHHHHHHHHH---TTT--S------TTSTTTHHHHHHHHHHHHHHHHHHHHHHHHHHHHHHHHHHHHHHHHHHHHHHHHHHHHHSS---PPPTT-HHHHHHHHHHHHHHHHHHHHHHHHHHHHHHHHHHHHHHHHHHHH-SS--S-HHHHHHHHHHHHHHHHHHHHHHHHHHHHHHHHHHHHHHHHHHHHHHHHHHHHHHHHHHHHHHHHHHHHHHHHHHHHHHHHHHHHHHHH-

Foldseek 3Di:
DDDDDDDDDDDDDPPDPPPDPDDDPDDDDPDDDPDPPPDPDPDDDPVNVVVVVVVCVVVVVVVVVVVVVVVVVVVVVVVVVVVVVVLVVLDDPVAPVPVLVVQLVVQLVVQLVVCVPPDPVSNVPRSVVSSLVSCCVRPVSSNVSVVVVVLVVCCVPPVVVSVVVVVVVVVVVVVVVVVVVVVVVVVVCVVVVVVVVVVVCCVVVVDPPVPPPPDDDPPDPPPPVPPPPVVVVVVVVVVVVVVVVVVVVVVVVVVVVVVVVVVVVVVVVVVVVVVVVVVVVDDDDDDPPPVVVVVVVVVVVVVVVVVVVVVVVVVVLVVVVVVVVVVLVVVVVPPPDDDDPVVVVSVVVCVCVVVVSVVVVVVVVVVVVVVVVVVVVVVVVVVVVVVVVVVVVVVVVVVVVVVVVVVVVVVVVVVVVVVVVVVVVVVVVD

pLDDT: mean 70.34, std 19.81, range [35.53, 97.12]

Organism: Gloeophyllum trabeum (strain ATCC 11539 / FP-39264 / Madison 617) (NCBI:txid670483)

InterPro domains:
  IPR019166 MICOS complex subunit MIC26/MIC27 [PF09769] (42-162)
  IPR033181 MICOS subunit Mic26, fungi [PTHR28268] (16-210)